Protein AF-0000000077596377 (afdb_homodimer)

Organism: Pleurotus ostreatus (NCBI:txid5322)

Solvent-accessible surface area (backbone atoms only — not comparable to full-atom values): 29694 Å² total; per-residue (Å²): 139,82,78,77,78,76,76,76,74,76,75,74,73,73,72,70,67,76,69,78,48,71,65,59,53,50,53,50,55,29,65,34,44,47,24,53,88,63,39,55,65,59,45,30,51,42,8,16,45,40,20,26,55,21,37,50,41,31,38,12,45,68,40,53,38,56,51,37,42,60,36,52,33,48,47,24,38,57,57,35,39,59,72,41,69,38,65,36,89,49,86,89,46,70,54,48,60,60,74,72,82,49,66,63,52,53,50,26,50,43,17,47,55,28,14,44,53,19,6,34,55,35,45,56,25,69,76,66,32,56,46,13,30,46,36,48,28,50,53,35,43,50,26,22,51,26,28,41,51,15,16,51,26,17,50,74,49,67,32,9,36,46,23,50,69,64,66,29,90,86,50,32,64,10,29,25,32,33,78,30,57,75,52,44,31,58,82,52,70,38,35,51,50,16,43,24,24,46,2,17,23,42,16,30,48,34,28,50,38,40,60,42,64,39,72,55,58,43,36,60,67,46,42,65,48,50,29,49,49,44,46,36,89,57,58,82,43,74,84,55,86,46,70,56,58,52,37,42,51,44,34,52,52,25,17,31,48,17,7,22,52,32,42,53,39,28,69,71,41,2,42,19,44,35,28,48,52,48,23,53,53,30,49,51,46,23,57,50,44,78,68,44,52,52,62,78,77,78,72,76,71,73,122,136,84,80,77,78,76,77,76,76,77,74,73,74,75,72,68,68,74,68,76,47,71,66,59,53,50,53,52,54,31,64,33,44,45,24,54,87,61,39,55,65,60,46,30,50,42,8,16,46,40,20,25,54,23,37,50,40,31,37,13,46,67,40,53,38,56,48,38,42,58,37,53,33,48,47,23,38,57,57,35,39,60,71,41,70,40,65,38,89,49,86,88,46,69,54,48,60,60,74,72,83,49,66,61,53,52,50,28,50,44,18,46,55,28,15,45,53,20,6,34,56,35,46,55,23,68,76,66,33,57,46,12,31,47,35,51,26,49,53,34,43,51,26,23,51,25,28,42,50,16,16,52,27,16,49,72,48,68,32,10,36,46,23,50,68,65,64,30,91,85,51,34,62,10,28,25,33,32,78,30,58,75,52,44,32,58,82,50,71,39,37,51,50,16,43,24,24,46,3,17,24,41,15,32,49,34,29,50,37,40,61,44,65,39,72,55,58,42,36,60,68,47,43,64,48,50,30,50,48,45,45,37,88,58,57,82,43,74,85,54,87,46,70,56,58,52,38,40,51,44,33,52,52,25,17,31,48,18,8,23,53,31,43,51,39,27,68,71,42,3,42,18,44,35,30,47,53,47,23,52,51,31,50,52,46,23,57,49,43,78,68,44,53,51,62,75,78,79,72,75,71,73,121

InterPro domains:
  IPR010699 Protein of unknown function DUF1275 [PF06912] (44-287)

pLDDT: mean 83.14, std 19.67, range [28.28, 98.94]

Radius of gyration: 30.61 Å; Cα contacts (8 Å, |Δi|>4): 1118; chains: 2; bounding box: 154×97×67 Å

Sequence (606 aa):
MSAQIEKVESADYDHSVATRTTSSSIWDHLNGEVDPAQSTGPLAAFCFMTGFIDCISFSAIFVWCGFQTGNFAQLALAIARLFEFTPSATPGAPSLRDASFHKADQQALTSLITFNLGAFIGRLGDKMGNQTRKWLVLGTFIQALFTMAAALASWKSGQGGVGILGLGPNGGIGGSIADDRGDPAWTNTLSFVAIGFMSASLGVQGIMGKRLNTQFTTTIVLTTVWVELMSDPRLFSLRRSVITRDHKLIAASSLFLGAFVSRAILFKLGAAGALGVGVGVRLLITAAWLFVPGKKAVKNEKSMSAQIEKVESADYDHSVATRTTSSSIWDHLNGEVDPAQSTGPLAAFCFMTGFIDCISFSAIFVWCGFQTGNFAQLALAIARLFEFTPSATPGAPSLRDASFHKADQQALTSLITFNLGAFIGRLGDKMGNQTRKWLVLGTFIQALFTMAAALASWKSGQGGVGILGLGPNGGIGGSIADDRGDPAWTNTLSFVAIGFMSASLGVQGIMGKRLNTQFTTTIVLTTVWVELMSDPRLFSLRRSVITRDHKLIAASSLFLGAFVSRAILFKLGAAGALGVGVGVRLLITAAWLFVPGKKAVKNEKS

Structure (mmCIF, N/CA/C/O backbone):
data_AF-0000000077596377-model_v1
#
loop_
_entity.id
_entity.type
_entity.pdbx_description
1 polymer 'DUF1275 domain protein'
#
loop_
_atom_site.group_PDB
_atom_site.id
_atom_site.type_symbol
_atom_site.label_atom_id
_atom_site.label_alt_id
_atom_site.label_comp_id
_atom_site.label_asym_id
_atom_site.label_entity_id
_atom_site.label_seq_id
_atom_site.pdbx_PDB_ins_code
_atom_site.Cartn_x
_atom_site.Cartn_y
_atom_site.Cartn_z
_atom_site.occupancy
_atom_site.B_iso_or_equiv
_atom_site.auth_seq_id
_atom_site.auth_comp_id
_atom_site.auth_asym_id
_atom_site.auth_atom_id
_atom_site.pdbx_PDB_model_num
ATOM 1 N N . MET A 1 1 ? -77.438 58.281 34.094 1 28.28 1 MET A N 1
ATOM 2 C CA . MET A 1 1 ? -76 58.062 34.156 1 28.28 1 MET A CA 1
ATOM 3 C C . MET A 1 1 ? -75.625 56.719 33.594 1 28.28 1 MET A C 1
ATOM 5 O O . MET A 1 1 ? -75.812 55.656 34.219 1 28.28 1 MET A O 1
ATOM 9 N N . SER A 1 2 ? -75.812 56.469 32.219 1 31.09 2 SER A N 1
ATOM 10 C CA . SER A 1 2 ? -75.625 55.375 31.281 1 31.09 2 SER A CA 1
ATOM 11 C C . SER A 1 2 ? -74.125 55 31.203 1 31.09 2 SER A C 1
ATOM 13 O O . SER A 1 2 ? -73.312 55.812 30.859 1 31.09 2 SER A O 1
ATOM 15 N N . ALA A 1 3 ? -73.625 54.125 32.125 1 34.19 3 ALA A N 1
ATOM 16 C CA . ALA A 1 3 ? -72.312 53.531 32.25 1 34.19 3 ALA A CA 1
ATOM 17 C C . ALA A 1 3 ? -71.875 52.906 30.906 1 34.19 3 ALA A C 1
ATOM 19 O O . ALA A 1 3 ? -72.562 52.031 30.391 1 34.19 3 ALA A O 1
ATOM 20 N N . GLN A 1 4 ? -71.438 53.719 29.953 1 30.61 4 GLN A N 1
ATOM 21 C CA . GLN A 1 4 ? -70.812 53.281 28.688 1 30.61 4 GLN A CA 1
ATOM 22 C C . GLN A 1 4 ? -69.75 52.219 28.922 1 30.61 4 GLN A C 1
ATOM 24 O O . GLN A 1 4 ? -68.75 52.469 29.641 1 30.61 4 GLN A O 1
ATOM 29 N N . ILE A 1 5 ? -70.062 50.938 28.984 1 35.62 5 ILE A N 1
ATOM 30 C CA . ILE A 1 5 ? -69.188 49.781 29.016 1 35.62 5 ILE A CA 1
ATOM 31 C C . ILE A 1 5 ? -68.188 49.875 27.859 1 35.62 5 ILE A C 1
ATOM 33 O O . ILE A 1 5 ? -68.562 49.875 26.688 1 35.62 5 ILE A O 1
ATOM 37 N N . GLU A 1 6 ? -67.125 50.719 27.984 1 34.41 6 GLU A N 1
ATOM 38 C CA . GLU A 1 6 ? -66 50.719 27.031 1 34.41 6 GLU A CA 1
ATOM 39 C C . GLU A 1 6 ? -65.562 49.312 26.703 1 34.41 6 GLU A C 1
ATOM 41 O O . GLU A 1 6 ? -65.25 48.531 27.609 1 34.41 6 GLU A O 1
ATOM 46 N N . LYS A 1 7 ? -66 48.719 25.562 1 36.41 7 LYS A N 1
ATOM 47 C CA . LYS A 1 7 ? -65.5 47.531 24.922 1 36.41 7 LYS A CA 1
ATOM 48 C C . LYS A 1 7 ? -63.938 47.531 24.859 1 36.41 7 LYS A C 1
ATOM 50 O O . LYS A 1 7 ? -63.375 48.406 24.219 1 36.41 7 LYS A O 1
ATOM 55 N N . VAL A 1 8 ? -63.25 47.094 25.891 1 35.47 8 VAL A N 1
ATOM 56 C CA . VAL A 1 8 ? -61.844 46.781 25.797 1 35.47 8 VAL A CA 1
ATOM 57 C C . VAL A 1 8 ? -61.594 45.875 24.578 1 35.47 8 VAL A C 1
ATOM 59 O O . VAL A 1 8 ? -62.188 44.781 24.484 1 35.47 8 VAL A O 1
ATOM 62 N N . GLU A 1 9 ? -61.406 46.375 23.344 1 34.78 9 GLU A N 1
ATOM 63 C CA . GLU A 1 9 ? -60.875 45.625 22.219 1 34.78 9 GLU A CA 1
ATOM 64 C C . GLU A 1 9 ? -59.719 44.719 22.641 1 34.78 9 GLU A C 1
ATOM 66 O O . GLU A 1 9 ? -58.75 45.188 23.234 1 34.78 9 GLU A O 1
ATOM 71 N N . SER A 1 10 ? -59.938 43.406 22.938 1 34.88 10 SER A N 1
ATOM 72 C CA . SER A 1 10 ? -58.938 42.375 23.078 1 34.88 10 SER A CA 1
ATOM 73 C C . SER A 1 10 ? -57.906 42.438 21.938 1 34.88 10 SER A C 1
ATOM 75 O O . SER A 1 10 ? -58.281 42.406 20.766 1 34.88 10 SER A O 1
ATOM 77 N N . ALA A 1 11 ? -56.875 43.281 22.031 1 34.56 11 ALA A N 1
ATOM 78 C CA . ALA A 1 11 ? -55.719 43.125 21.156 1 34.56 11 ALA A CA 1
ATOM 79 C C . ALA A 1 11 ? -55.406 41.656 20.922 1 34.56 11 ALA A C 1
ATOM 81 O O . ALA A 1 11 ? -55.188 40.906 21.891 1 34.56 11 ALA A O 1
ATOM 82 N N . ASP A 1 12 ? -56 41 19.953 1 35.62 12 ASP A N 1
ATOM 83 C CA . ASP A 1 12 ? -55.5 39.75 19.391 1 35.62 12 ASP A CA 1
ATOM 84 C C . ASP A 1 12 ? -54 39.75 19.281 1 35.62 12 ASP A C 1
ATOM 86 O O . ASP A 1 12 ? -53.406 40.562 18.578 1 35.62 12 ASP A O 1
ATOM 90 N N . TYR A 1 13 ? -53.25 39.594 20.406 1 34.94 13 TYR A N 1
ATOM 91 C CA . TYR A 1 13 ? -51.875 39.125 20.281 1 34.94 13 TYR A CA 1
ATOM 92 C C . TYR A 1 13 ? -51.75 38.094 19.172 1 34.94 13 TYR A C 1
ATOM 94 O O . TYR A 1 13 ? -52.344 37.031 19.234 1 34.94 13 TYR A O 1
ATOM 102 N N . ASP A 1 14 ? -51.75 38.562 17.953 1 35.69 14 ASP A N 1
ATOM 103 C CA . ASP A 1 14 ? -51.219 37.719 16.891 1 35.69 14 ASP A CA 1
ATOM 104 C C . ASP A 1 14 ? -49.969 36.938 17.359 1 35.69 14 ASP A C 1
ATOM 106 O O . ASP A 1 14 ? -48.938 37.562 17.656 1 35.69 14 ASP A O 1
ATOM 110 N N . HIS A 1 15 ? -50.094 36 18.25 1 37.69 15 HIS A N 1
ATOM 111 C CA . HIS A 1 15 ? -49.094 34.938 18.375 1 37.69 15 HIS A CA 1
ATOM 112 C C . HIS A 1 15 ? -48.594 34.5 17 1 37.69 15 HIS A C 1
ATOM 114 O O . HIS A 1 15 ? -49.125 33.594 16.391 1 37.69 15 HIS A O 1
ATOM 120 N N . SER A 1 16 ? -48.281 35.406 16.156 1 37.34 16 SER A N 1
ATOM 121 C CA . SER A 1 16 ? -47.406 34.844 15.133 1 37.34 16 SER A CA 1
ATOM 122 C C . SER A 1 16 ? -46.281 34.031 15.742 1 37.34 16 SER A C 1
ATOM 124 O O . SER A 1 16 ? -45.344 34.594 16.297 1 37.34 16 SER A O 1
ATOM 126 N N . VAL A 1 17 ? -46.625 32.969 16.484 1 38.97 17 VAL A N 1
ATOM 127 C CA . VAL A 1 17 ? -45.594 31.969 16.625 1 38.97 17 VAL A CA 1
ATOM 128 C C . VAL A 1 17 ? -44.719 31.906 15.367 1 38.97 17 VAL A C 1
ATOM 130 O O . VAL A 1 17 ? -45.219 31.594 14.281 1 38.97 17 VAL A O 1
ATOM 133 N N . ALA A 1 18 ? -43.812 32.688 15.188 1 38.94 18 ALA A N 1
ATOM 134 C CA . ALA A 1 18 ? -42.719 32.406 14.273 1 38.94 18 ALA A CA 1
ATOM 135 C C . ALA A 1 18 ? -42.469 30.891 14.195 1 38.94 18 ALA A C 1
ATOM 137 O O . ALA A 1 18 ? -42.031 30.281 15.18 1 38.94 18 ALA A O 1
ATOM 138 N N . THR A 1 19 ? -43.219 30.062 13.641 1 39.31 19 THR A N 1
ATOM 139 C CA . THR A 1 19 ? -42.844 28.75 13.148 1 39.31 19 THR A CA 1
ATOM 140 C C . THR A 1 19 ? -41.438 28.75 12.594 1 39.31 19 THR A C 1
ATOM 142 O O . THR A 1 19 ? -41.219 29.109 11.43 1 39.31 19 THR A O 1
ATOM 145 N N . ARG A 1 20 ? -40.469 29.344 13.148 1 44.62 20 ARG A N 1
ATOM 146 C CA . ARG A 1 20 ? -39.125 28.906 12.742 1 44.62 20 ARG A CA 1
ATOM 147 C C . ARG A 1 20 ? -39.156 27.438 12.305 1 44.62 20 ARG A C 1
ATOM 149 O O . ARG A 1 20 ? -39.375 26.547 13.125 1 44.62 20 ARG A O 1
ATOM 156 N N . THR A 1 21 ? -39.656 26.953 11.203 1 48.34 21 THR A N 1
ATOM 157 C CA . THR A 1 21 ? -40.062 25.734 10.508 1 48.34 21 THR A CA 1
ATOM 158 C C . THR A 1 21 ? -38.969 24.672 10.648 1 48.34 21 THR A C 1
ATOM 160 O O . THR A 1 21 ? -37.781 24.969 10.57 1 48.34 21 THR A O 1
ATOM 163 N N . THR A 1 22 ? -39.281 23.5 11.344 1 55.59 22 THR A N 1
ATOM 164 C CA . THR A 1 22 ? -38.562 22.25 11.523 1 55.59 22 THR A CA 1
ATOM 165 C C . THR A 1 22 ? -37.625 21.969 10.328 1 55.59 22 THR A C 1
ATOM 167 O O . THR A 1 22 ? -36.531 21.438 10.492 1 55.59 22 THR A O 1
ATOM 170 N N . SER A 1 23 ? -38.125 22.344 9.117 1 57.12 23 SER A N 1
ATOM 171 C CA . SER A 1 23 ? -37.312 22.094 7.93 1 57.12 23 SER A CA 1
ATOM 172 C C . SER A 1 23 ? -36.062 22.938 7.941 1 57.12 23 SER A C 1
ATOM 174 O O . SER A 1 23 ? -35 22.453 7.551 1 57.12 23 SER A O 1
ATOM 176 N N . SER A 1 24 ? -36.188 24.219 8.445 1 64.19 24 SER A N 1
ATOM 177 C CA . SER A 1 24 ? -35.031 25.109 8.484 1 64.19 24 SER A CA 1
ATOM 178 C C . SER A 1 24 ? -33.969 24.594 9.445 1 64.19 24 SER A C 1
ATOM 180 O O . SER A 1 24 ? -32.781 24.672 9.156 1 64.19 24 SER A O 1
ATOM 182 N N . SER A 1 25 ? -34.531 23.828 10.438 1 80.31 25 SER A N 1
ATOM 183 C CA . SER A 1 25 ? -33.625 23.359 11.477 1 80.31 25 SER A CA 1
ATOM 184 C C . SER A 1 25 ? -32.812 22.172 10.992 1 80.31 25 SER A C 1
ATOM 186 O O . SER A 1 25 ? -31.594 22.094 11.234 1 80.31 25 SER A O 1
ATOM 188 N N . ILE A 1 26 ? -33.5 21.391 10.062 1 84.38 26 ILE A N 1
ATOM 189 C CA . ILE A 1 26 ? -32.812 20.203 9.562 1 84.38 26 ILE A CA 1
ATOM 190 C C . ILE A 1 26 ? -31.75 20.625 8.547 1 84.38 26 ILE A C 1
ATOM 192 O O . ILE A 1 26 ? -30.641 20.094 8.539 1 84.38 26 ILE A O 1
ATOM 196 N N . TRP A 1 27 ? -32.125 21.594 7.703 1 87.69 27 TRP A N 1
ATOM 197 C CA . TRP A 1 27 ? -31.188 22.078 6.699 1 87.69 27 TRP A CA 1
ATOM 198 C C . TRP A 1 27 ? -29.984 22.766 7.355 1 87.69 27 TRP A C 1
ATOM 200 O O . TRP A 1 27 ? -28.844 22.609 6.91 1 87.69 27 TRP A O 1
ATOM 210 N N . ASP A 1 28 ? -30.25 23.484 8.43 1 89.06 28 ASP A N 1
ATOM 211 C CA . ASP A 1 28 ? -29.172 24.125 9.172 1 89.06 28 ASP A CA 1
ATOM 212 C C . ASP A 1 28 ? -28.266 23.078 9.836 1 89.06 28 ASP A C 1
ATOM 214 O O . ASP A 1 28 ? -27.047 23.25 9.875 1 89.06 28 ASP A O 1
ATOM 218 N N . HIS A 1 29 ? -28.938 22.078 10.297 1 90.44 29 HIS A N 1
ATOM 219 C CA . HIS A 1 29 ? -28.172 20.984 10.898 1 90.44 29 HIS A CA 1
ATOM 220 C C . HIS A 1 29 ? -27.297 20.297 9.859 1 90.44 29 HIS A C 1
ATOM 222 O O . HIS A 1 29 ? -26.109 20.062 10.109 1 90.44 29 HIS A O 1
ATOM 228 N N . LEU A 1 30 ? -27.766 20.094 8.688 1 92.44 30 LEU A N 1
ATOM 229 C CA . LEU A 1 30 ? -27.047 19.406 7.621 1 92.44 30 LEU A CA 1
ATOM 230 C C . LEU A 1 30 ? -25.938 20.281 7.055 1 92.44 30 LEU A C 1
ATOM 232 O O . LEU A 1 30 ? -24.891 19.781 6.633 1 92.44 30 LEU A O 1
ATOM 236 N N . ASN A 1 31 ? -26.141 21.5 7.098 1 92.94 31 ASN A N 1
ATOM 237 C CA . ASN A 1 31 ? -25.156 22.438 6.559 1 92.94 31 ASN A CA 1
ATOM 238 C C . ASN A 1 31 ? -24.062 22.734 7.578 1 92.94 31 ASN A C 1
ATOM 240 O O . ASN A 1 31 ? -23.031 23.328 7.234 1 92.94 31 ASN A O 1
ATOM 244 N N . GLY A 1 32 ? -24.328 22.312 8.805 1 92.75 32 GLY A N 1
ATOM 245 C CA . GLY A 1 32 ? -23.328 22.531 9.836 1 92.75 32 GLY A CA 1
ATOM 246 C C . GLY A 1 32 ? -22.125 21.625 9.695 1 92.75 32 GLY A C 1
ATOM 247 O O . GLY A 1 32 ? -22.234 20.5 9.203 1 92.75 32 GLY A O 1
ATOM 248 N N . GLU A 1 33 ? -20.922 22.078 10.141 1 94.56 33 GLU A N 1
ATOM 249 C CA . GLU A 1 33 ? -19.688 21.297 10.117 1 94.56 33 GLU A CA 1
ATOM 250 C C . GLU A 1 33 ? -19.578 20.406 11.352 1 94.56 33 GLU A C 1
ATOM 252 O O . GLU A 1 33 ? -19.984 20.797 12.445 1 94.56 33 GLU A O 1
ATOM 257 N N . VAL A 1 34 ? -19.078 19.297 11.133 1 95 34 VAL A N 1
ATOM 258 C CA . VAL A 1 34 ? -18.859 18.375 12.25 1 95 34 VAL A CA 1
ATOM 259 C C . VAL A 1 34 ? -17.531 18.703 12.93 1 95 34 VAL A C 1
ATOM 261 O O . VAL A 1 34 ? -16.656 19.359 12.344 1 95 34 VAL A O 1
ATOM 264 N N . ASP A 1 35 ? -17.391 18.297 14.195 1 93.5 35 ASP A N 1
ATOM 265 C CA . ASP A 1 35 ? -16.109 18.344 14.898 1 93.5 35 ASP A CA 1
ATOM 266 C C . ASP A 1 35 ? -15.234 17.141 14.523 1 93.5 35 ASP A C 1
ATOM 268 O O . ASP A 1 35 ? -15.547 16.016 14.891 1 93.5 35 ASP A O 1
ATOM 272 N N . PRO A 1 36 ? -14.195 17.344 13.844 1 90.75 36 PRO A N 1
ATOM 273 C CA . PRO A 1 36 ? -13.328 16.234 13.438 1 90.75 36 PRO A CA 1
ATOM 274 C C . PRO A 1 36 ? -12.859 15.391 14.625 1 90.75 36 PRO A C 1
ATOM 276 O O . PRO A 1 36 ? -12.703 14.172 14.5 1 90.75 36 PRO A O 1
ATOM 279 N N . ALA A 1 37 ? -12.703 16.016 15.75 1 87.94 37 ALA A N 1
ATOM 280 C CA . ALA A 1 37 ? -12.25 15.312 16.938 1 87.94 37 ALA A CA 1
ATOM 281 C C . ALA A 1 37 ? -13.305 14.32 17.422 1 87.94 37 ALA A C 1
ATOM 283 O O . ALA A 1 37 ? -12.984 13.336 18.094 1 87.94 37 ALA A O 1
ATOM 284 N N . GLN A 1 38 ? -14.547 14.578 17.047 1 91.44 38 GLN A N 1
ATOM 285 C CA . GLN A 1 38 ? -15.648 13.719 17.469 1 91.44 38 GLN A CA 1
ATOM 286 C C . GLN A 1 38 ? -16.062 12.766 16.359 1 91.44 38 GLN A C 1
ATOM 288 O O . GLN A 1 38 ? -17.125 12.148 16.422 1 91.44 38 GLN A O 1
ATOM 293 N N . SER A 1 39 ? -15.242 12.672 15.359 1 94.38 39 SER A N 1
ATOM 294 C CA . SER A 1 39 ? -15.602 11.859 14.203 1 94.38 39 SER A CA 1
ATOM 295 C C . SER A 1 39 ? -14.875 10.516 14.219 1 94.38 39 SER A C 1
ATOM 297 O O . SER A 1 39 ? -14.742 9.867 13.188 1 94.38 39 SER A O 1
ATOM 299 N N . THR A 1 40 ? -14.391 10.094 15.336 1 93.31 40 THR A N 1
ATOM 300 C CA . THR A 1 40 ? -13.609 8.875 15.469 1 93.31 40 THR A CA 1
ATOM 301 C C . THR A 1 40 ? -14.438 7.656 15.07 1 93.31 40 THR A C 1
ATOM 303 O O . THR A 1 40 ? -13.945 6.758 14.383 1 93.31 40 THR A O 1
ATOM 306 N N . GLY A 1 41 ? -15.688 7.574 15.5 1 95.12 41 GLY A N 1
ATOM 307 C CA . GLY A 1 41 ? -16.562 6.445 15.211 1 95.12 41 GLY A CA 1
ATOM 308 C C . GLY A 1 41 ? -16.719 6.176 13.734 1 95.12 41 GLY A C 1
ATOM 309 O O . GLY A 1 41 ? -16.312 5.121 13.242 1 95.12 41 GLY A O 1
ATOM 310 N N . PRO A 1 42 ? -17.234 7.199 13.039 1 96.81 42 PRO A N 1
ATOM 311 C CA . PRO A 1 42 ? -17.422 7.008 11.602 1 96.81 42 PRO A CA 1
ATOM 312 C C . PRO A 1 42 ? -16.109 6.746 10.867 1 96.81 42 PRO A C 1
ATOM 314 O O . PRO A 1 42 ? -16.078 5.984 9.898 1 96.81 42 PRO A O 1
ATOM 317 N N . LEU A 1 43 ? -15.055 7.332 11.312 1 96.06 43 LEU A N 1
ATOM 318 C CA . LEU A 1 43 ? -13.773 7.117 10.648 1 96.06 43 LEU A CA 1
ATOM 319 C C . LEU A 1 43 ? -13.25 5.711 10.914 1 96.06 43 LEU A C 1
ATOM 321 O O . LEU A 1 43 ? -12.672 5.078 10.023 1 96.06 43 LEU A O 1
ATOM 325 N N . ALA A 1 44 ? -13.445 5.23 12.141 1 96.5 44 ALA A N 1
ATOM 326 C CA . ALA A 1 44 ? -13.109 3.84 12.422 1 96.5 44 ALA A CA 1
ATOM 327 C C . ALA A 1 44 ? -13.93 2.889 11.562 1 96.5 44 ALA A C 1
ATOM 329 O O . ALA A 1 44 ? -13.422 1.881 11.07 1 96.5 44 ALA A O 1
ATOM 330 N N . ALA A 1 45 ? -15.156 3.223 11.375 1 98.25 45 ALA A N 1
ATOM 331 C CA . ALA A 1 45 ? -16.031 2.416 10.523 1 98.25 45 ALA A CA 1
ATOM 332 C C . ALA A 1 45 ? -15.57 2.455 9.07 1 98.25 45 ALA A C 1
ATOM 334 O O . ALA A 1 45 ? -15.703 1.465 8.344 1 98.25 45 ALA A O 1
ATOM 335 N N . PHE A 1 46 ? -15.023 3.623 8.633 1 98.19 46 PHE A N 1
ATOM 336 C CA . PHE A 1 46 ? -14.422 3.711 7.312 1 98.19 46 PHE A CA 1
ATOM 337 C C . PHE A 1 46 ? -13.242 2.754 7.191 1 98.19 46 PHE A C 1
ATOM 339 O O . PHE A 1 46 ? -13.109 2.049 6.188 1 98.19 46 PHE A O 1
ATOM 346 N N . CYS A 1 47 ? -12.422 2.701 8.172 1 97.06 47 CYS A N 1
ATOM 347 C CA . CYS A 1 47 ? -11.297 1.771 8.172 1 97.06 47 CYS A CA 1
ATOM 348 C C . CYS A 1 47 ? -11.781 0.328 8.125 1 97.06 47 CYS A C 1
ATOM 350 O O . CYS A 1 47 ? -11.219 -0.499 7.402 1 97.06 47 CYS A O 1
ATOM 352 N N . PHE A 1 48 ? -12.82 0.058 8.922 1 98.56 48 PHE A N 1
ATOM 353 C CA . PHE A 1 48 ? -13.461 -1.251 8.883 1 98.56 48 PHE A CA 1
ATOM 354 C C . PHE A 1 48 ? -13.906 -1.602 7.473 1 98.56 48 PHE A C 1
ATOM 356 O O . PHE A 1 48 ? -13.656 -2.709 6.992 1 98.56 48 PHE A O 1
ATOM 363 N N . MET A 1 49 ? -14.492 -0.682 6.754 1 98.75 49 MET A N 1
ATOM 364 C CA . MET A 1 49 ? -15.008 -0.918 5.41 1 98.75 49 MET A CA 1
ATOM 365 C C . MET A 1 49 ? -13.867 -1.112 4.414 1 98.75 49 MET A C 1
ATOM 367 O O . MET A 1 49 ? -14.008 -1.852 3.439 1 98.75 49 MET A O 1
ATOM 371 N N . THR A 1 50 ? -12.742 -0.423 4.656 1 98.19 50 THR A N 1
ATOM 372 C CA . THR A 1 50 ? -11.57 -0.647 3.814 1 98.19 50 THR A CA 1
ATOM 373 C C . THR A 1 50 ? -11.148 -2.113 3.855 1 98.19 50 THR A C 1
ATOM 375 O O . THR A 1 50 ? -10.992 -2.75 2.811 1 98.19 50 THR A O 1
ATOM 378 N N . GLY A 1 51 ? -10.992 -2.625 5.086 1 98.38 51 GLY A N 1
ATOM 379 C CA . GLY A 1 51 ? -10.68 -4.039 5.207 1 98.38 51 GLY A CA 1
ATOM 380 C C . GLY A 1 51 ? -11.758 -4.941 4.641 1 98.38 51 GLY A C 1
ATOM 381 O O . GLY A 1 51 ? -11.453 -5.934 3.971 1 98.38 51 GLY A O 1
ATOM 382 N N . PHE A 1 52 ? -13.023 -4.578 4.828 1 98.75 52 PHE A N 1
ATOM 383 C CA . PHE A 1 52 ? -14.188 -5.367 4.445 1 98.75 52 PHE A CA 1
ATOM 384 C C . PHE A 1 52 ? -14.258 -5.527 2.932 1 98.75 52 PHE A C 1
ATOM 386 O O . PHE A 1 52 ? -14.375 -6.648 2.426 1 98.75 52 PHE A O 1
ATOM 393 N N . ILE A 1 53 ? -14.102 -4.449 2.193 1 98.69 53 ILE A N 1
ATOM 394 C CA . ILE A 1 53 ? -14.227 -4.453 0.74 1 98.69 53 ILE A CA 1
ATOM 395 C C . ILE A 1 53 ? -13 -5.105 0.117 1 98.69 53 ILE A C 1
ATOM 397 O O . ILE A 1 53 ? -13.117 -5.906 -0.812 1 98.69 53 ILE A O 1
ATOM 401 N N . ASP A 1 54 ? -11.82 -4.797 0.609 1 98.25 54 ASP A N 1
ATOM 402 C CA . ASP A 1 54 ? -10.586 -5.316 0.038 1 98.25 54 ASP A CA 1
ATOM 403 C C . ASP A 1 54 ? -10.5 -6.832 0.2 1 98.25 54 ASP A C 1
ATOM 405 O O . ASP A 1 54 ? -9.984 -7.527 -0.676 1 98.25 54 ASP A O 1
ATOM 409 N N . CYS A 1 55 ? -10.992 -7.297 1.317 1 96.69 55 CYS A N 1
ATOM 410 C CA . CYS A 1 55 ? -10.992 -8.742 1.536 1 96.69 55 CYS A CA 1
ATOM 411 C C . CYS A 1 55 ? -11.766 -9.461 0.437 1 96.69 55 CYS A C 1
ATOM 413 O O . CYS A 1 55 ? -11.344 -10.516 -0.034 1 96.69 55 CYS A O 1
ATOM 415 N N . ILE A 1 56 ? -12.867 -8.93 0.013 1 97 56 ILE A N 1
ATOM 416 C CA . ILE A 1 56 ? -13.727 -9.555 -0.979 1 97 56 ILE A CA 1
ATOM 417 C C . ILE A 1 56 ? -12.992 -9.664 -2.314 1 97 56 ILE A C 1
ATOM 419 O O . ILE A 1 56 ? -12.922 -10.742 -2.908 1 97 56 ILE A O 1
ATOM 423 N N . SER A 1 57 ? -12.391 -8.57 -2.752 1 96.88 57 SER A N 1
ATOM 424 C CA . SER A 1 57 ? -11.703 -8.586 -4.039 1 96.88 57 SER A CA 1
ATOM 425 C C . SER A 1 57 ? -10.422 -9.406 -3.975 1 96.88 57 SER A C 1
ATOM 427 O O . SER A 1 57 ? -10.125 -10.164 -4.898 1 96.88 57 SER A O 1
ATOM 429 N N . PHE A 1 58 ? -9.734 -9.367 -2.875 1 95.94 58 PHE A N 1
ATOM 430 C CA . PHE A 1 58 ? -8.484 -10.102 -2.75 1 95.94 58 PHE A CA 1
ATOM 431 C C . PHE A 1 58 ? -8.742 -11.609 -2.734 1 95.94 58 PHE A C 1
ATOM 433 O O . PHE A 1 58 ? -7.977 -12.383 -3.314 1 95.94 58 PHE A O 1
ATOM 440 N N . SER A 1 59 ? -9.789 -12 -2.102 1 92.81 59 SER A N 1
ATOM 441 C CA . SER A 1 59 ? -10.109 -13.422 -2.023 1 92.81 59 SER A CA 1
ATOM 442 C C . SER A 1 59 ? -10.477 -13.984 -3.395 1 92.81 59 SER A C 1
ATOM 444 O O . SER A 1 59 ? -10.258 -15.164 -3.666 1 92.81 59 SER A O 1
ATOM 446 N N . ALA A 1 60 ? -10.984 -13.109 -4.262 1 93.31 60 ALA A N 1
ATOM 447 C CA . ALA A 1 60 ? -11.492 -13.578 -5.551 1 93.31 60 ALA A CA 1
ATOM 448 C C . ALA A 1 60 ? -10.414 -13.492 -6.625 1 93.31 60 ALA A C 1
ATOM 450 O O . ALA A 1 60 ? -10.367 -14.32 -7.539 1 93.31 60 ALA A O 1
ATOM 451 N N . ILE A 1 61 ? -9.562 -12.43 -6.48 1 93.25 61 ILE A N 1
ATOM 452 C CA . ILE A 1 61 ? -8.727 -12.188 -7.652 1 93.25 61 ILE A CA 1
ATOM 453 C C . ILE A 1 61 ? -7.34 -11.719 -7.207 1 93.25 61 ILE A C 1
ATOM 455 O O . ILE A 1 61 ? -6.496 -11.367 -8.039 1 93.25 61 ILE A O 1
ATOM 459 N N . PHE A 1 62 ? -7.082 -11.555 -5.898 1 92.75 62 PHE A N 1
ATOM 460 C CA . PHE A 1 62 ? -5.797 -11.188 -5.316 1 92.75 62 PHE A CA 1
ATOM 461 C C . PHE A 1 62 ? -5.395 -9.781 -5.742 1 92.75 62 PHE A C 1
ATOM 463 O O . PHE A 1 62 ? -4.223 -9.516 -6.004 1 92.75 62 PHE A O 1
ATOM 470 N N . VAL A 1 63 ? -6.34 -8.961 -5.98 1 94.31 63 VAL A N 1
ATOM 471 C CA . VAL A 1 63 ? -6.203 -7.527 -6.211 1 94.31 63 VAL A CA 1
ATOM 472 C C . VAL A 1 63 ? -6.898 -6.758 -5.09 1 94.31 63 VAL A C 1
ATOM 474 O O . VAL A 1 63 ? -8.008 -7.109 -4.684 1 94.31 63 VAL A O 1
ATOM 477 N N . TRP A 1 64 ? -6.207 -5.754 -4.598 1 96.12 64 TRP A N 1
ATOM 478 C CA . TRP A 1 64 ? -6.793 -4.91 -3.559 1 96.12 64 TRP A CA 1
ATOM 479 C C . TRP A 1 64 ? -7.496 -3.703 -4.164 1 96.12 64 TRP A C 1
ATOM 481 O O . TRP A 1 64 ? -6.863 -2.881 -4.836 1 96.12 64 TRP A O 1
ATOM 491 N N . CYS A 1 65 ? -8.711 -3.518 -3.871 1 97.38 65 CYS A N 1
ATOM 492 C CA . CYS A 1 65 ? -9.477 -2.443 -4.484 1 97.38 65 CYS A CA 1
ATOM 493 C C . CYS A 1 65 ? -9.164 -1.103 -3.83 1 97.38 65 CYS A C 1
ATOM 495 O O . CYS A 1 65 ? -9.398 -0.048 -4.422 1 97.38 65 CYS A O 1
ATOM 497 N N . GLY A 1 66 ? -8.672 -1.176 -2.646 1 96.12 66 GLY A N 1
ATOM 498 C CA . GLY A 1 66 ? -8.375 0.057 -1.935 1 96.12 66 GLY A CA 1
ATOM 499 C C . GLY A 1 66 ? -6.895 0.389 -1.904 1 96.12 66 GLY A C 1
ATOM 500 O O . GLY A 1 66 ? -6.516 1.536 -1.664 1 96.12 66 GLY A O 1
ATOM 501 N N . PHE A 1 67 ? -6.02 -0.52 -2.096 1 94.81 67 PHE A N 1
ATOM 502 C CA . PHE A 1 67 ? -4.574 -0.347 -1.996 1 94.81 67 PHE A CA 1
ATOM 503 C C . PHE A 1 67 ? -3.951 -0.19 -3.377 1 94.81 67 PHE A C 1
ATOM 505 O O . PHE A 1 67 ? -3.4 -1.146 -3.928 1 94.81 67 PHE A O 1
ATOM 512 N N . GLN A 1 68 ? -3.918 1.071 -3.838 1 95.12 68 GLN A N 1
ATOM 513 C CA . GLN A 1 68 ? -3.678 1.297 -5.262 1 95.12 68 GLN A CA 1
ATOM 514 C C . GLN A 1 68 ? -2.186 1.325 -5.57 1 95.12 68 GLN A C 1
ATOM 516 O O . GLN A 1 68 ? -1.783 1.201 -6.73 1 95.12 68 GLN A O 1
ATOM 521 N N . THR A 1 69 ? -1.33 1.487 -4.566 1 94.81 69 THR A N 1
ATOM 522 C CA . THR A 1 69 ? 0.104 1.521 -4.832 1 94.81 69 THR A CA 1
ATOM 523 C C . THR A 1 69 ? 0.571 0.204 -5.445 1 94.81 69 THR A C 1
ATOM 525 O O . THR A 1 69 ? 1.287 0.2 -6.449 1 94.81 69 THR A O 1
ATOM 528 N N . GLY A 1 70 ? 0.127 -0.851 -4.898 1 94.81 70 GLY A N 1
ATOM 529 C CA . GLY A 1 70 ? 0.474 -2.15 -5.453 1 94.81 70 GLY A CA 1
ATOM 530 C C . GLY A 1 70 ? -0.07 -2.365 -6.852 1 94.81 70 GLY A C 1
ATOM 531 O O . GLY A 1 70 ? 0.63 -2.889 -7.723 1 94.81 70 GLY A O 1
ATOM 532 N N . ASN A 1 71 ? -1.35 -1.96 -7.059 1 96.25 71 ASN A N 1
ATOM 533 C CA . ASN A 1 71 ? -1.938 -2.092 -8.383 1 96.25 71 ASN A CA 1
ATOM 534 C C . ASN A 1 71 ? -1.151 -1.304 -9.43 1 96.25 71 ASN A C 1
ATOM 536 O O . ASN A 1 71 ? -0.962 -1.77 -10.555 1 96.25 71 ASN A O 1
ATOM 540 N N . PHE A 1 72 ? -0.757 -0.144 -9.023 1 96.44 72 PHE A N 1
ATOM 541 C CA . PHE A 1 72 ? 0.006 0.731 -9.898 1 96.44 72 PHE A CA 1
ATOM 542 C C . PHE A 1 72 ? 1.356 0.113 -10.242 1 96.44 72 PHE A C 1
ATOM 544 O O . PHE A 1 72 ? 1.764 0.1 -11.406 1 96.44 72 PHE A O 1
ATOM 551 N N . ALA A 1 73 ? 2.078 -0.402 -9.258 1 96.62 73 ALA A N 1
ATOM 552 C CA . ALA A 1 73 ? 3.355 -1.08 -9.469 1 96.62 73 ALA A CA 1
ATOM 553 C C . ALA A 1 73 ? 3.182 -2.316 -10.344 1 96.62 73 ALA A C 1
ATOM 555 O O . ALA A 1 73 ? 4.039 -2.617 -11.18 1 96.62 73 ALA A O 1
ATOM 556 N N . GLN A 1 74 ? 2.102 -3.033 -10.117 1 95.75 74 GLN A N 1
ATOM 557 C CA . GLN A 1 74 ? 1.814 -4.219 -10.922 1 95.75 74 GLN A CA 1
ATOM 558 C C . GLN A 1 74 ? 1.688 -3.869 -12.398 1 95.75 74 GLN A C 1
ATOM 560 O O . GLN A 1 74 ? 2.08 -4.656 -13.266 1 95.75 74 GLN A O 1
ATOM 565 N N . LEU A 1 75 ? 1.123 -2.754 -12.703 1 97 75 LEU A N 1
ATOM 566 C CA . LEU A 1 75 ? 0.989 -2.332 -14.094 1 97 75 LEU A CA 1
ATOM 567 C C . LEU A 1 75 ? 2.355 -2.055 -14.711 1 97 75 LEU A C 1
ATOM 569 O O . LEU A 1 75 ? 2.559 -2.277 -15.906 1 97 75 LEU A O 1
ATOM 573 N N . ALA A 1 76 ? 3.311 -1.541 -13.922 1 97.56 76 ALA A N 1
ATOM 574 C CA . ALA A 1 76 ? 4.68 -1.382 -14.398 1 97.56 76 ALA A CA 1
ATOM 575 C C . ALA A 1 76 ? 5.293 -2.729 -14.766 1 97.56 76 ALA A C 1
ATOM 577 O O . ALA A 1 76 ? 5.977 -2.848 -15.789 1 97.56 76 ALA A O 1
ATOM 578 N N . LEU A 1 77 ? 5.02 -3.738 -13.977 1 95 77 LEU A N 1
ATOM 579 C CA . LEU A 1 77 ? 5.484 -5.094 -14.258 1 95 77 LEU A CA 1
ATOM 580 C C . LEU A 1 77 ? 4.875 -5.625 -15.547 1 95 77 LEU A C 1
ATOM 582 O O . LEU A 1 77 ? 5.555 -6.285 -16.328 1 95 77 LEU A O 1
ATOM 586 N N . ALA A 1 78 ? 3.58 -5.371 -15.711 1 94.62 78 ALA A N 1
ATOM 587 C CA . ALA A 1 78 ? 2.885 -5.82 -16.906 1 94.62 78 ALA A CA 1
ATOM 588 C C . ALA A 1 78 ? 3.533 -5.246 -18.172 1 94.62 78 ALA A C 1
ATOM 590 O O . ALA A 1 78 ? 3.705 -5.949 -19.172 1 94.62 78 ALA A O 1
ATOM 591 N N . ILE A 1 79 ? 3.939 -3.98 -18.109 1 96.19 79 ILE A N 1
ATOM 592 C CA . ILE A 1 79 ? 4.582 -3.332 -19.25 1 96.19 79 ILE A CA 1
ATOM 593 C C . ILE A 1 79 ? 5.977 -3.922 -19.469 1 96.19 79 ILE A C 1
ATOM 595 O O . ILE A 1 79 ? 6.379 -4.191 -20.594 1 96.19 79 ILE A O 1
ATOM 599 N N . ALA A 1 80 ? 6.734 -4.141 -18.422 1 94.88 80 ALA A N 1
ATOM 600 C CA . ALA A 1 80 ? 8.07 -4.723 -18.516 1 94.88 80 ALA A CA 1
ATOM 601 C C . ALA A 1 80 ? 8.023 -6.105 -19.156 1 94.88 80 ALA A C 1
ATOM 603 O O . ALA A 1 80 ? 8.914 -6.473 -19.922 1 94.88 80 ALA A O 1
ATOM 604 N N . ARG A 1 81 ? 7.008 -6.863 -18.859 1 90.69 81 ARG A N 1
ATOM 605 C CA . ARG A 1 81 ? 6.855 -8.219 -19.375 1 90.69 81 ARG A CA 1
ATOM 606 C C . ARG A 1 81 ? 6.754 -8.211 -20.891 1 90.69 81 ARG A C 1
ATOM 608 O O . ARG A 1 81 ? 7.145 -9.172 -21.562 1 90.69 81 ARG A O 1
ATOM 615 N N . LEU A 1 82 ? 6.246 -7.121 -21.438 1 90.5 82 LEU A N 1
ATOM 616 C CA . LEU A 1 82 ? 6.105 -7.008 -22.891 1 90.5 82 LEU A CA 1
ATOM 617 C C . LEU A 1 82 ? 7.473 -7.047 -23.578 1 90.5 82 LEU A C 1
ATOM 619 O O . LEU A 1 82 ? 7.562 -7.332 -24.766 1 90.5 82 LEU A O 1
ATOM 623 N N . PHE A 1 83 ? 8.492 -6.82 -22.781 1 88.75 83 PHE A N 1
ATOM 624 C CA . PHE A 1 83 ? 9.828 -6.742 -23.359 1 88.75 83 PHE A CA 1
ATOM 625 C C . PHE A 1 83 ? 10.672 -7.941 -22.938 1 88.75 83 PHE A C 1
ATOM 627 O O . PHE A 1 83 ? 11.891 -7.945 -23.125 1 88.75 83 PHE A O 1
ATOM 634 N N . GLU A 1 84 ? 10.047 -8.859 -22.344 1 84.94 84 GLU A N 1
ATOM 635 C CA . GLU A 1 84 ? 10.727 -10.086 -21.938 1 84.94 84 GLU A CA 1
ATOM 636 C C . GLU A 1 84 ? 10.695 -11.133 -23.047 1 84.94 84 GLU A C 1
ATOM 638 O O . GLU A 1 84 ? 9.617 -11.531 -23.5 1 84.94 84 GLU A O 1
ATOM 643 N N . PHE A 1 85 ? 11.875 -11.492 -23.5 1 81 85 PHE A N 1
ATOM 644 C CA . PHE A 1 85 ? 12.016 -12.516 -24.531 1 81 85 PHE A CA 1
ATOM 645 C C . PHE A 1 85 ? 12.672 -13.773 -23.953 1 81 85 PHE A C 1
ATOM 647 O O . PHE A 1 85 ? 13.828 -13.734 -23.531 1 81 85 PHE A O 1
ATOM 654 N N . THR A 1 86 ? 11.805 -14.781 -23.812 1 75.25 86 THR A N 1
ATOM 655 C CA . THR A 1 86 ? 12.328 -16.047 -23.297 1 75.25 86 THR A CA 1
ATOM 656 C C . THR A 1 86 ? 12.82 -16.922 -24.438 1 75.25 86 THR A C 1
ATOM 658 O O . THR A 1 86 ? 12.102 -17.156 -25.406 1 75.25 86 THR A O 1
ATOM 661 N N . PRO A 1 87 ? 14.078 -17.312 -24.25 1 70.06 87 PRO A N 1
ATOM 662 C CA . PRO A 1 87 ? 14.57 -18.203 -25.297 1 70.06 87 PRO A CA 1
ATOM 663 C C . PRO A 1 87 ? 13.766 -19.5 -25.406 1 70.06 87 PRO A C 1
ATOM 665 O O . PRO A 1 87 ? 13.32 -20.031 -24.391 1 70.06 87 PRO A O 1
ATOM 668 N N . SER A 1 88 ? 13.438 -19.812 -26.531 1 65.88 88 SER A N 1
ATOM 669 C CA . SER A 1 88 ? 12.68 -21.047 -26.766 1 65.88 88 SER A CA 1
ATOM 670 C C . SER A 1 88 ? 13.492 -22.281 -26.375 1 65.88 88 SER A C 1
ATOM 672 O O . SER A 1 88 ? 14.719 -22.281 -26.484 1 65.88 88 SER A O 1
ATOM 674 N N . ALA A 1 89 ? 12.773 -23.094 -25.641 1 64.75 89 ALA A N 1
ATOM 675 C CA . ALA A 1 89 ? 13.406 -24.359 -25.312 1 64.75 89 ALA A CA 1
ATOM 676 C C . ALA A 1 89 ? 13.875 -25.094 -26.562 1 64.75 89 ALA A C 1
ATOM 678 O O . ALA A 1 89 ? 14.789 -25.922 -26.5 1 64.75 89 ALA A O 1
ATOM 679 N N . THR A 1 90 ? 13.148 -24.828 -27.625 1 66.69 90 THR A N 1
ATOM 680 C CA . THR A 1 90 ? 13.492 -25.453 -28.891 1 66.69 90 THR A CA 1
ATOM 681 C C . THR A 1 90 ? 14.57 -24.641 -29.609 1 66.69 90 THR A C 1
ATOM 683 O O . THR A 1 90 ? 14.375 -23.453 -29.906 1 66.69 90 THR A O 1
ATOM 686 N N . PRO A 1 91 ? 15.758 -25.328 -29.703 1 68.94 91 PRO A N 1
ATOM 687 C CA . PRO A 1 91 ? 16.812 -24.625 -30.438 1 68.94 91 PRO A CA 1
ATOM 688 C C . PRO A 1 91 ? 16.344 -24.094 -31.781 1 68.94 91 PRO A C 1
ATOM 690 O O . PRO A 1 91 ? 15.656 -24.797 -32.531 1 68.94 91 PRO A O 1
ATOM 693 N N . GLY A 1 92 ? 16.578 -22.844 -32 1 68.81 92 GLY A N 1
ATOM 694 C CA . GLY A 1 92 ? 16.234 -22.25 -33.281 1 68.81 92 GLY A CA 1
ATOM 695 C C . GLY A 1 92 ? 14.875 -21.578 -33.281 1 68.81 92 GLY A C 1
ATOM 696 O O . GLY A 1 92 ? 14.539 -20.844 -34.219 1 68.81 92 GLY A O 1
ATOM 697 N N . ALA A 1 93 ? 14.078 -21.953 -32.312 1 67.12 93 ALA A N 1
ATOM 698 C CA . ALA A 1 93 ? 12.742 -21.359 -32.281 1 67.12 93 ALA A CA 1
ATOM 699 C C . ALA A 1 93 ? 12.797 -19.938 -31.734 1 67.12 93 ALA A C 1
ATOM 701 O O . ALA A 1 93 ? 13.695 -19.594 -30.969 1 67.12 93 ALA A O 1
ATOM 702 N N . PRO A 1 94 ? 11.984 -19.125 -32.375 1 71.81 94 PRO A N 1
ATOM 703 C CA . PRO A 1 94 ? 11.961 -17.734 -31.891 1 71.81 94 PRO A CA 1
ATOM 704 C C . PRO A 1 94 ? 11.656 -17.656 -30.391 1 71.81 94 PRO A C 1
ATOM 706 O O . PRO A 1 94 ? 11.055 -18.562 -29.828 1 71.81 94 PRO A O 1
ATOM 709 N N . SER A 1 95 ? 12.234 -16.703 -29.797 1 72.5 95 SER A N 1
ATOM 710 C CA . SER A 1 95 ? 11.961 -16.453 -28.391 1 72.5 95 SER A CA 1
ATOM 711 C C . SER A 1 95 ? 10.469 -16.25 -28.141 1 72.5 95 SER A C 1
ATOM 713 O O . SER A 1 95 ? 9.742 -15.836 -29.047 1 72.5 95 SER A O 1
ATOM 715 N N . LEU A 1 96 ? 10.047 -16.844 -27.125 1 76.5 96 LEU A N 1
A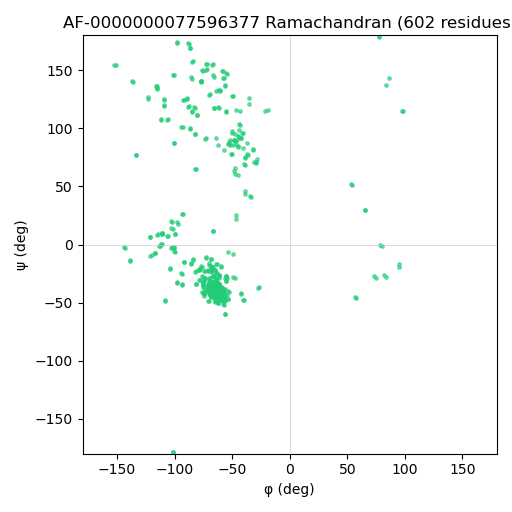TOM 716 C CA . LEU A 1 96 ? 8.656 -16.688 -26.719 1 76.5 96 LEU A CA 1
ATOM 717 C C . LEU A 1 96 ? 8.453 -15.414 -25.922 1 76.5 96 LEU A C 1
ATOM 719 O O . LEU A 1 96 ? 9.289 -15.07 -25.078 1 76.5 96 LEU A O 1
ATOM 723 N N . ARG A 1 97 ? 7.656 -14.594 -26.5 1 78.38 97 ARG A N 1
ATOM 724 C CA . ARG A 1 97 ? 7.266 -13.367 -25.812 1 78.38 97 ARG A CA 1
ATOM 725 C C . ARG A 1 97 ? 5.809 -13.422 -25.375 1 78.38 97 ARG A C 1
ATOM 727 O O . ARG A 1 97 ? 4.934 -13.789 -26.156 1 78.38 97 ARG A O 1
ATOM 734 N N . ASP A 1 98 ? 5.598 -13.203 -24.094 1 79.75 98 ASP A N 1
ATOM 735 C CA . ASP A 1 98 ? 4.223 -13.086 -23.609 1 79.75 98 ASP A CA 1
ATOM 736 C C . ASP A 1 98 ? 3.719 -11.648 -23.734 1 79.75 98 ASP A C 1
ATOM 738 O O . ASP A 1 98 ? 4 -10.805 -22.875 1 79.75 98 ASP A O 1
ATOM 742 N N . ALA A 1 99 ? 2.986 -11.359 -24.719 1 83.12 99 ALA A N 1
ATOM 743 C CA . ALA A 1 99 ? 2.477 -10.008 -24.953 1 83.12 99 ALA A CA 1
ATOM 744 C C . ALA A 1 99 ? 1.034 -9.875 -24.469 1 83.12 99 ALA A C 1
ATOM 746 O O . ALA A 1 99 ? 0.369 -8.875 -24.766 1 83.12 99 ALA A O 1
ATOM 747 N N . SER A 1 100 ? 0.613 -10.906 -23.781 1 86.06 100 SER A N 1
ATOM 748 C CA . SER A 1 100 ? -0.78 -10.891 -23.344 1 86.06 100 SER A CA 1
ATOM 749 C C . SER A 1 100 ? -0.976 -9.969 -22.141 1 86.06 100 SER A C 1
ATOM 751 O O . SER A 1 100 ? -0.056 -9.781 -21.344 1 86.06 100 SER A O 1
ATOM 753 N N . PHE A 1 101 ? -2.107 -9.25 -22.141 1 91.88 101 PHE A N 1
ATOM 754 C CA . PHE A 1 101 ? -2.553 -8.484 -20.984 1 91.88 101 PHE A CA 1
ATOM 755 C C . PHE A 1 101 ? -3.279 -9.391 -19.984 1 91.88 101 PHE A C 1
ATOM 757 O O . PHE A 1 101 ? -4.484 -9.617 -20.125 1 91.88 101 PHE A O 1
ATOM 764 N N . HIS A 1 102 ? -2.539 -9.891 -18.984 1 90.25 102 HIS A N 1
ATOM 765 C CA . HIS A 1 102 ? -3.061 -10.883 -18.047 1 90.25 102 HIS A CA 1
ATOM 766 C C . HIS A 1 102 ? -4.301 -10.359 -17.328 1 90.25 102 HIS A C 1
ATOM 768 O O . HIS A 1 102 ? -4.422 -9.156 -17.078 1 90.25 102 HIS A O 1
ATOM 774 N N . LYS A 1 103 ? -5.176 -11.211 -16.969 1 91.88 103 LYS A N 1
ATOM 775 C CA . LYS A 1 103 ? -6.438 -10.844 -16.328 1 91.88 103 LYS A CA 1
ATOM 776 C C . LYS A 1 103 ? -6.195 -10.07 -15.039 1 91.88 103 LYS A C 1
ATOM 778 O O . LYS A 1 103 ? -6.852 -9.062 -14.781 1 91.88 103 LYS A O 1
ATOM 783 N N . ALA A 1 104 ? -5.277 -10.539 -14.289 1 91.44 104 ALA A N 1
ATOM 784 C CA . ALA A 1 104 ? -4.969 -9.875 -13.023 1 91.44 104 ALA A CA 1
ATOM 785 C C . ALA A 1 104 ? -4.531 -8.43 -13.25 1 91.44 104 ALA A C 1
ATOM 787 O O . ALA A 1 104 ? -4.855 -7.547 -12.461 1 91.44 104 ALA A O 1
ATOM 788 N N . ASP A 1 105 ? -3.777 -8.164 -14.328 1 94.38 105 ASP A N 1
ATOM 789 C CA . ASP A 1 105 ? -3.324 -6.816 -14.656 1 94.38 105 ASP A CA 1
ATOM 790 C C . ASP A 1 105 ? -4.488 -5.941 -15.125 1 94.38 105 ASP A C 1
ATOM 792 O O . ASP A 1 105 ? -4.551 -4.754 -14.789 1 94.38 105 ASP A O 1
ATOM 796 N N . GLN A 1 106 ? -5.418 -6.523 -15.883 1 96.81 106 GLN A N 1
ATOM 797 C CA . GLN A 1 106 ? -6.621 -5.812 -16.297 1 96.81 106 GLN A CA 1
ATOM 798 C C . GLN A 1 106 ? -7.465 -5.398 -15.094 1 96.81 106 GLN A C 1
ATOM 800 O O . GLN A 1 106 ? -7.992 -4.285 -15.055 1 96.81 106 GLN A O 1
ATOM 805 N N . GLN A 1 107 ? -7.559 -6.312 -14.227 1 97.31 107 GLN A N 1
ATOM 806 C CA . GLN A 1 107 ? -8.344 -6.062 -13.016 1 97.31 107 GLN A CA 1
ATOM 807 C C . GLN A 1 107 ? -7.703 -4.969 -12.164 1 97.31 107 GLN A C 1
ATOM 809 O O . GLN A 1 107 ? -8.398 -4.098 -11.633 1 97.31 107 GLN A O 1
ATOM 814 N N . ALA A 1 108 ? -6.363 -4.984 -12.062 1 97.12 108 ALA A N 1
ATOM 815 C CA . ALA A 1 108 ? -5.641 -3.936 -11.352 1 97.12 108 ALA A CA 1
ATOM 816 C C . ALA A 1 108 ? -5.863 -2.574 -12.008 1 97.12 108 ALA A C 1
ATOM 818 O O . ALA A 1 108 ? -6.07 -1.572 -11.312 1 97.12 108 ALA A O 1
ATOM 819 N N . LEU A 1 109 ? -5.824 -2.564 -13.312 1 98.06 109 LEU A N 1
ATOM 820 C CA . LEU A 1 109 ? -6.047 -1.323 -14.047 1 98.06 109 LEU A CA 1
ATOM 821 C C . LEU A 1 109 ? -7.461 -0.802 -13.812 1 98.06 109 LEU A C 1
ATOM 823 O O . LEU A 1 109 ? -7.656 0.391 -13.57 1 98.06 109 LEU A O 1
ATOM 827 N N . THR A 1 110 ? -8.438 -1.706 -13.875 1 98.56 110 THR A N 1
ATOM 828 C CA . THR A 1 110 ? -9.828 -1.344 -13.633 1 98.56 110 THR A CA 1
ATOM 829 C C . THR A 1 110 ? -9.992 -0.736 -12.242 1 98.56 110 THR A C 1
ATOM 831 O O . THR A 1 110 ? -10.625 0.308 -12.078 1 98.56 110 THR A O 1
ATOM 834 N N . SER A 1 111 ? -9.391 -1.411 -11.297 1 98.5 111 SER A N 1
ATOM 835 C CA . SER A 1 111 ? -9.453 -0.942 -9.914 1 98.5 111 SER A CA 1
ATOM 836 C C . SER A 1 111 ? -8.852 0.452 -9.773 1 98.5 111 SER A C 1
ATOM 838 O O . SER A 1 111 ? -9.469 1.343 -9.188 1 98.5 111 SER A O 1
ATOM 840 N N . LEU A 1 112 ? -7.688 0.672 -10.352 1 97.5 112 LEU A N 1
ATOM 841 C CA . LEU A 1 112 ? -6.969 1.936 -10.234 1 97.5 112 LEU A CA 1
ATOM 842 C C . LEU A 1 112 ? -7.766 3.074 -10.859 1 97.5 112 LEU A C 1
ATOM 844 O O . LEU A 1 112 ? -7.93 4.133 -10.25 1 97.5 112 LEU A O 1
ATOM 848 N N . ILE A 1 113 ? -8.281 2.867 -12.07 1 97.81 113 ILE A N 1
ATOM 849 C CA . ILE A 1 113 ? -9.008 3.902 -12.797 1 97.81 113 ILE A CA 1
ATOM 850 C C . ILE A 1 113 ? -10.281 4.27 -12.039 1 97.81 113 ILE A C 1
ATOM 852 O O . ILE A 1 113 ? -10.562 5.449 -11.828 1 97.81 113 ILE A O 1
ATOM 856 N N . THR A 1 114 ? -11.016 3.318 -11.594 1 98.5 114 THR A N 1
ATOM 857 C CA . THR A 1 114 ? -12.312 3.574 -10.977 1 98.5 114 THR A CA 1
ATOM 858 C C . THR A 1 114 ? -12.133 4.125 -9.562 1 98.5 114 THR A C 1
ATOM 860 O O . THR A 1 114 ? -12.945 4.934 -9.102 1 98.5 114 THR A O 1
ATOM 863 N N . PHE A 1 115 ? -11.109 3.709 -8.883 1 98.12 115 PHE A N 1
ATOM 864 C CA . PHE A 1 115 ? -10.758 4.316 -7.605 1 98.12 115 PHE A CA 1
ATOM 865 C C . PHE A 1 115 ? -10.539 5.816 -7.758 1 98.12 115 PHE A C 1
ATOM 867 O O . PHE A 1 115 ? -11.07 6.609 -6.977 1 98.12 115 PHE A O 1
ATOM 874 N N . ASN A 1 116 ? -9.758 6.152 -8.758 1 95.94 116 ASN A N 1
ATOM 875 C CA . ASN A 1 116 ? -9.461 7.559 -9.008 1 95.94 116 ASN A CA 1
ATOM 876 C C . ASN A 1 116 ? -10.719 8.328 -9.414 1 95.94 116 ASN A C 1
ATOM 878 O O . ASN A 1 116 ? -10.883 9.492 -9.031 1 95.94 116 ASN A O 1
ATOM 882 N N . LEU A 1 117 ? -11.547 7.738 -10.164 1 96.75 117 LEU A N 1
ATOM 883 C CA . LEU A 1 117 ? -12.82 8.375 -10.5 1 96.75 117 LEU A CA 1
ATOM 884 C C . LEU A 1 117 ? -13.656 8.602 -9.25 1 96.75 117 LEU A C 1
ATOM 886 O O . LEU A 1 117 ? -14.32 9.633 -9.125 1 96.75 117 LEU A O 1
ATOM 890 N N . GLY A 1 118 ? -13.672 7.602 -8.328 1 97.25 118 GLY A N 1
ATOM 891 C CA . GLY A 1 118 ? -14.336 7.785 -7.051 1 97.25 118 GLY A CA 1
ATOM 892 C C . GLY A 1 118 ? -13.758 8.93 -6.238 1 97.25 118 GLY A C 1
ATOM 893 O O . GLY A 1 118 ? -14.5 9.758 -5.703 1 97.25 118 GLY A O 1
ATOM 894 N N . ALA A 1 119 ? -12.438 8.961 -6.227 1 95.25 119 ALA A N 1
ATOM 895 C CA . ALA A 1 119 ? -11.766 10.047 -5.512 1 95.25 119 ALA A CA 1
ATOM 896 C C . ALA A 1 119 ? -12.109 11.398 -6.133 1 95.25 119 ALA A C 1
ATOM 898 O O . ALA A 1 119 ? -12.219 12.406 -5.426 1 95.25 119 ALA A O 1
ATOM 899 N N . PHE A 1 120 ? -12.297 11.43 -7.41 1 94.06 120 PHE A N 1
ATOM 900 C CA . PHE A 1 120 ? -12.633 12.648 -8.141 1 94.06 120 PHE A CA 1
ATOM 901 C C . PHE A 1 120 ? -13.992 13.18 -7.707 1 94.06 120 PHE A C 1
ATOM 903 O O . PHE A 1 120 ? -14.219 14.391 -7.711 1 94.06 120 PHE A O 1
ATOM 910 N N . ILE A 1 121 ? -14.867 12.336 -7.301 1 94.19 121 ILE A N 1
ATOM 911 C CA . ILE A 1 121 ? -16.188 12.719 -6.828 1 94.19 121 ILE A CA 1
ATOM 912 C C . ILE A 1 121 ? -16.062 13.547 -5.547 1 94.19 121 ILE A C 1
ATOM 914 O O . ILE A 1 121 ? -16.953 14.328 -5.211 1 94.19 121 ILE A O 1
ATOM 918 N N . GLY A 1 122 ? -14.977 13.414 -4.871 1 87.38 122 GLY A N 1
ATOM 919 C CA . GLY A 1 122 ? -14.703 14.195 -3.674 1 87.38 122 GLY A CA 1
ATOM 920 C C . GLY A 1 122 ? -14.695 15.688 -3.928 1 87.38 122 GLY A C 1
ATOM 921 O O . GLY A 1 122 ? -14.828 16.484 -2.994 1 87.38 122 GLY A O 1
ATOM 922 N N . ARG A 1 123 ? -14.547 16.109 -5.133 1 88.31 123 ARG A N 1
ATOM 923 C CA . ARG A 1 123 ? -14.578 17.531 -5.492 1 88.31 123 ARG A CA 1
ATOM 924 C C . ARG A 1 123 ? -15.93 18.141 -5.152 1 88.31 123 ARG A C 1
ATOM 926 O O . ARG A 1 123 ? -16.031 19.359 -4.949 1 88.31 123 ARG A O 1
ATOM 933 N N . LEU A 1 124 ? -16.922 17.344 -5.125 1 91.19 124 LEU A N 1
ATOM 934 C CA . LEU A 1 124 ? -18.219 17.812 -4.66 1 91.19 124 LEU A CA 1
ATOM 935 C C . LEU A 1 124 ? -18.141 18.297 -3.219 1 91.19 124 LEU A C 1
ATOM 937 O O . LEU A 1 124 ? -18.797 19.266 -2.844 1 91.19 124 LEU A O 1
ATOM 941 N N . GLY A 1 125 ? -17.344 17.625 -2.445 1 91.19 125 GLY A N 1
ATOM 942 C CA . GLY A 1 125 ? -17.109 18.047 -1.072 1 91.19 125 GLY A CA 1
ATOM 943 C C . GLY A 1 125 ? -16.438 19.406 -0.971 1 91.19 125 GLY A C 1
ATOM 944 O O . GLY A 1 125 ? -16.734 20.188 -0.066 1 91.19 125 GLY A O 1
ATOM 945 N N . ASP A 1 126 ? -15.602 19.656 -1.901 1 87.62 126 ASP A N 1
ATOM 946 C CA . ASP A 1 126 ? -14.938 20.953 -1.926 1 87.62 126 ASP A CA 1
ATOM 947 C C . ASP A 1 126 ? -15.945 22.078 -2.15 1 87.62 126 ASP A C 1
ATOM 949 O O . ASP A 1 126 ? -15.789 23.188 -1.617 1 87.62 126 ASP A O 1
ATOM 953 N N . LYS A 1 127 ? -16.922 21.828 -2.875 1 90.81 127 LYS A N 1
ATOM 954 C CA . LYS A 1 127 ? -17.953 22.828 -3.168 1 90.81 127 LYS A CA 1
ATOM 955 C C . LYS A 1 127 ? -18.953 22.922 -2.023 1 90.81 127 LYS A C 1
ATOM 957 O O . LYS A 1 127 ? -19.406 24.031 -1.676 1 90.81 127 LYS A O 1
ATOM 962 N N . MET A 1 128 ? -19.25 21.812 -1.335 1 93.94 128 MET A N 1
ATOM 963 C CA . MET A 1 128 ? -20.281 21.75 -0.305 1 93.94 128 MET A CA 1
ATOM 964 C C . MET A 1 128 ? -19.688 22.047 1.072 1 93.94 128 MET A C 1
ATOM 966 O O . MET A 1 128 ? -20.422 22.359 2.01 1 93.94 128 MET A O 1
ATOM 970 N N . GLY A 1 129 ? -18.391 22 1.172 1 93.5 129 GLY A N 1
ATOM 971 C CA . GLY A 1 129 ? -17.734 21.984 2.463 1 93.5 129 GLY A CA 1
ATOM 972 C C . GLY A 1 129 ? -17.344 20.594 2.926 1 93.5 129 GLY A C 1
ATOM 973 O O . GLY A 1 129 ? -18.203 19.781 3.248 1 93.5 129 GLY A O 1
ATOM 974 N N . ASN A 1 130 ? -16.156 20.312 3.057 1 93.31 130 ASN A N 1
ATOM 975 C CA . ASN A 1 130 ? -15.625 18.984 3.275 1 93.31 130 ASN A CA 1
ATOM 976 C C . ASN A 1 130 ? -16 18.438 4.656 1 93.31 130 ASN A C 1
ATOM 978 O O . ASN A 1 130 ? -15.984 17.234 4.883 1 93.31 130 ASN A O 1
ATOM 982 N N . GLN A 1 131 ? -16.391 19.359 5.566 1 95.75 131 GLN A N 1
ATOM 983 C CA . GLN A 1 131 ? -16.672 18.906 6.926 1 95.75 131 GLN A CA 1
ATOM 984 C C . GLN A 1 131 ? -18.141 19.094 7.273 1 95.75 131 GLN A C 1
ATOM 986 O O . GLN A 1 131 ? -18.531 18.969 8.438 1 95.75 131 GLN A O 1
ATOM 991 N N . THR A 1 132 ? -18.906 19.453 6.297 1 96.56 132 THR A N 1
ATOM 992 C CA . THR A 1 132 ? -20.344 19.609 6.547 1 96.56 132 THR A CA 1
ATOM 993 C C . THR A 1 132 ? -21.031 18.25 6.652 1 96.56 132 THR A C 1
ATOM 995 O O . THR A 1 132 ? -20.641 17.297 5.977 1 96.56 132 THR A O 1
ATOM 998 N N . ARG A 1 133 ? -22.047 18.203 7.422 1 96.62 133 ARG A N 1
ATOM 999 C CA . ARG A 1 133 ? -22.828 16.969 7.559 1 96.62 133 ARG A CA 1
ATOM 1000 C C . ARG A 1 133 ? -23.469 16.578 6.23 1 96.62 133 ARG A C 1
ATOM 1002 O O . ARG A 1 133 ? -23.547 15.391 5.91 1 96.62 133 ARG A O 1
ATOM 1009 N N . LYS A 1 134 ? -23.875 17.547 5.504 1 97 134 LYS A N 1
ATOM 1010 C CA . LYS A 1 134 ? -24.531 17.266 4.227 1 97 134 LYS A CA 1
ATOM 1011 C C . LYS A 1 134 ? -23.594 16.516 3.287 1 97 134 LYS A C 1
ATOM 1013 O O . LYS A 1 134 ? -24 15.531 2.66 1 97 134 LYS A O 1
ATOM 1018 N N . TRP A 1 135 ? -22.359 16.922 3.195 1 97.25 135 TRP A N 1
ATOM 1019 C CA . TRP A 1 135 ? -21.406 16.234 2.332 1 97.25 135 TRP A CA 1
ATOM 1020 C C . TRP A 1 135 ? -21.062 14.852 2.885 1 97.25 135 TRP A C 1
ATOM 1022 O O . TRP A 1 135 ? -21 13.875 2.135 1 97.25 135 TRP A O 1
ATOM 1032 N N . LEU A 1 136 ? -20.875 14.82 4.164 1 97.94 136 LEU A N 1
ATOM 1033 C CA . LEU A 1 136 ? -20.484 13.555 4.773 1 97.94 136 LEU A CA 1
ATOM 1034 C C . LEU A 1 136 ? -21.594 12.508 4.602 1 97.94 136 LEU A C 1
ATOM 1036 O O . LEU A 1 136 ? -21.312 11.344 4.309 1 97.94 136 LEU A O 1
ATOM 1040 N N . VAL A 1 137 ? -22.781 12.953 4.711 1 98.19 137 VAL A N 1
ATOM 1041 C CA . VAL A 1 137 ? -23.922 12.07 4.512 1 98.19 137 VAL A CA 1
ATOM 1042 C C . VAL A 1 137 ? -24.031 11.688 3.035 1 98.19 137 VAL A C 1
ATOM 1044 O O . VAL A 1 137 ? -24.125 10.5 2.699 1 98.19 137 VAL A O 1
ATOM 1047 N N . LEU A 1 138 ? -23.969 12.641 2.174 1 98.25 138 LEU A N 1
ATOM 1048 C CA . LEU A 1 138 ? -24.109 12.383 0.743 1 98.25 138 LEU A CA 1
ATOM 1049 C C . LEU A 1 138 ? -22.984 11.5 0.237 1 98.25 138 LEU A C 1
ATOM 1051 O O . LEU A 1 138 ? -23.219 10.523 -0.481 1 98.25 138 LEU A O 1
ATOM 1055 N N . GLY A 1 139 ? -21.75 11.891 0.614 1 98.38 139 GLY A N 1
ATOM 1056 C CA . GLY A 1 139 ? -20.594 11.125 0.181 1 98.38 139 GLY A CA 1
ATOM 1057 C C . GLY A 1 139 ? -20.641 9.672 0.624 1 98.38 139 GLY A C 1
ATOM 1058 O O . GLY A 1 139 ? -20.344 8.773 -0.158 1 98.38 139 GLY A O 1
ATOM 1059 N N . THR A 1 140 ? -21.016 9.445 1.856 1 98.69 140 THR A N 1
ATOM 1060 C CA . THR A 1 140 ? -21.109 8.086 2.369 1 98.69 140 THR A CA 1
ATOM 1061 C C . THR A 1 140 ? -22.281 7.34 1.716 1 98.69 140 THR A C 1
ATOM 1063 O O . THR A 1 140 ? -22.188 6.133 1.469 1 98.69 140 THR A O 1
ATOM 1066 N N . PHE A 1 141 ? -23.328 8.047 1.43 1 98.75 141 PHE A N 1
ATOM 1067 C CA . PHE A 1 141 ? -24.453 7.434 0.73 1 98.75 141 PHE A CA 1
ATOM 1068 C C . PHE A 1 141 ? -24.047 7.012 -0.677 1 98.75 141 PHE A C 1
ATOM 1070 O O . PHE A 1 141 ? -24.453 5.949 -1.153 1 98.75 141 PHE A O 1
ATOM 1077 N N . ILE A 1 142 ? -23.266 7.824 -1.349 1 98.81 142 ILE A N 1
ATOM 1078 C CA . ILE A 1 142 ? -22.734 7.48 -2.666 1 98.81 142 ILE A CA 1
ATOM 1079 C C . ILE A 1 142 ? -21.906 6.207 -2.572 1 98.81 142 ILE A C 1
ATOM 1081 O O . ILE A 1 142 ? -22 5.324 -3.428 1 98.81 142 ILE A O 1
ATOM 1085 N N . GLN A 1 143 ? -21.109 6.082 -1.527 1 98.81 143 GLN A N 1
ATOM 1086 C CA . GLN A 1 143 ? -20.359 4.852 -1.29 1 98.81 143 GLN A CA 1
ATOM 1087 C C . GLN A 1 143 ? -21.297 3.654 -1.172 1 98.81 143 GLN A C 1
ATOM 1089 O O . GLN A 1 143 ? -21.016 2.58 -1.708 1 98.81 143 GLN A O 1
ATOM 1094 N N . ALA A 1 144 ? -22.422 3.852 -0.459 1 98.88 144 ALA A N 1
ATOM 1095 C CA . ALA A 1 144 ? -23.406 2.781 -0.292 1 98.88 144 ALA A CA 1
ATOM 1096 C C . ALA A 1 144 ? -24 2.369 -1.636 1 98.88 144 ALA A C 1
ATOM 1098 O O . ALA A 1 144 ? -24.156 1.177 -1.913 1 98.88 144 ALA A O 1
ATOM 1099 N N . LEU A 1 145 ? -24.25 3.342 -2.469 1 98.88 145 LEU A N 1
ATOM 1100 C CA . LEU A 1 145 ? -24.812 3.062 -3.789 1 98.88 145 LEU A CA 1
ATOM 1101 C C . LEU A 1 145 ? -23.797 2.312 -4.656 1 98.88 145 LEU A C 1
ATOM 1103 O O . LEU A 1 145 ? -24.172 1.381 -5.375 1 98.88 145 LEU A O 1
ATOM 1107 N N . PHE A 1 146 ? -22.562 2.754 -4.605 1 98.94 146 PHE A N 1
ATOM 1108 C CA . PHE A 1 146 ? -21.531 2.051 -5.344 1 98.94 146 PHE A CA 1
ATOM 1109 C C . PHE A 1 146 ? -21.375 0.62 -4.844 1 98.94 146 PHE A C 1
ATOM 1111 O O . PHE A 1 146 ? -21.234 -0.31 -5.641 1 98.94 146 PHE A O 1
ATOM 1118 N N . THR A 1 147 ? -21.438 0.442 -3.506 1 98.88 147 THR A N 1
ATOM 1119 C CA . THR A 1 147 ? -21.328 -0.895 -2.928 1 98.88 147 THR A CA 1
ATOM 1120 C C . THR A 1 147 ? -22.531 -1.752 -3.352 1 98.88 147 THR A C 1
ATOM 1122 O O . THR A 1 147 ? -22.375 -2.941 -3.635 1 98.88 147 THR A O 1
ATOM 1125 N N . MET A 1 148 ? -23.703 -1.138 -3.414 1 98.88 148 MET A N 1
ATOM 1126 C CA . MET A 1 148 ? -24.891 -1.842 -3.873 1 98.88 148 MET A CA 1
ATOM 1127 C C . MET A 1 148 ? -24.75 -2.254 -5.336 1 98.88 148 MET A C 1
ATOM 1129 O O . MET A 1 148 ? -25.094 -3.379 -5.703 1 98.88 148 MET A O 1
ATOM 1133 N N . ALA A 1 149 ? -24.266 -1.345 -6.176 1 98.88 149 ALA A N 1
ATOM 1134 C CA . ALA A 1 149 ? -24.047 -1.659 -7.582 1 98.88 149 ALA A CA 1
ATOM 1135 C C . ALA A 1 149 ? -23.062 -2.812 -7.734 1 98.88 149 ALA A C 1
ATOM 1137 O O . ALA A 1 149 ? -23.234 -3.682 -8.594 1 98.88 149 ALA A O 1
ATOM 1138 N N . ALA A 1 150 ? -22.031 -2.807 -6.914 1 98.81 150 ALA A N 1
ATOM 1139 C CA . ALA A 1 150 ? -21.078 -3.906 -6.922 1 98.81 150 ALA A CA 1
ATOM 1140 C C . ALA A 1 150 ? -21.734 -5.223 -6.535 1 98.81 150 ALA A C 1
ATOM 1142 O O . ALA A 1 150 ? -21.469 -6.262 -7.145 1 98.81 150 ALA A O 1
ATOM 1143 N N . ALA A 1 151 ? -22.609 -5.16 -5.523 1 98.31 151 ALA A N 1
ATOM 1144 C CA . ALA A 1 151 ? -23.328 -6.355 -5.086 1 98.31 151 ALA A CA 1
ATOM 1145 C C . ALA A 1 151 ? -24.203 -6.914 -6.207 1 98.31 151 ALA A C 1
ATOM 1147 O O . ALA A 1 151 ? -24.188 -8.117 -6.465 1 98.31 151 ALA A O 1
ATOM 1148 N N . LEU A 1 152 ? -24.891 -6.051 -6.855 1 98.25 152 LEU A N 1
ATOM 1149 C CA . LEU A 1 152 ? -25.766 -6.465 -7.934 1 98.25 152 LEU A CA 1
ATOM 1150 C C . LEU A 1 152 ? -24.969 -7.016 -9.117 1 98.25 152 LEU A C 1
ATOM 1152 O O . LEU A 1 152 ? -25.344 -8.031 -9.695 1 98.25 152 LEU A O 1
ATOM 1156 N N . ALA A 1 153 ? -23.906 -6.344 -9.445 1 98.06 153 ALA A N 1
ATOM 1157 C CA . ALA A 1 153 ? -23.047 -6.816 -10.539 1 98.06 153 ALA A CA 1
ATOM 1158 C C . ALA A 1 153 ? -22.453 -8.18 -10.203 1 98.06 153 ALA A C 1
ATOM 1160 O O . ALA A 1 153 ? -22.359 -9.055 -11.07 1 98.06 153 ALA A O 1
ATOM 1161 N N . SER A 1 154 ? -22.047 -8.312 -9.008 1 96.12 154 SER A N 1
ATOM 1162 C CA . SER A 1 154 ? -21.484 -9.586 -8.555 1 96.12 154 SER A CA 1
ATOM 1163 C C . SER A 1 154 ? -22.531 -10.695 -8.633 1 96.12 154 SER A C 1
ATOM 1165 O O . SER A 1 154 ? -22.234 -11.797 -9.109 1 96.12 154 SER A O 1
ATOM 1167 N N . TRP A 1 155 ? -23.703 -10.438 -8.211 1 94.5 155 TRP A N 1
ATOM 1168 C CA . TRP A 1 155 ? -24.797 -11.414 -8.258 1 94.5 155 TRP A CA 1
ATOM 1169 C C . TRP A 1 155 ? -25.125 -11.805 -9.695 1 94.5 155 TRP A C 1
ATOM 1171 O O . TRP A 1 155 ? -25.203 -12.992 -10.016 1 94.5 155 TRP A O 1
ATOM 1181 N N . LYS A 1 156 ? -25.203 -10.852 -10.547 1 95.19 156 LYS A N 1
ATOM 1182 C CA . LYS A 1 156 ? -25.594 -11.086 -11.93 1 95.19 156 LYS A CA 1
ATOM 1183 C C . LYS A 1 156 ? -24.453 -11.75 -12.719 1 95.19 156 LYS A C 1
ATOM 1185 O O . LYS A 1 156 ? -24.703 -12.398 -13.734 1 95.19 156 LYS A O 1
ATOM 1190 N N . SER A 1 157 ? -23.25 -11.578 -12.234 1 93 157 SER A N 1
ATOM 1191 C CA . SER A 1 157 ? -22.109 -12.156 -12.922 1 93 157 SER A CA 1
ATOM 1192 C C . SER A 1 157 ? -22.109 -13.68 -12.828 1 93 157 SER A C 1
ATOM 1194 O O . SER A 1 157 ? -21.453 -14.359 -13.617 1 93 157 SER A O 1
ATOM 1196 N N . GLY A 1 158 ? -22.812 -14.203 -11.805 1 89.69 158 GLY A N 1
ATOM 1197 C CA . GLY A 1 158 ? -22.781 -15.641 -11.562 1 89.69 158 GLY A CA 1
ATOM 1198 C C . GLY A 1 158 ? -21.516 -16.109 -10.867 1 89.69 158 GLY A C 1
ATOM 1199 O O . GLY A 1 158 ? -21.375 -17.281 -10.562 1 89.69 158 GLY A O 1
ATOM 1200 N N . GLN A 1 159 ? -20.641 -15.141 -10.594 1 86.5 159 GLN A N 1
ATOM 1201 C CA . GLN A 1 159 ? -19.359 -15.477 -9.992 1 86.5 159 GLN A CA 1
ATOM 1202 C C . GLN A 1 159 ? -19.281 -14.961 -8.555 1 86.5 159 GLN A C 1
ATOM 1204 O O . GLN A 1 159 ? -18.188 -14.914 -7.969 1 86.5 159 GLN A O 1
ATOM 1209 N N . GLY A 1 160 ? -20.406 -14.484 -7.992 1 83.88 160 GLY A N 1
ATOM 1210 C CA . GLY A 1 160 ? -20.422 -13.891 -6.668 1 83.88 160 GLY A CA 1
ATOM 1211 C C . GLY A 1 160 ? -21.062 -14.781 -5.617 1 83.88 160 GLY A C 1
ATOM 1212 O O . GLY A 1 160 ? -21.344 -14.336 -4.504 1 83.88 160 GLY A O 1
ATOM 1213 N N . GLY A 1 161 ? -21.375 -16.016 -5.992 1 78.38 161 GLY A N 1
ATOM 1214 C CA . GLY A 1 161 ? -22.078 -16.922 -5.094 1 78.38 161 GLY A CA 1
ATOM 1215 C C . GLY A 1 161 ? -21.172 -17.719 -4.191 1 78.38 161 GLY A C 1
ATOM 1216 O O . GLY A 1 161 ? -19.969 -17.453 -4.129 1 78.38 161 GLY A O 1
ATOM 1217 N N . VAL A 1 162 ? -21.859 -18.391 -3.314 1 72.06 162 VAL A N 1
ATOM 1218 C CA . VAL A 1 162 ? -21.156 -19.25 -2.373 1 72.06 162 VAL A CA 1
ATOM 1219 C C . VAL A 1 162 ? -20.641 -20.5 -3.096 1 72.06 162 VAL A C 1
ATOM 1221 O O . VAL A 1 162 ? -21.297 -21 -4.016 1 72.06 162 VAL A O 1
ATOM 1224 N N . GLY A 1 163 ? -19.375 -20.438 -3.611 1 54.62 163 GLY A N 1
ATOM 1225 C CA . GLY A 1 163 ? -18.953 -21.688 -4.227 1 54.62 163 GLY A CA 1
ATOM 1226 C C . GLY A 1 163 ? -19.328 -22.906 -3.424 1 54.62 163 GLY A C 1
ATOM 1227 O O . GLY A 1 163 ? -19.297 -22.891 -2.191 1 54.62 163 GLY A O 1
ATOM 1228 N N . ILE A 1 164 ? -20.469 -23.391 -3.771 1 43.81 164 ILE A N 1
ATOM 1229 C CA . ILE A 1 164 ? -20.688 -24.703 -3.18 1 43.81 164 ILE A CA 1
ATOM 1230 C C . ILE A 1 164 ? -19.359 -25.453 -3.123 1 43.81 164 ILE A C 1
ATOM 1232 O O . ILE A 1 164 ? -18.469 -25.219 -3.945 1 43.81 164 ILE A O 1
ATOM 1236 N N . LEU A 1 165 ? -18.953 -25.953 -1.962 1 40.88 165 LEU A N 1
ATOM 1237 C CA . LEU A 1 165 ? -17.906 -26.953 -1.806 1 40.88 165 LEU A CA 1
ATOM 1238 C C . LEU A 1 165 ? -17.703 -27.719 -3.107 1 40.88 165 LEU A C 1
ATOM 1240 O O . LEU A 1 165 ? -18.562 -28.516 -3.518 1 40.88 165 LEU A O 1
ATOM 1244 N N . GLY A 1 166 ? -16.656 -27.75 -3.893 1 41.31 166 GLY A N 1
ATOM 1245 C CA . GLY A 1 166 ? -16.203 -28.688 -4.918 1 41.31 166 GLY A CA 1
ATOM 1246 C C . GLY A 1 166 ? -16.891 -28.469 -6.254 1 41.31 166 GLY A C 1
ATOM 1247 O O . GLY A 1 166 ? -16.531 -29.094 -7.254 1 41.31 166 GLY A O 1
ATOM 1248 N N . LEU A 1 167 ? -18.094 -27.922 -6.301 1 41.38 167 LEU A N 1
ATOM 1249 C CA . LEU A 1 167 ? -18.844 -28.109 -7.539 1 41.38 167 LEU A CA 1
ATOM 1250 C C . LEU A 1 167 ? -18.75 -26.875 -8.422 1 41.38 167 LEU A C 1
ATOM 1252 O O . LEU A 1 167 ? -19.469 -26.781 -9.422 1 41.38 167 LEU A O 1
ATOM 1256 N N . GLY A 1 168 ? -18.156 -25.766 -7.992 1 42.06 168 GLY A N 1
ATOM 1257 C CA . GLY A 1 168 ? -18.203 -24.734 -9.016 1 42.06 168 GLY A CA 1
ATOM 1258 C C . GLY A 1 168 ? -17.375 -25.078 -10.242 1 42.06 168 GLY A C 1
ATOM 1259 O O . GLY A 1 168 ? -16.547 -25.984 -10.195 1 42.06 168 GLY A O 1
ATOM 1260 N N . PRO A 1 169 ? -17.859 -24.656 -11.352 1 39.69 169 PRO A N 1
ATOM 1261 C CA . PRO A 1 169 ? -17.219 -25.141 -12.578 1 39.69 169 PRO A CA 1
ATOM 1262 C C . PRO A 1 169 ? -15.688 -25.203 -12.469 1 39.69 169 PRO A C 1
ATOM 1264 O O . PRO A 1 169 ? -15.055 -26.078 -13.055 1 39.69 169 PRO A O 1
ATOM 1267 N N . ASN A 1 170 ? -15.078 -24.094 -11.953 1 41.22 170 ASN A N 1
ATOM 1268 C CA . ASN A 1 170 ? -13.625 -24.156 -12.047 1 41.22 170 ASN A CA 1
ATOM 1269 C C . ASN A 1 170 ? -13 -24.734 -10.781 1 41.22 170 ASN A C 1
ATOM 1271 O O . ASN A 1 170 ? -11.789 -24.609 -10.57 1 41.22 170 ASN A O 1
ATOM 1275 N N . GLY A 1 171 ? -13.742 -25.578 -10.016 1 41.91 171 GLY A N 1
ATOM 1276 C CA . GLY A 1 171 ? -13.227 -26.359 -8.906 1 41.91 171 GLY A CA 1
ATOM 1277 C C . GLY A 1 171 ? -12.922 -25.531 -7.676 1 41.91 171 GLY A C 1
ATOM 1278 O O . GLY A 1 171 ? -12.422 -26.062 -6.676 1 41.91 171 GLY A O 1
ATOM 1279 N N . GLY A 1 172 ? -12.609 -24.234 -7.773 1 44.81 172 GLY A N 1
ATOM 1280 C CA . GLY A 1 172 ? -12.297 -23.516 -6.555 1 44.81 172 GLY A CA 1
ATOM 1281 C C . GLY A 1 172 ? -13.414 -23.547 -5.535 1 44.81 172 GLY A C 1
ATOM 1282 O O . GLY A 1 172 ? -14.531 -23.984 -5.84 1 44.81 172 GLY A O 1
ATOM 1283 N N . ILE A 1 173 ? -12.953 -23.641 -4.238 1 46.84 173 ILE A N 1
ATOM 1284 C CA . ILE A 1 173 ? -13.938 -23.562 -3.164 1 46.84 173 ILE A CA 1
ATOM 1285 C C . ILE A 1 173 ? -14.797 -22.312 -3.35 1 46.84 173 ILE A C 1
ATOM 1287 O O . ILE A 1 173 ? -14.336 -21.188 -3.127 1 46.84 173 ILE A O 1
ATOM 1291 N N . GLY A 1 174 ? -15.859 -22.406 -4.047 1 54.62 174 GLY A N 1
ATOM 1292 C CA . GLY A 1 174 ? -16.953 -21.453 -4.148 1 54.62 174 GLY A CA 1
ATOM 1293 C C . GLY A 1 174 ? -16.688 -20.344 -5.148 1 54.62 174 GLY A C 1
ATOM 1294 O O . GLY A 1 174 ? -15.547 -20.125 -5.551 1 54.62 174 GLY A O 1
ATOM 1295 N N . GLY A 1 175 ? -17.531 -19.859 -6.02 1 64.19 175 GLY A N 1
ATOM 1296 C CA . GLY A 1 175 ? -17.562 -18.906 -7.109 1 64.19 175 GLY A CA 1
ATOM 1297 C C . GLY A 1 175 ? -16.953 -17.562 -6.738 1 64.19 175 GLY A C 1
ATOM 1298 O O . GLY A 1 175 ? -16.641 -16.75 -7.613 1 64.19 175 GLY A O 1
ATOM 1299 N N . SER A 1 176 ? -16.656 -17.453 -5.355 1 75.25 176 SER A N 1
ATOM 1300 C CA . SER A 1 176 ? -16.25 -16.109 -4.969 1 75.25 176 SER A CA 1
ATOM 1301 C C . SER A 1 176 ? -14.836 -16.094 -4.395 1 75.25 176 SER A C 1
ATOM 1303 O O . SER A 1 176 ? -14.266 -15.031 -4.148 1 75.25 176 SER A O 1
ATOM 1305 N N . ILE A 1 177 ? -14.227 -17.25 -4.141 1 76.19 177 ILE A N 1
ATOM 1306 C CA . ILE A 1 177 ? -12.906 -17.344 -3.529 1 76.19 177 ILE A CA 1
ATOM 1307 C C . ILE A 1 177 ? -11.977 -18.141 -4.438 1 76.19 177 ILE A C 1
ATOM 1309 O O . ILE A 1 177 ? -12.32 -19.25 -4.883 1 76.19 177 ILE A O 1
ATOM 1313 N N . ALA A 1 178 ? -10.836 -17.531 -4.742 1 79.75 178 ALA A N 1
ATOM 1314 C CA . ALA A 1 178 ? -9.852 -18.188 -5.59 1 79.75 178 ALA A CA 1
ATOM 1315 C C . ALA A 1 178 ? -8.711 -18.766 -4.75 1 79.75 178 ALA A C 1
ATOM 1317 O O . ALA A 1 178 ? -8.266 -18.156 -3.781 1 79.75 178 ALA A O 1
ATOM 1318 N N . ASP A 1 179 ? -8.188 -19.875 -5.199 1 73.12 179 ASP A N 1
ATOM 1319 C CA . ASP A 1 179 ? -7.059 -20.516 -4.523 1 73.12 179 ASP A CA 1
ATOM 1320 C C . ASP A 1 179 ? -5.734 -20.062 -5.137 1 73.12 179 ASP A C 1
ATOM 1322 O O . ASP A 1 179 ? -4.684 -20.188 -4.504 1 73.12 179 ASP A O 1
ATOM 1326 N N . ASP A 1 180 ? -5.871 -19.672 -6.379 1 76.44 180 ASP A N 1
ATOM 1327 C CA . ASP A 1 180 ? -4.656 -19.359 -7.125 1 76.44 180 ASP A CA 1
ATOM 1328 C C . ASP A 1 180 ? -4.832 -18.094 -7.949 1 76.44 180 ASP A C 1
ATOM 1330 O O . ASP A 1 180 ? -5.879 -17.891 -8.57 1 76.44 180 ASP A O 1
ATOM 1334 N N . ARG A 1 181 ? -3.771 -17.328 -7.961 1 75.62 181 ARG A N 1
ATOM 1335 C CA . ARG A 1 181 ? -3.814 -16.062 -8.68 1 75.62 181 ARG A CA 1
ATOM 1336 C C . ARG A 1 181 ? -3.951 -16.281 -10.18 1 75.62 181 ARG A C 1
ATOM 1338 O O . ARG A 1 181 ? -4.555 -15.477 -10.891 1 75.62 181 ARG A O 1
ATOM 1345 N N . GLY A 1 182 ? -3.389 -17.391 -10.695 1 76.38 182 GLY A N 1
ATOM 1346 C CA . GLY A 1 182 ? -3.461 -17.719 -12.109 1 76.38 182 GLY A CA 1
ATOM 1347 C C . GLY A 1 182 ? -4.84 -18.188 -12.539 1 76.38 182 GLY A C 1
ATOM 1348 O O . GLY A 1 182 ? -5.129 -18.25 -13.734 1 76.38 182 GLY A O 1
ATOM 1349 N N . ASP A 1 183 ? -5.703 -18.453 -11.547 1 79.62 183 ASP A N 1
ATOM 1350 C CA . ASP A 1 183 ? -7.074 -18.891 -11.789 1 79.62 183 ASP A CA 1
ATOM 1351 C C . ASP A 1 183 ? -8.062 -18.125 -10.922 1 79.62 183 ASP A C 1
ATOM 1353 O O . ASP A 1 183 ? -8.648 -18.672 -9.992 1 79.62 183 ASP A O 1
ATOM 1357 N N . PRO A 1 184 ? -8.32 -16.891 -11.352 1 83.81 184 PRO A N 1
ATOM 1358 C CA . PRO A 1 184 ? -9.172 -16.047 -10.523 1 83.81 184 PRO A CA 1
ATOM 1359 C C . PRO A 1 184 ? -10.641 -16.469 -10.555 1 83.81 184 PRO A C 1
ATOM 1361 O O . PRO A 1 184 ? -11.086 -17.078 -11.539 1 83.81 184 PRO A O 1
ATOM 1364 N N . ALA A 1 185 ? -11.367 -16.141 -9.523 1 85.44 185 ALA A N 1
ATOM 1365 C CA . ALA A 1 185 ? -12.789 -16.453 -9.414 1 85.44 185 ALA A CA 1
ATOM 1366 C C . ALA A 1 185 ? -13.633 -15.539 -10.297 1 85.44 185 ALA A C 1
ATOM 1368 O O . ALA A 1 185 ? -14.719 -15.922 -10.734 1 85.44 185 ALA A O 1
ATOM 1369 N N . TRP A 1 186 ? -13.164 -14.367 -10.547 1 91.38 186 TRP A N 1
ATOM 1370 C CA . TRP A 1 186 ? -13.859 -13.344 -11.328 1 91.38 186 TRP A CA 1
ATOM 1371 C C . TRP A 1 186 ? -13.188 -13.133 -12.68 1 91.38 186 TRP A C 1
ATOM 1373 O O . TRP A 1 186 ? -12.016 -12.734 -12.734 1 91.38 186 TRP A O 1
ATOM 1383 N N . THR A 1 187 ? -13.945 -13.375 -13.797 1 89.94 187 THR A N 1
ATOM 1384 C CA . THR A 1 187 ? -13.273 -13.305 -15.094 1 89.94 187 THR A CA 1
ATOM 1385 C C . THR A 1 187 ? -14.156 -12.609 -16.125 1 89.94 187 THR A C 1
ATOM 1387 O O . THR A 1 187 ? -13.68 -12.203 -17.188 1 89.94 187 THR A O 1
ATOM 1390 N N . ASN A 1 188 ? -15.383 -12.445 -15.82 1 92 188 ASN A N 1
ATOM 1391 C CA . ASN A 1 188 ? -16.281 -11.914 -16.844 1 92 188 ASN A CA 1
ATOM 1392 C C . ASN A 1 188 ? -16.5 -10.414 -16.672 1 92 188 ASN A C 1
ATOM 1394 O O . ASN A 1 188 ? -16.016 -9.812 -15.719 1 92 188 ASN A O 1
ATOM 1398 N N . THR A 1 189 ? -17.188 -9.766 -17.578 1 95.44 189 THR A N 1
ATOM 1399 C CA . THR A 1 189 ? -17.375 -8.32 -17.656 1 95.44 189 THR A CA 1
ATOM 1400 C C . THR A 1 189 ? -18.094 -7.797 -16.422 1 95.44 189 THR A C 1
ATOM 1402 O O . THR A 1 189 ? -17.703 -6.77 -15.859 1 95.44 189 THR A O 1
ATOM 1405 N N . LEU A 1 190 ? -19.078 -8.484 -15.984 1 95.94 190 LEU A N 1
ATOM 1406 C CA . LEU A 1 190 ? -19.859 -8.031 -14.844 1 95.94 190 LEU A CA 1
ATOM 1407 C C . LEU A 1 190 ? -19.031 -8.047 -13.562 1 95.94 190 LEU A C 1
ATOM 1409 O O . LEU A 1 190 ? -19.219 -7.207 -12.688 1 95.94 190 LEU A O 1
ATOM 1413 N N . SER A 1 191 ? -18.141 -9.016 -13.469 1 95.38 191 SER A N 1
ATOM 1414 C CA . SER A 1 191 ? -17.25 -9.016 -12.312 1 95.38 191 SER A CA 1
ATOM 1415 C C . SER A 1 191 ? -16.297 -7.82 -12.344 1 95.38 191 SER A C 1
ATOM 1417 O O . SER A 1 191 ? -15.945 -7.277 -11.297 1 95.38 191 SER A O 1
ATOM 1419 N N . PHE A 1 192 ? -15.898 -7.359 -13.531 1 97.62 192 PHE A N 1
ATOM 1420 C CA . PHE A 1 192 ? -15.102 -6.145 -13.656 1 97.62 192 PHE A CA 1
ATOM 1421 C C . PHE A 1 192 ? -15.906 -4.926 -13.211 1 97.62 192 PHE A C 1
ATOM 1423 O O . PHE A 1 192 ? -15.359 -4.012 -12.586 1 97.62 192 PHE A O 1
ATOM 1430 N N . VAL A 1 193 ? -17.156 -4.961 -13.562 1 98.5 193 VAL A N 1
ATOM 1431 C CA . VAL A 1 193 ? -18.047 -3.889 -13.117 1 98.5 193 VAL A CA 1
ATOM 1432 C C . VAL A 1 193 ? -18.094 -3.855 -11.594 1 98.5 193 VAL A C 1
ATOM 1434 O O . VAL A 1 193 ? -18.031 -2.783 -10.984 1 98.5 193 VAL A O 1
ATOM 1437 N N . ALA A 1 194 ? -18.172 -5 -10.961 1 98.25 194 ALA A N 1
ATOM 1438 C CA . ALA A 1 194 ? -18.156 -5.094 -9.5 1 98.25 194 ALA A CA 1
ATOM 1439 C C . ALA A 1 194 ? -16.859 -4.535 -8.922 1 98.25 194 ALA A C 1
ATOM 1441 O O . ALA A 1 194 ? -16.891 -3.762 -7.961 1 98.25 194 ALA A O 1
ATOM 1442 N N . ILE A 1 195 ? -15.734 -4.887 -9.57 1 98.56 195 ILE A N 1
ATOM 1443 C CA . ILE A 1 195 ? -14.43 -4.371 -9.148 1 98.56 195 ILE A CA 1
ATOM 1444 C C . ILE A 1 195 ? -14.43 -2.846 -9.227 1 98.56 195 ILE A C 1
ATOM 1446 O O . ILE A 1 195 ? -13.984 -2.17 -8.297 1 98.56 195 ILE A O 1
ATOM 1450 N N . GLY A 1 196 ? -14.992 -2.377 -10.32 1 98.81 196 GLY A N 1
ATOM 1451 C CA . GLY A 1 196 ? -15.023 -0.938 -10.531 1 98.81 196 GLY A CA 1
ATOM 1452 C C . GLY A 1 196 ? -15.789 -0.196 -9.453 1 98.81 196 GLY A C 1
ATOM 1453 O O . GLY A 1 196 ? -15.289 0.782 -8.891 1 98.81 196 GLY A O 1
ATOM 1454 N N . PHE A 1 197 ? -16.922 -0.7 -9.117 1 98.88 197 PHE A N 1
ATOM 1455 C CA . PHE A 1 197 ? -17.766 -0.006 -8.148 1 98.88 197 PHE A CA 1
ATOM 1456 C C . PHE A 1 197 ? -17.219 -0.169 -6.734 1 98.88 197 PHE A C 1
ATOM 1458 O O . PHE A 1 197 ? -17.328 0.737 -5.91 1 98.88 197 PHE A O 1
ATOM 1465 N N . MET A 1 198 ? -16.641 -1.312 -6.418 1 98.81 198 MET A N 1
ATOM 1466 C CA . MET A 1 198 ? -15.953 -1.476 -5.137 1 98.81 198 MET A CA 1
ATOM 1467 C C . MET A 1 198 ? -14.836 -0.451 -4.977 1 98.81 198 MET A C 1
ATOM 1469 O O . MET A 1 198 ? -14.758 0.237 -3.959 1 98.81 198 MET A O 1
ATOM 1473 N N . SER A 1 199 ? -14.008 -0.347 -6.023 1 98.81 199 SER A N 1
ATOM 1474 C CA . SER A 1 199 ? -12.867 0.564 -5.992 1 98.81 199 SER A CA 1
ATOM 1475 C C . SER A 1 199 ? -13.328 2.018 -5.93 1 98.81 199 SER A C 1
ATOM 1477 O O . SER A 1 199 ? -12.758 2.822 -5.191 1 98.81 199 SER A O 1
ATOM 1479 N N . ALA A 1 200 ? -14.336 2.359 -6.691 1 98.62 200 ALA A N 1
ATOM 1480 C CA . ALA A 1 200 ? -14.867 3.721 -6.676 1 98.62 200 ALA A CA 1
ATOM 1481 C C . ALA A 1 200 ? -15.383 4.094 -5.293 1 98.62 200 ALA A C 1
ATOM 1483 O O . ALA A 1 200 ? -15.195 5.223 -4.836 1 98.62 200 ALA A O 1
ATOM 1484 N N . SER A 1 201 ? -16.094 3.148 -4.641 1 98.75 201 SER A N 1
ATOM 1485 C CA . SER A 1 201 ? -16.609 3.408 -3.301 1 98.75 201 SER A CA 1
ATOM 1486 C C . SER A 1 201 ? -15.484 3.758 -2.334 1 98.75 201 SER A C 1
ATOM 1488 O O . SER A 1 201 ? -15.617 4.684 -1.528 1 98.75 201 SER A O 1
ATOM 1490 N N . LEU A 1 202 ? -14.383 3.07 -2.465 1 98.25 202 LEU A N 1
ATOM 1491 C CA . LEU A 1 202 ? -13.242 3.316 -1.589 1 98.25 202 LEU A CA 1
ATOM 1492 C C . LEU A 1 202 ? -12.531 4.605 -1.979 1 98.25 202 LEU A C 1
ATOM 1494 O O . LEU A 1 202 ? -11.984 5.301 -1.12 1 98.25 202 LEU A O 1
ATOM 1498 N N . GLY A 1 203 ? -12.547 4.938 -3.281 1 97.38 203 GLY A N 1
ATOM 1499 C CA . GLY A 1 203 ? -12.008 6.227 -3.701 1 97.38 203 GLY A CA 1
ATOM 1500 C C . GLY A 1 203 ? -12.711 7.402 -3.055 1 97.38 203 GLY A C 1
ATOM 1501 O O . GLY A 1 203 ? -12.062 8.312 -2.531 1 97.38 203 GLY A O 1
ATOM 1502 N N . VAL A 1 204 ? -14.055 7.348 -3.053 1 97.56 204 VAL A N 1
ATOM 1503 C CA . VAL A 1 204 ? -14.844 8.391 -2.398 1 97.56 204 VAL A CA 1
ATOM 1504 C C . VAL A 1 204 ? -14.508 8.43 -0.911 1 97.56 204 VAL A C 1
ATOM 1506 O O . VAL A 1 204 ? -14.289 9.508 -0.349 1 97.56 204 VAL A O 1
ATOM 1509 N N . GLN A 1 205 ? -14.438 7.293 -0.322 1 97.38 205 GLN A N 1
ATOM 1510 C CA . GLN A 1 205 ? -14.109 7.191 1.096 1 97.38 205 GLN A CA 1
ATOM 1511 C C . GLN A 1 205 ? -12.742 7.801 1.39 1 97.38 205 GLN A C 1
ATOM 1513 O O . GLN A 1 205 ? -12.562 8.492 2.395 1 97.38 205 GLN A O 1
ATOM 1518 N N . GLY A 1 206 ? -11.828 7.48 0.488 1 95.25 206 GLY A N 1
ATOM 1519 C CA . GLY A 1 206 ? -10.477 7.969 0.675 1 95.25 206 GLY A CA 1
ATOM 1520 C C . GLY A 1 206 ? -10.391 9.484 0.746 1 95.25 206 GLY A C 1
ATOM 1521 O O . GLY A 1 206 ? -9.734 10.031 1.635 1 95.25 206 GLY A O 1
ATOM 1522 N N . ILE A 1 207 ? -11.016 10.141 -0.149 1 93.81 207 ILE A N 1
ATOM 1523 C CA . ILE A 1 207 ? -10.93 11.594 -0.185 1 93.81 207 ILE A CA 1
ATOM 1524 C C . ILE A 1 207 ? -11.695 12.188 0.996 1 93.81 207 ILE A C 1
ATOM 1526 O O . ILE A 1 207 ? -11.297 13.211 1.551 1 93.81 207 ILE A O 1
ATOM 1530 N N . MET A 1 208 ? -12.82 11.562 1.411 1 95.38 208 MET A N 1
ATOM 1531 C CA . MET A 1 208 ? -13.562 12.031 2.572 1 95.38 208 MET A CA 1
ATOM 1532 C C . MET A 1 208 ? -12.727 11.93 3.842 1 95.38 208 MET A C 1
ATOM 1534 O O . MET A 1 208 ? -12.664 12.875 4.629 1 95.38 208 MET A O 1
ATOM 1538 N N . GLY A 1 209 ? -12.07 10.812 3.982 1 93 209 GLY A N 1
ATOM 1539 C CA . GLY A 1 209 ? -11.211 10.633 5.141 1 93 209 GLY A CA 1
ATOM 1540 C C . GLY A 1 209 ? -10.062 11.617 5.184 1 93 209 GLY A C 1
ATOM 1541 O O . GLY A 1 209 ? -9.75 12.172 6.242 1 93 209 GLY A O 1
ATOM 1542 N N . LYS A 1 210 ? -9.5 11.867 4.074 1 88.44 210 LYS A N 1
ATOM 1543 C CA . LYS A 1 210 ? -8.352 12.766 3.984 1 88.44 210 LYS A CA 1
ATOM 1544 C C . LYS A 1 210 ? -8.766 14.211 4.285 1 88.44 210 LYS A C 1
ATOM 1546 O O . LYS A 1 210 ? -8.07 14.914 5.016 1 88.44 210 LYS A O 1
ATOM 1551 N N . ARG A 1 211 ? -9.875 14.664 3.879 1 90.25 211 ARG A N 1
ATOM 1552 C CA . ARG A 1 211 ? -10.305 16.062 3.965 1 90.25 211 ARG A CA 1
ATOM 1553 C C . ARG A 1 211 ? -10.852 16.375 5.352 1 90.25 211 ARG A C 1
ATOM 1555 O O . ARG A 1 211 ? -10.953 17.547 5.73 1 90.25 211 ARG A O 1
ATOM 1562 N N . LEU A 1 212 ? -11.258 15.367 6.008 1 90.81 212 LEU A N 1
ATOM 1563 C CA . LEU A 1 212 ? -11.703 15.609 7.375 1 90.81 212 LEU A CA 1
ATOM 1564 C C . LEU A 1 212 ? -10.523 16.016 8.266 1 90.81 212 LEU A C 1
ATOM 1566 O O . LEU A 1 212 ? -10.719 16.609 9.328 1 90.81 212 LEU A O 1
ATOM 1570 N N . ASN A 1 213 ? -9.297 15.703 7.793 1 81.75 213 ASN A N 1
ATOM 1571 C CA . ASN A 1 213 ? -8.07 16.172 8.414 1 81.75 213 ASN A CA 1
ATOM 1572 C C . ASN A 1 213 ? -8.031 15.852 9.906 1 81.75 213 ASN A C 1
ATOM 1574 O O . ASN A 1 213 ? -7.836 16.734 10.734 1 81.75 213 ASN A O 1
ATOM 1578 N N . THR A 1 214 ? -8.273 14.594 10.203 1 83.25 214 THR A N 1
ATOM 1579 C CA . THR A 1 214 ? -8.234 14.109 11.578 1 83.25 214 THR A CA 1
ATOM 1580 C C . THR A 1 214 ? -6.926 13.383 11.859 1 83.25 214 THR A C 1
ATOM 1582 O O . THR A 1 214 ? -6.047 13.312 10.992 1 83.25 214 THR A O 1
ATOM 1585 N N . GLN A 1 215 ? -6.789 12.898 13.016 1 77.62 215 GLN A N 1
ATOM 1586 C CA . GLN A 1 215 ? -5.617 12.141 13.445 1 77.62 215 GLN A CA 1
ATOM 1587 C C . GLN A 1 215 ? -5.539 10.797 12.727 1 77.62 215 GLN A C 1
ATOM 1589 O O . GLN A 1 215 ? -4.504 10.133 12.758 1 77.62 215 GLN A O 1
ATOM 1594 N N . PHE A 1 216 ? -6.594 10.391 12.055 1 77 216 PHE A N 1
ATOM 1595 C CA . PHE A 1 216 ? -6.562 9.172 11.258 1 77 216 PHE A CA 1
ATOM 1596 C C . PHE A 1 216 ? -5.695 9.359 10.023 1 77 216 PHE A C 1
ATOM 1598 O O . PHE A 1 216 ? -5.148 8.391 9.492 1 77 216 PHE A O 1
ATOM 1605 N N . THR A 1 217 ? -5.492 10.578 9.602 1 73.25 217 THR A N 1
ATOM 1606 C CA . THR A 1 217 ? -4.754 10.961 8.406 1 73.25 217 THR A CA 1
ATOM 1607 C C . THR A 1 217 ? -5.355 10.305 7.164 1 73.25 217 THR A C 1
ATOM 1609 O O . THR A 1 217 ? -5.496 10.945 6.121 1 73.25 217 THR A O 1
ATOM 1612 N N . THR A 1 218 ? -5.668 9.008 7.188 1 84.88 218 THR A N 1
ATOM 1613 C CA . THR A 1 218 ? -6.297 8.273 6.102 1 84.88 218 THR A CA 1
ATOM 1614 C C . THR A 1 218 ? -7.125 7.109 6.645 1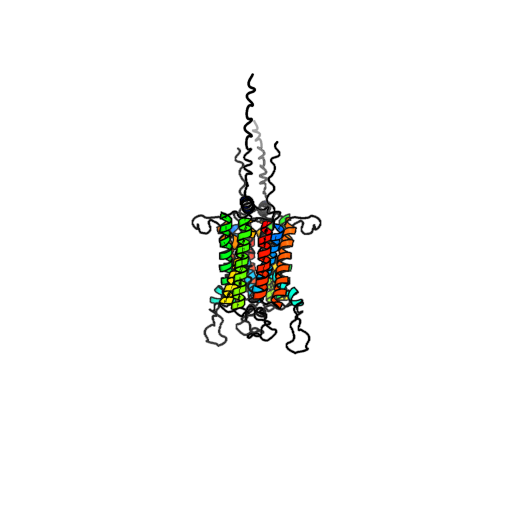 84.88 218 THR A C 1
ATOM 1616 O O . THR A 1 218 ? -6.938 6.691 7.789 1 84.88 218 THR A O 1
ATOM 1619 N N . THR A 1 219 ? -8.109 6.738 5.855 1 92.25 219 THR A N 1
ATOM 1620 C CA . THR A 1 219 ? -8.906 5.59 6.254 1 92.25 219 THR A CA 1
ATOM 1621 C C . THR A 1 219 ? -8.656 4.406 5.32 1 92.25 219 THR A C 1
ATOM 1623 O O . THR A 1 219 ? -9.25 3.338 5.492 1 92.25 219 THR A O 1
ATOM 1626 N N . ILE A 1 220 ? -7.762 4.539 4.285 1 92.06 220 ILE A N 1
ATOM 1627 C CA . ILE A 1 220 ? -7.574 3.506 3.273 1 92.06 220 ILE A CA 1
ATOM 1628 C C . ILE A 1 220 ? -6.23 2.816 3.48 1 92.06 220 ILE A C 1
ATOM 1630 O O . ILE A 1 220 ? -6.133 1.589 3.402 1 92.06 220 ILE A O 1
ATOM 1634 N N . VAL A 1 221 ? -5.184 3.549 3.66 1 81.44 221 VAL A N 1
ATOM 1635 C CA . VAL A 1 221 ? -3.85 2.963 3.725 1 81.44 221 VAL A CA 1
ATOM 1636 C C . VAL A 1 221 ? -3.252 3.189 5.109 1 81.44 221 VAL A C 1
ATOM 1638 O O . VAL A 1 221 ? -3.275 4.309 5.629 1 81.44 221 VAL A O 1
ATOM 1641 N N . LEU A 1 222 ? -2.596 2.039 5.625 1 81.88 222 LEU A N 1
ATOM 1642 C CA . LEU A 1 222 ? -2.131 2.111 7.008 1 81.88 222 LEU A CA 1
ATOM 1643 C C . LEU A 1 222 ? -0.625 1.886 7.086 1 81.88 222 LEU A C 1
ATOM 1645 O O . LEU A 1 222 ? -0.067 1.772 8.18 1 81.88 222 LEU A O 1
ATOM 1649 N N . THR A 1 223 ? 0.044 1.799 5.902 1 87 223 THR A N 1
ATOM 1650 C CA . THR A 1 223 ? 1.483 1.566 5.922 1 87 223 THR A CA 1
ATOM 1651 C C . THR A 1 223 ? 2.205 2.705 6.641 1 87 223 THR A C 1
ATOM 1653 O O . THR A 1 223 ? 3.08 2.465 7.473 1 87 223 THR A O 1
ATOM 1656 N N . THR A 1 224 ? 1.807 3.865 6.406 1 81.62 224 THR A N 1
ATOM 1657 C CA . THR A 1 224 ? 2.422 5.02 7.055 1 81.62 224 THR A CA 1
ATOM 1658 C C . THR A 1 224 ? 2.094 5.039 8.547 1 81.62 224 THR A C 1
ATOM 1660 O O . THR A 1 224 ? 2.889 5.523 9.352 1 81.62 224 THR A O 1
ATOM 1663 N N . VAL A 1 225 ? 0.954 4.484 8.875 1 78.38 225 VAL A N 1
ATOM 1664 C CA . VAL A 1 225 ? 0.569 4.383 10.281 1 78.38 225 VAL A CA 1
ATOM 1665 C C . VAL A 1 225 ? 1.577 3.514 11.031 1 78.38 225 VAL A C 1
ATOM 1667 O O . VAL A 1 225 ? 1.986 3.85 12.141 1 78.38 225 VAL A O 1
ATOM 1670 N N . TRP A 1 226 ? 2.027 2.463 10.359 1 83.69 226 TRP A N 1
ATOM 1671 C CA . TRP A 1 226 ? 3.027 1.591 10.969 1 83.69 226 TRP A CA 1
ATOM 1672 C C . TRP A 1 226 ? 4.34 2.336 11.188 1 83.69 226 TRP A C 1
ATOM 1674 O O . TRP A 1 226 ? 4.93 2.266 12.266 1 83.69 226 TRP A O 1
ATOM 1684 N N . VAL A 1 227 ? 4.715 3.023 10.203 1 84.75 227 VAL A N 1
ATOM 1685 C CA . VAL A 1 227 ? 5.973 3.764 10.242 1 84.75 227 VAL A CA 1
ATOM 1686 C C . VAL A 1 227 ? 5.934 4.793 11.367 1 84.75 227 VAL A C 1
ATOM 1688 O O . VAL A 1 227 ? 6.879 4.898 12.156 1 84.75 227 VAL A O 1
ATOM 1691 N N . GLU A 1 228 ? 4.832 5.41 11.5 1 80 228 GLU A N 1
ATOM 1692 C CA . GLU A 1 228 ? 4.695 6.441 12.523 1 80 228 GLU A CA 1
ATOM 1693 C C . GLU A 1 228 ? 4.574 5.824 13.914 1 80 228 GLU A C 1
ATOM 1695 O O . GLU A 1 228 ? 5.098 6.375 14.891 1 80 228 GLU A O 1
ATOM 1700 N N . LEU A 1 229 ? 3.91 4.746 13.992 1 80.25 229 LEU A N 1
ATOM 1701 C CA . LEU A 1 229 ? 3.74 4.078 15.273 1 80.25 229 LEU A CA 1
ATOM 1702 C C . LEU A 1 229 ? 5.078 3.582 15.812 1 80.25 229 LEU A C 1
ATOM 1704 O O . LEU A 1 229 ? 5.355 3.709 17 1 80.25 229 LEU A O 1
ATOM 1708 N N . MET A 1 230 ? 5.906 3.119 14.938 1 81.12 230 MET A N 1
ATOM 1709 C CA . MET A 1 230 ? 7.168 2.521 15.359 1 81.12 230 MET A CA 1
ATOM 1710 C C . MET A 1 230 ? 8.18 3.6 15.734 1 81.12 230 MET A C 1
ATOM 1712 O O . MET A 1 230 ? 9.141 3.33 16.453 1 81.12 230 MET A O 1
ATOM 1716 N N . SER A 1 231 ? 7.875 4.785 15.258 1 75.81 231 SER A N 1
ATOM 1717 C CA . SER A 1 231 ? 8.82 5.859 15.547 1 75.81 231 SER A CA 1
ATOM 1718 C C . SER A 1 231 ? 8.305 6.766 16.656 1 75.81 231 SER A C 1
ATOM 1720 O O . SER A 1 231 ? 8.961 7.746 17.016 1 75.81 231 SER A O 1
ATOM 1722 N N . ASP A 1 232 ? 7.125 6.453 17.078 1 73.75 232 ASP A N 1
ATOM 1723 C CA . ASP A 1 232 ? 6.582 7.242 18.172 1 73.75 232 ASP A CA 1
ATOM 1724 C C . ASP A 1 232 ? 7.391 7.039 19.453 1 73.75 232 ASP A C 1
ATOM 1726 O O . ASP A 1 232 ? 7.559 5.906 19.922 1 73.75 232 ASP A O 1
ATOM 1730 N N . PRO A 1 233 ? 8 8.117 19.938 1 69.69 233 PRO A N 1
ATOM 1731 C CA . PRO A 1 233 ? 8.805 7.996 21.156 1 69.69 233 PRO A CA 1
ATOM 1732 C C . PRO A 1 233 ? 8.023 7.406 22.328 1 69.69 233 PRO A C 1
ATOM 1734 O O . PRO A 1 233 ? 8.625 6.852 23.25 1 69.69 233 PRO A O 1
ATOM 1737 N N . ARG A 1 234 ? 6.754 7.617 22.281 1 67 234 ARG A N 1
ATOM 1738 C CA . ARG A 1 234 ? 5.945 7.133 23.406 1 67 234 ARG A CA 1
ATOM 1739 C C . ARG A 1 234 ? 5.305 5.789 23.062 1 67 234 ARG A C 1
ATOM 1741 O O . ARG A 1 234 ? 4.27 5.434 23.641 1 67 234 ARG A O 1
ATOM 1748 N N . LEU A 1 235 ? 5.832 5.18 22.125 1 65 235 LEU A N 1
ATOM 1749 C CA . LEU A 1 235 ? 5.266 3.922 21.656 1 65 235 LEU A CA 1
ATOM 1750 C C . LEU A 1 235 ? 5.094 2.936 22.812 1 65 235 LEU A C 1
ATOM 1752 O O . LEU A 1 235 ? 4.07 2.26 22.906 1 65 235 LEU A O 1
ATOM 1756 N N . PHE A 1 236 ? 6.02 2.879 23.672 1 60.78 236 PHE A N 1
ATOM 1757 C CA . PHE A 1 236 ? 5.965 1.866 24.719 1 60.78 236 PHE A CA 1
ATOM 1758 C C . PHE A 1 236 ? 5.453 2.467 26.031 1 60.78 236 PHE A C 1
ATOM 1760 O O . PHE A 1 236 ? 5.457 1.801 27.062 1 60.78 236 PHE A O 1
ATOM 1767 N N . SER A 1 237 ? 5.23 3.76 25.953 1 58.31 237 SER A N 1
ATOM 1768 C CA . SER A 1 237 ? 4.617 4.348 27.141 1 58.31 237 SER A CA 1
ATOM 1769 C C . SER A 1 237 ? 3.107 4.141 27.156 1 58.31 237 SER A C 1
ATOM 1771 O O . SER A 1 237 ? 2.359 4.984 26.656 1 58.31 237 SER A O 1
ATOM 1773 N N . LEU A 1 238 ? 2.637 2.982 27.25 1 54.56 238 LEU A N 1
ATOM 1774 C CA . LEU A 1 238 ? 1.24 2.562 27.219 1 54.56 238 LEU A CA 1
ATOM 1775 C C . LEU A 1 238 ? 0.397 3.428 28.156 1 54.56 238 LEU A C 1
ATOM 1777 O O . LEU A 1 238 ? -0.801 3.609 27.922 1 54.56 238 LEU A O 1
ATOM 1781 N N . ARG A 1 239 ? 0.933 3.928 29.156 1 51.53 239 ARG A N 1
ATOM 1782 C CA . ARG A 1 239 ? 0.167 4.602 30.203 1 51.53 239 ARG A CA 1
ATOM 1783 C C . ARG A 1 239 ? -0.233 6.008 29.766 1 51.53 239 ARG A C 1
ATOM 1785 O O . ARG A 1 239 ? -1.156 6.598 30.328 1 51.53 239 ARG A O 1
ATOM 1792 N N . ARG A 1 240 ? 0.455 6.512 28.844 1 52.41 240 ARG A N 1
ATOM 1793 C CA . ARG A 1 240 ? 0.078 7.875 28.484 1 52.41 240 ARG A CA 1
ATOM 1794 C C . ARG A 1 240 ? -0.66 7.902 27.141 1 52.41 240 ARG A C 1
ATOM 1796 O O . ARG A 1 240 ? -0.185 7.34 26.156 1 52.41 240 ARG A O 1
ATOM 1803 N N . SER A 1 241 ? -1.964 8.141 27.25 1 55 241 SER A N 1
ATOM 1804 C CA . SER A 1 241 ? -2.812 8.297 26.078 1 55 241 SER A CA 1
ATOM 1805 C C . SER A 1 241 ? -2.213 9.289 25.094 1 55 241 SER A C 1
ATOM 1807 O O . SER A 1 241 ? -1.94 10.438 25.453 1 55 241 SER A O 1
ATOM 1809 N N . VAL A 1 242 ? -1.535 8.828 24.141 1 61.28 242 VAL A N 1
ATOM 1810 C CA . VAL A 1 242 ? -1.103 9.688 23.031 1 61.28 242 VAL A CA 1
ATOM 1811 C C . VAL A 1 242 ? -2.123 9.633 21.906 1 61.28 242 VAL A C 1
ATOM 1813 O O . VAL A 1 242 ? -2.314 8.578 21.281 1 61.28 242 VAL A O 1
ATOM 1816 N N . ILE A 1 243 ? -2.977 10.656 21.797 1 65.12 243 ILE A N 1
ATOM 1817 C CA . ILE A 1 243 ? -4.145 10.766 20.922 1 65.12 243 ILE A CA 1
ATOM 1818 C C . ILE A 1 243 ? -3.807 10.234 19.531 1 65.12 243 ILE A C 1
ATOM 1820 O O . ILE A 1 243 ? -4.551 9.43 18.969 1 65.12 243 ILE A O 1
ATOM 1824 N N . THR A 1 244 ? -2.648 10.57 19.062 1 66.25 244 THR A N 1
ATOM 1825 C CA . THR A 1 244 ? -2.283 10.18 17.703 1 66.25 244 THR A CA 1
ATOM 1826 C C . THR A 1 244 ? -2.045 8.68 17.609 1 66.25 244 THR A C 1
ATOM 1828 O O . THR A 1 244 ? -2.514 8.023 16.688 1 66.25 244 THR A O 1
ATOM 1831 N N . ARG A 1 245 ? -1.46 8.125 18.594 1 74.25 245 ARG A N 1
ATOM 1832 C CA . ARG A 1 245 ? -1.172 6.695 18.625 1 74.25 245 ARG A CA 1
ATOM 1833 C C . ARG A 1 245 ? -2.455 5.883 18.75 1 74.25 245 ARG A C 1
ATOM 1835 O O . ARG A 1 245 ? -2.617 4.863 18.078 1 74.25 245 ARG A O 1
ATOM 1842 N N . ASP A 1 246 ? -3.328 6.367 19.484 1 80.81 246 ASP A N 1
ATOM 1843 C CA . ASP A 1 246 ? -4.57 5.641 19.719 1 80.81 246 ASP A CA 1
ATOM 1844 C C . ASP A 1 246 ? -5.422 5.578 18.453 1 80.81 246 ASP A C 1
ATOM 1846 O O . ASP A 1 246 ? -5.988 4.527 18.141 1 80.81 246 ASP A O 1
ATOM 1850 N N . HIS A 1 247 ? -5.43 6.672 17.703 1 84.31 247 HIS A N 1
ATOM 1851 C CA . HIS A 1 247 ? -6.227 6.691 16.484 1 84.31 247 HIS A CA 1
ATOM 1852 C C . HIS A 1 247 ? -5.629 5.781 15.414 1 84.31 247 HIS A C 1
ATOM 1854 O O . HIS A 1 247 ? -6.359 5.148 14.656 1 84.31 247 HIS A O 1
ATOM 1860 N N . LYS A 1 248 ? -4.34 5.695 15.477 1 84.94 248 LYS A N 1
ATOM 1861 C CA . LYS A 1 248 ? -3.676 4.816 14.523 1 84.94 248 LYS A CA 1
ATOM 1862 C C . LYS A 1 248 ? -3.967 3.35 14.836 1 84.94 248 LYS A C 1
ATOM 1864 O O . LYS A 1 248 ? -4.207 2.553 13.93 1 84.94 248 LYS A O 1
ATOM 1869 N N . LEU A 1 249 ? -3.965 3.035 16.109 1 88.25 249 LEU A N 1
ATOM 1870 C CA . LEU A 1 249 ? -4.281 1.673 16.516 1 88.25 249 LEU A CA 1
ATOM 1871 C C . LEU A 1 249 ? -5.746 1.348 16.25 1 88.25 249 LEU A C 1
ATOM 1873 O O . LEU A 1 249 ? -6.074 0.223 15.859 1 88.25 249 LEU A O 1
ATOM 1877 N N . ILE A 1 250 ? -6.586 2.334 16.422 1 92.12 250 ILE A N 1
ATOM 1878 C CA . ILE A 1 250 ? -8 2.143 16.125 1 92.12 250 ILE A CA 1
ATOM 1879 C C . ILE A 1 250 ? -8.195 1.896 14.641 1 92.12 250 ILE A C 1
ATOM 1881 O O . ILE A 1 250 ? -8.938 0.998 14.242 1 92.12 250 ILE A O 1
ATOM 1885 N N . ALA A 1 251 ? -7.484 2.67 13.844 1 93.38 251 ALA A N 1
ATOM 1886 C CA . ALA A 1 251 ? -7.574 2.518 12.398 1 93.38 251 ALA A CA 1
ATOM 1887 C C . ALA A 1 251 ? -7.109 1.13 11.961 1 93.38 251 ALA A C 1
ATOM 1889 O O . ALA A 1 251 ? -7.812 0.433 11.227 1 93.38 251 ALA A O 1
ATOM 1890 N N . ALA A 1 252 ? -5.965 0.695 12.477 1 93.19 252 ALA A N 1
ATOM 1891 C CA . ALA A 1 252 ? -5.383 -0.594 12.109 1 93.19 252 ALA A CA 1
ATOM 1892 C C . ALA A 1 252 ? -6.273 -1.746 12.562 1 93.19 252 ALA A C 1
ATOM 1894 O O . ALA A 1 252 ? -6.543 -2.672 11.797 1 93.19 252 ALA A O 1
ATOM 1895 N N . SER A 1 253 ? -6.75 -1.697 13.82 1 95.5 253 SER A N 1
ATOM 1896 C CA . SER A 1 253 ? -7.594 -2.76 14.359 1 95.5 253 SER A CA 1
ATOM 1897 C C . SER A 1 253 ? -8.93 -2.832 13.625 1 95.5 253 SER A C 1
ATOM 1899 O O . SER A 1 253 ? -9.453 -3.922 13.391 1 95.5 253 SER A O 1
ATOM 1901 N N . SER A 1 254 ? -9.477 -1.652 13.273 1 97.31 254 SER A N 1
ATOM 1902 C CA . SER A 1 254 ? -10.742 -1.619 12.547 1 97.31 254 SER A CA 1
ATOM 1903 C C . SER A 1 254 ? -10.602 -2.24 11.164 1 97.31 254 SER A C 1
ATOM 1905 O O . SER A 1 254 ? -11.461 -3.023 10.742 1 97.31 254 SER A O 1
ATOM 1907 N N . LEU A 1 255 ? -9.562 -1.857 10.469 1 97.31 255 LEU A N 1
ATOM 1908 C CA . LEU A 1 255 ? -9.312 -2.434 9.156 1 97.31 255 LEU A CA 1
ATOM 1909 C C . LEU A 1 255 ? -9.141 -3.945 9.242 1 97.31 255 LEU A C 1
ATOM 1911 O O . LEU A 1 255 ? -9.719 -4.688 8.445 1 97.31 255 LEU A O 1
ATOM 1915 N N . PHE A 1 256 ? -8.367 -4.398 10.227 1 97.75 256 PHE A N 1
ATOM 1916 C CA . PHE A 1 256 ? -8.133 -5.816 10.453 1 97.75 256 PHE A CA 1
ATOM 1917 C C . PHE A 1 256 ? -9.445 -6.547 10.719 1 97.75 256 PHE A C 1
ATOM 1919 O O . PHE A 1 256 ? -9.703 -7.605 10.141 1 97.75 256 PHE A O 1
ATOM 1926 N N . LEU A 1 257 ? -10.242 -5.977 11.609 1 98.38 257 LEU A N 1
ATOM 1927 C CA . LEU A 1 257 ? -11.531 -6.555 11.945 1 98.38 257 LEU A CA 1
ATOM 1928 C C . LEU A 1 257 ? -12.445 -6.609 10.727 1 98.38 257 LEU A C 1
ATOM 1930 O O . LEU A 1 257 ? -13.172 -7.586 10.531 1 98.38 257 LEU A O 1
ATOM 1934 N N . GLY A 1 258 ? -12.445 -5.527 9.93 1 98.69 258 GLY A N 1
ATOM 1935 C CA . GLY A 1 258 ? -13.219 -5.52 8.703 1 98.69 258 GLY A CA 1
ATOM 1936 C C . GLY A 1 258 ? -12.859 -6.648 7.754 1 98.69 258 GLY A C 1
ATOM 1937 O O . GLY A 1 258 ? -13.734 -7.324 7.215 1 98.69 258 GLY A O 1
ATOM 1938 N N . ALA A 1 259 ? -11.57 -6.816 7.586 1 98.44 259 ALA A N 1
ATOM 1939 C CA . ALA A 1 259 ? -11.109 -7.895 6.719 1 98.44 259 ALA A CA 1
ATOM 1940 C C . ALA A 1 259 ? -11.516 -9.258 7.273 1 98.44 259 ALA A C 1
ATOM 1942 O O . ALA A 1 259 ? -12 -10.117 6.535 1 98.44 259 ALA A O 1
ATOM 1943 N N . PHE A 1 260 ? -11.383 -9.445 8.555 1 98 260 PHE A N 1
ATOM 1944 C CA . PHE A 1 260 ? -11.719 -10.695 9.227 1 98 260 PHE A CA 1
ATOM 1945 C C . PHE A 1 260 ? -13.203 -11 9.086 1 98 260 PHE A C 1
ATOM 1947 O O . PHE A 1 260 ? -13.578 -12.102 8.672 1 98 260 PHE A O 1
ATOM 1954 N N . VAL A 1 261 ? -14.039 -10.055 9.391 1 98.25 261 VAL A N 1
ATOM 1955 C CA . VAL A 1 261 ? -15.492 -10.211 9.352 1 98.25 261 VAL A CA 1
ATOM 1956 C C . VAL A 1 261 ? -15.945 -10.477 7.922 1 98.25 261 VAL A C 1
ATOM 1958 O O . VAL A 1 261 ? -16.797 -11.328 7.68 1 98.25 261 VAL A O 1
ATOM 1961 N N . SER A 1 262 ? -15.375 -9.727 7.023 1 98 262 SER A N 1
ATOM 1962 C CA . SER A 1 262 ? -15.734 -9.891 5.621 1 98 262 SER A CA 1
ATOM 1963 C C . SER A 1 262 ? -15.43 -11.297 5.125 1 98 262 SER A C 1
ATOM 1965 O O . SER A 1 262 ? -16.234 -11.906 4.422 1 98 262 SER A O 1
ATOM 1967 N N . ARG A 1 263 ? -14.297 -11.805 5.496 1 95.81 263 ARG A N 1
ATOM 1968 C CA . ARG A 1 263 ? -13.93 -13.156 5.074 1 95.81 263 ARG A CA 1
ATOM 1969 C C . ARG A 1 263 ? -14.891 -14.188 5.645 1 95.81 263 ARG A C 1
ATOM 1971 O O . ARG A 1 263 ? -15.266 -15.141 4.957 1 95.81 263 ARG A O 1
ATOM 1978 N N . ALA A 1 264 ? -15.266 -14.031 6.871 1 94.19 264 ALA A N 1
ATOM 1979 C CA . ALA A 1 264 ? -16.203 -14.945 7.508 1 94.19 264 ALA A CA 1
ATOM 1980 C C . ALA A 1 264 ? -17.562 -14.922 6.797 1 94.19 264 ALA A C 1
ATOM 1982 O O . ALA A 1 264 ? -18.172 -15.969 6.57 1 94.19 264 ALA A O 1
ATOM 1983 N N . ILE A 1 265 ? -18 -13.758 6.406 1 95.25 265 ILE A N 1
ATOM 1984 C CA . ILE A 1 265 ? -19.281 -13.609 5.723 1 95.25 265 ILE A CA 1
ATOM 1985 C C . ILE A 1 265 ? -19.172 -14.125 4.289 1 95.25 265 ILE A C 1
ATOM 1987 O O . ILE A 1 265 ? -20.078 -14.805 3.797 1 95.25 265 ILE A O 1
ATOM 1991 N N . LEU A 1 266 ? -18.078 -13.805 3.707 1 94.12 266 LEU A N 1
ATOM 1992 C CA . LEU A 1 266 ? -17.812 -14.211 2.33 1 94.12 266 LEU A CA 1
ATOM 1993 C C . LEU A 1 266 ? -17.891 -15.727 2.184 1 94.12 266 LEU A C 1
ATOM 1995 O O . LEU A 1 266 ? -18.438 -16.234 1.2 1 94.12 266 LEU A O 1
ATOM 1999 N N . PHE A 1 267 ? -17.375 -16.406 3.131 1 89.12 267 PHE A N 1
ATOM 2000 C CA . PHE A 1 267 ? -17.359 -17.859 3.107 1 89.12 267 PHE A CA 1
ATOM 2001 C C . PHE A 1 267 ? -18.766 -18.422 3.139 1 89.12 267 PHE A C 1
ATOM 2003 O O . PHE A 1 267 ? -19.062 -19.438 2.5 1 89.12 267 PHE A O 1
ATOM 2010 N N . LYS A 1 268 ? -19.672 -17.734 3.781 1 89.19 268 LYS A N 1
ATOM 2011 C CA . LYS A 1 268 ? -21.016 -18.266 3.986 1 89.19 268 LYS A CA 1
ATOM 2012 C C . LYS A 1 268 ? -21.984 -17.719 2.941 1 89.19 268 LYS A C 1
ATOM 2014 O O . LYS A 1 268 ? -22.906 -18.406 2.521 1 89.19 268 LYS A O 1
ATOM 2019 N N . LEU A 1 269 ? -21.734 -16.453 2.502 1 92.25 269 LEU A N 1
ATOM 2020 C CA . LEU A 1 269 ? -22.781 -15.797 1.713 1 92.25 269 LEU A CA 1
ATOM 2021 C C . LEU A 1 269 ? -22.281 -15.492 0.305 1 92.25 269 LEU A C 1
ATOM 2023 O O . LEU A 1 269 ? -23.047 -15.047 -0.548 1 92.25 269 LEU A O 1
ATOM 2027 N N . GLY A 1 270 ? -20.969 -15.719 0.09 1 92.94 270 GLY A N 1
ATOM 2028 C CA . GLY A 1 270 ? -20.422 -15.336 -1.199 1 92.94 270 GLY A CA 1
ATOM 2029 C C . GLY A 1 270 ? -20.172 -13.844 -1.326 1 92.94 270 GLY A C 1
ATOM 2030 O O . GLY A 1 270 ? -20.422 -13.086 -0.394 1 92.94 270 GLY A O 1
ATOM 2031 N N . ALA A 1 271 ? -19.656 -13.484 -2.473 1 95.69 271 ALA A N 1
ATOM 2032 C CA . ALA A 1 271 ? -19.25 -12.102 -2.695 1 95.69 271 ALA A CA 1
ATOM 2033 C C . ALA A 1 271 ? -20.469 -11.18 -2.744 1 95.69 271 ALA A C 1
ATOM 2035 O O . ALA A 1 271 ? -20.469 -10.094 -2.16 1 95.69 271 ALA A O 1
ATOM 2036 N N . ALA A 1 272 ? -21.5 -11.609 -3.482 1 96.12 272 ALA A N 1
ATOM 2037 C CA . ALA A 1 272 ? -22.703 -10.797 -3.592 1 96.12 272 ALA A CA 1
ATOM 2038 C C . ALA A 1 272 ? -23.328 -10.562 -2.221 1 96.12 272 ALA A C 1
ATOM 2040 O O . ALA A 1 272 ? -23.719 -9.438 -1.893 1 96.12 272 ALA A O 1
ATOM 2041 N N . GLY A 1 273 ? -23.406 -11.609 -1.412 1 96.5 273 GLY A N 1
ATOM 2042 C CA . GLY A 1 273 ? -23.953 -11.492 -0.067 1 96.5 273 GLY A CA 1
ATOM 2043 C C . GLY A 1 273 ? -23.109 -10.609 0.838 1 96.5 273 GLY A C 1
ATOM 2044 O O . GLY A 1 273 ? -23.656 -9.773 1.569 1 96.5 273 GLY A O 1
ATOM 2045 N N . ALA A 1 274 ? -21.812 -10.812 0.8 1 97.62 274 ALA A N 1
ATOM 2046 C CA . ALA A 1 274 ? -20.906 -10 1.606 1 97.62 274 ALA A CA 1
ATOM 2047 C C . ALA A 1 274 ? -21.031 -8.523 1.238 1 97.62 274 ALA A C 1
ATOM 2049 O O . ALA A 1 274 ? -21.062 -7.656 2.117 1 97.62 274 ALA A O 1
ATOM 2050 N N . LEU A 1 275 ? -21.094 -8.266 -0.033 1 98.5 275 LEU A N 1
ATOM 2051 C CA . LEU A 1 275 ? -21.266 -6.891 -0.485 1 98.5 275 LEU A CA 1
ATOM 2052 C C . LEU A 1 275 ? -22.609 -6.332 -0.023 1 98.5 275 LEU A C 1
ATOM 2054 O O . LEU A 1 275 ? -22.703 -5.148 0.311 1 98.5 275 LEU A O 1
ATOM 2058 N N . GLY A 1 276 ? -23.625 -7.172 -0.046 1 98.44 276 GLY A N 1
ATOM 2059 C CA . GLY A 1 276 ? -24.906 -6.746 0.499 1 98.44 276 GLY A CA 1
ATOM 2060 C C . GLY A 1 276 ? -24.828 -6.305 1.947 1 98.44 276 GLY A C 1
ATOM 2061 O O . GLY A 1 276 ? -25.375 -5.266 2.316 1 98.44 276 GLY A O 1
ATOM 2062 N N . VAL A 1 277 ? -24.156 -7.09 2.74 1 98.62 277 VAL A N 1
ATOM 2063 C CA . VAL A 1 277 ? -23.938 -6.719 4.133 1 98.62 277 VAL A CA 1
ATOM 2064 C C . VAL A 1 277 ? -23.156 -5.402 4.203 1 98.62 277 VAL A C 1
ATOM 2066 O O . VAL A 1 277 ? -23.453 -4.547 5.039 1 98.62 277 VAL A O 1
ATOM 2069 N N . GLY A 1 278 ? -22.172 -5.27 3.309 1 98.81 278 GLY A N 1
ATOM 2070 C CA . GLY A 1 278 ? -21.422 -4.027 3.23 1 98.81 278 GLY A CA 1
ATOM 2071 C C . GLY A 1 278 ? -22.297 -2.816 2.977 1 98.81 278 GLY A C 1
ATOM 2072 O O . GLY A 1 278 ? -22.047 -1.737 3.518 1 98.81 278 GLY A O 1
ATOM 2073 N N . VAL A 1 279 ? -23.328 -2.975 2.145 1 98.88 279 VAL A N 1
ATOM 2074 C CA . VAL A 1 279 ? -24.281 -1.897 1.889 1 98.88 279 VAL A CA 1
ATOM 2075 C C . VAL A 1 279 ? -24.938 -1.472 3.197 1 98.88 279 VAL A C 1
ATOM 2077 O O . VAL A 1 279 ? -25.062 -0.278 3.484 1 98.88 279 VAL A O 1
ATOM 2080 N N . GLY A 1 280 ? -25.328 -2.492 3.941 1 98.81 280 GLY A N 1
ATOM 2081 C CA . GLY A 1 280 ? -25.953 -2.203 5.223 1 98.81 280 GLY A CA 1
ATOM 2082 C C . GLY A 1 280 ? -25.047 -1.413 6.156 1 98.81 280 GLY A C 1
ATOM 2083 O O . GLY A 1 280 ? -25.484 -0.447 6.781 1 98.81 280 GLY A O 1
ATOM 2084 N N . VAL A 1 281 ? -23.812 -1.783 6.23 1 98.81 281 VAL A N 1
ATOM 2085 C CA . VAL A 1 281 ? -22.859 -1.099 7.098 1 98.81 281 VAL A CA 1
ATOM 2086 C C . VAL A 1 281 ? -22.672 0.341 6.625 1 98.81 281 VAL A C 1
ATOM 2088 O O . VAL A 1 281 ? -22.641 1.27 7.434 1 98.81 281 VAL A O 1
ATOM 2091 N N . ARG A 1 282 ? -22.562 0.568 5.332 1 98.88 282 ARG A N 1
ATOM 2092 C CA . ARG A 1 282 ? -22.391 1.913 4.793 1 98.88 282 ARG A CA 1
ATOM 2093 C C . ARG A 1 282 ? -23.609 2.785 5.098 1 98.88 282 ARG A C 1
ATOM 2095 O O . ARG A 1 282 ? -23.469 3.98 5.359 1 98.88 282 ARG A O 1
ATOM 2102 N N . LEU A 1 283 ? -24.781 2.199 5.027 1 98.81 283 LEU A N 1
ATOM 2103 C CA . LEU A 1 283 ? -25.984 2.955 5.363 1 98.81 283 LEU A CA 1
ATOM 2104 C C . LEU A 1 283 ? -25.984 3.346 6.836 1 98.81 283 LEU A C 1
ATOM 2106 O O . LEU A 1 283 ? -26.422 4.441 7.191 1 98.81 283 LEU A O 1
ATOM 2110 N N . LEU A 1 284 ? -25.5 2.449 7.676 1 98.75 284 LEU A N 1
ATOM 2111 C CA . LEU A 1 284 ? -25.391 2.773 9.094 1 98.75 284 LEU A CA 1
ATOM 2112 C C . LEU A 1 284 ? -24.391 3.906 9.312 1 98.75 284 LEU A C 1
ATOM 2114 O O . LEU A 1 284 ? -24.625 4.785 10.148 1 98.75 284 LEU A O 1
ATOM 2118 N N . ILE A 1 285 ? -23.281 3.934 8.586 1 98.69 285 ILE A N 1
ATOM 2119 C CA . ILE A 1 285 ? -22.312 5.016 8.68 1 98.69 285 ILE A CA 1
ATOM 2120 C C . ILE A 1 285 ? -22.938 6.32 8.203 1 98.69 285 ILE A C 1
ATOM 2122 O O . ILE A 1 285 ? -22.734 7.379 8.797 1 98.69 285 ILE A O 1
ATOM 2126 N N . THR A 1 286 ? -23.703 6.238 7.086 1 98.56 286 THR A N 1
ATOM 2127 C CA . THR A 1 286 ? -24.422 7.402 6.578 1 98.56 286 THR A CA 1
ATOM 2128 C C . THR A 1 286 ? -25.281 8.023 7.668 1 98.56 286 THR A C 1
ATOM 2130 O O . THR A 1 286 ? -25.234 9.234 7.891 1 98.56 286 THR A O 1
ATOM 2133 N N . ALA A 1 287 ? -26.016 7.211 8.383 1 98.06 287 ALA A N 1
ATOM 2134 C CA . ALA A 1 287 ? -26.875 7.676 9.461 1 98.06 287 ALA A CA 1
ATOM 2135 C C . ALA A 1 287 ? -26.062 8.219 10.625 1 98.06 287 ALA A C 1
ATOM 2137 O O . ALA A 1 287 ? -26.469 9.195 11.273 1 98.06 287 ALA A O 1
ATOM 2138 N N . ALA A 1 288 ? -24.938 7.691 10.883 1 97.88 288 ALA A N 1
ATOM 2139 C CA . ALA A 1 288 ? -24.094 8.078 12.008 1 97.88 288 ALA A CA 1
ATOM 2140 C C . ALA A 1 288 ? -23.594 9.516 11.859 1 97.88 288 ALA A C 1
ATOM 2142 O O . ALA A 1 288 ? -23.422 10.227 12.852 1 97.88 288 ALA A O 1
ATOM 2143 N N . TRP A 1 289 ? -23.359 9.961 10.609 1 97.19 289 TRP A N 1
ATOM 2144 C CA . TRP A 1 289 ? -22.875 11.312 10.375 1 97.19 289 TRP A CA 1
ATOM 2145 C C . TRP A 1 289 ? -23.891 12.352 10.844 1 97.19 289 TRP A C 1
ATOM 2147 O O . TRP A 1 289 ? -23.516 13.469 11.211 1 97.19 289 TRP A O 1
ATOM 2157 N N . LEU A 1 290 ? -25.203 11.984 10.906 1 95.88 290 LEU A N 1
ATOM 2158 C CA . LEU A 1 290 ? -26.25 12.906 11.312 1 95.88 290 LEU A CA 1
ATOM 2159 C C . LEU A 1 290 ? -26.156 13.242 12.797 1 95.88 290 LEU A C 1
ATOM 2161 O O . LEU A 1 290 ? -26.641 14.281 13.242 1 95.88 290 LEU A O 1
ATOM 2165 N N . PHE A 1 291 ? -25.391 12.414 13.492 1 95.19 291 PHE A N 1
ATOM 2166 C CA . PHE A 1 291 ? -25.422 12.562 14.938 1 95.19 291 PHE A CA 1
ATOM 2167 C C . PHE A 1 291 ? -24.062 13.039 15.453 1 95.19 291 PHE A C 1
ATOM 2169 O O . PHE A 1 291 ? -23.875 13.211 16.656 1 95.19 291 PHE A O 1
ATOM 2176 N N . VAL A 1 292 ? -23.078 13.219 14.562 1 94.69 292 VAL A N 1
ATOM 2177 C CA . VAL A 1 292 ? -21.781 13.727 14.992 1 94.69 292 VAL A CA 1
ATOM 2178 C C . VAL A 1 292 ? -21.891 15.188 15.398 1 94.69 292 VAL A C 1
ATOM 2180 O O . VAL A 1 292 ? -22.453 16 14.656 1 94.69 292 VAL A O 1
ATOM 2183 N N . PRO A 1 293 ? -21.406 15.523 16.578 1 92.62 293 PRO A N 1
ATOM 2184 C CA . PRO A 1 293 ? -21.531 16.906 17.047 1 92.62 293 PRO A CA 1
ATOM 2185 C C . PRO A 1 293 ? -20.703 17.891 16.219 1 92.62 293 PRO A C 1
ATOM 2187 O O . PRO A 1 293 ? -19.734 17.5 15.578 1 92.62 293 PRO A O 1
ATOM 2190 N N . GLY A 1 294 ? -21.156 19.109 16.25 1 90.62 294 GLY A N 1
ATOM 2191 C CA . GLY A 1 294 ? -20.422 20.188 15.594 1 90.62 294 GLY A CA 1
ATOM 2192 C C . GLY A 1 294 ? -19.359 20.812 16.484 1 90.62 294 GLY A C 1
ATOM 2193 O O . GLY A 1 294 ? -19.25 20.469 17.656 1 90.62 294 GLY A O 1
ATOM 2194 N N . LYS A 1 295 ? -18.516 21.656 15.828 1 78.94 295 LYS A 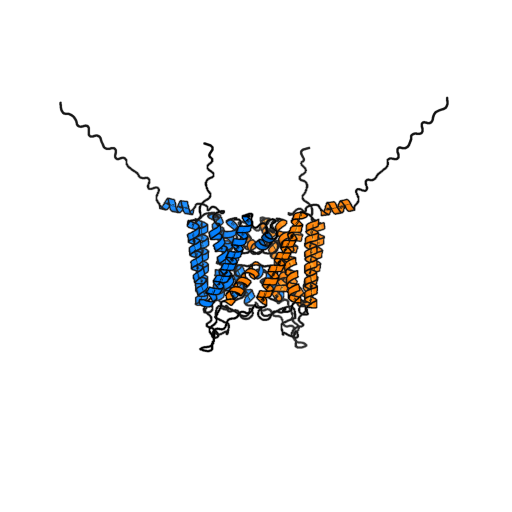N 1
ATOM 2195 C CA . LYS A 1 295 ? -17.484 22.375 16.562 1 78.94 295 LYS A CA 1
ATOM 2196 C C . LYS A 1 295 ? -18.094 23.312 17.609 1 78.94 295 LYS A C 1
ATOM 2198 O O . LYS A 1 295 ? -19.109 23.953 17.359 1 78.94 295 LYS A O 1
ATOM 2203 N N . LYS A 1 296 ? -17.828 23.094 18.922 1 66.5 296 LYS A N 1
ATOM 2204 C CA . LYS A 1 296 ? -18.328 24 19.969 1 66.5 296 LYS A CA 1
ATOM 2205 C C . LYS A 1 296 ? -17.891 25.438 19.688 1 66.5 296 LYS A C 1
ATOM 2207 O O . LYS A 1 296 ? -16.734 25.688 19.344 1 66.5 296 LYS A O 1
ATOM 2212 N N . ALA A 1 297 ? -18.859 26.375 19.406 1 58.59 297 ALA A N 1
ATOM 2213 C CA . ALA A 1 297 ? -18.625 27.812 19.344 1 58.59 297 ALA A CA 1
ATOM 2214 C C . ALA A 1 297 ? -17.734 28.297 20.484 1 58.59 297 ALA A C 1
ATOM 2216 O O . ALA A 1 297 ? -17.953 27.891 21.641 1 58.59 297 ALA A O 1
ATOM 2217 N N . VAL A 1 298 ? -16.375 28.594 20.266 1 53.5 298 VAL A N 1
ATOM 2218 C CA . VAL A 1 298 ? -15.633 29.312 21.281 1 53.5 298 VAL A CA 1
ATOM 2219 C C . VAL A 1 298 ? -16.422 30.531 21.766 1 53.5 298 VAL A C 1
ATOM 2221 O O . VAL A 1 298 ? -16.781 31.391 20.969 1 53.5 298 VAL A O 1
ATOM 2224 N N . LYS A 1 299 ? -17.281 30.422 22.797 1 47.88 299 LYS A N 1
ATOM 2225 C CA . LYS A 1 299 ? -17.875 31.594 23.453 1 47.88 299 LYS A CA 1
ATOM 2226 C C . LYS A 1 299 ? -16.812 32.656 23.703 1 47.88 299 LYS A C 1
ATOM 2228 O O . LYS A 1 299 ? -15.797 32.406 24.344 1 47.88 299 LYS A O 1
ATOM 2233 N N . ASN A 1 300 ? -16.641 33.594 22.828 1 45.16 300 ASN A N 1
ATOM 2234 C CA . ASN A 1 300 ? -15.984 34.812 23.25 1 45.16 300 ASN A CA 1
ATOM 2235 C C . ASN A 1 300 ? -16.578 35.344 24.562 1 45.16 300 ASN A C 1
ATOM 2237 O O . ASN A 1 300 ? -17.734 35.75 24.594 1 45.16 300 ASN A O 1
ATOM 2241 N N . GLU A 1 301 ? -16.422 34.656 25.609 1 41.94 301 GLU A N 1
ATOM 2242 C CA . GLU A 1 301 ? -16.781 35.219 26.891 1 41.94 301 GLU A CA 1
ATOM 2243 C C . GLU A 1 301 ? -16.219 36.656 27.031 1 41.94 301 GLU A C 1
ATOM 2245 O O . GLU A 1 301 ? -15.133 36.844 27.578 1 41.94 301 GLU A O 1
ATOM 2250 N N . LYS A 1 302 ? -15.906 37.375 26.031 1 48.16 302 LYS A N 1
ATOM 2251 C CA . LYS A 1 302 ? -15.539 38.719 26.5 1 48.16 302 LYS A CA 1
ATOM 2252 C C . LYS A 1 302 ? -16.75 39.438 27.094 1 48.16 302 LYS A C 1
ATOM 2254 O O . LYS A 1 302 ? -16.672 40.625 27.391 1 48.16 302 LYS A O 1
ATOM 2259 N N . SER A 1 303 ? -18.031 38.938 27.438 1 34.62 303 SER A N 1
ATOM 2260 C CA . SER A 1 303 ? -18.75 39.969 28.156 1 34.62 303 SER A CA 1
ATOM 2261 C C . SER A 1 303 ? -18.219 40.125 29.578 1 34.62 303 SER A C 1
ATOM 2263 O O . SER A 1 303 ? -17.844 39.156 30.219 1 34.62 303 SER A O 1
ATOM 2265 N N . MET B 1 1 ? 79.25 59.344 22.094 1 28.89 1 MET B N 1
ATOM 2266 C CA . MET B 1 1 ? 77.875 59.375 21.625 1 28.89 1 MET B CA 1
ATOM 2267 C C . MET B 1 1 ? 77.5 58.062 20.969 1 28.89 1 MET B C 1
ATOM 2269 O O . MET B 1 1 ? 77.812 57.812 19.812 1 28.89 1 MET B O 1
ATOM 2273 N N . SER B 1 2 ? 77.625 56.875 21.719 1 31.55 2 SER B N 1
ATOM 2274 C CA . SER B 1 2 ? 77.438 55.469 21.453 1 31.55 2 SER B CA 1
ATOM 2275 C C . SER B 1 2 ? 75.938 55.219 21.125 1 31.55 2 SER B C 1
ATOM 2277 O O . SER B 1 2 ? 75.062 55.531 21.906 1 31.55 2 SER B O 1
ATOM 2279 N N . ALA B 1 3 ? 75.562 55.281 19.812 1 33.59 3 ALA B N 1
ATOM 2280 C CA . ALA B 1 3 ? 74.312 55 19.172 1 33.59 3 ALA B CA 1
ATOM 2281 C C . ALA B 1 3 ? 73.812 53.625 19.547 1 33.59 3 ALA B C 1
ATOM 2283 O O . ALA B 1 3 ? 74.438 52.625 19.328 1 33.59 3 ALA B O 1
ATOM 2284 N N . GLN B 1 4 ? 73.062 53.5 20.688 1 31.22 4 GLN B N 1
ATOM 2285 C CA . GLN B 1 4 ? 72.375 52.312 21.156 1 31.22 4 GLN B CA 1
ATOM 2286 C C . GLN B 1 4 ? 71.375 51.781 20.109 1 31.22 4 GLN B C 1
ATOM 2288 O O . GLN B 1 4 ? 70.5 52.5 19.703 1 31.22 4 GLN B O 1
ATOM 2293 N N . ILE B 1 5 ? 71.875 51.031 19.125 1 35.34 5 ILE B N 1
ATOM 2294 C CA . ILE B 1 5 ? 71 50.344 18.141 1 35.34 5 ILE B CA 1
ATOM 2295 C C . ILE B 1 5 ? 69.938 49.531 18.859 1 35.34 5 ILE B C 1
ATOM 2297 O O . ILE B 1 5 ? 70.25 48.625 19.625 1 35.34 5 ILE B O 1
ATOM 2301 N N . GLU B 1 6 ? 68.812 50.125 19.234 1 34.22 6 GLU B N 1
ATOM 2302 C CA . GLU B 1 6 ? 67.625 49.438 19.734 1 34.22 6 GLU B CA 1
ATOM 2303 C C . GLU B 1 6 ? 67.25 48.25 18.828 1 34.22 6 GLU B C 1
ATOM 2305 O O . GLU B 1 6 ? 67.062 48.438 17.625 1 34.22 6 GLU B O 1
ATOM 2310 N N . LYS B 1 7 ? 67.688 47.031 19.156 1 37.09 7 LYS B N 1
ATOM 2311 C CA . LYS B 1 7 ? 67.25 45.781 18.578 1 37.09 7 LYS B CA 1
ATOM 2312 C C . LYS B 1 7 ? 65.75 45.719 18.531 1 37.09 7 LYS B C 1
ATOM 2314 O O . LYS B 1 7 ? 65.062 45.75 19.562 1 37.09 7 LYS B O 1
ATOM 2319 N N . VAL B 1 8 ? 65.125 46.188 17.453 1 35.75 8 VAL B N 1
ATOM 2320 C CA . VAL B 1 8 ? 63.688 45.906 17.172 1 35.75 8 VAL B CA 1
ATOM 2321 C C . VAL B 1 8 ? 63.438 44.406 17.203 1 35.75 8 VAL B C 1
ATOM 2323 O O . VAL B 1 8 ? 64.062 43.656 16.453 1 35.75 8 VAL B O 1
ATOM 2326 N N . GLU B 1 9 ? 63.156 43.719 18.344 1 34.81 9 GLU B N 1
ATOM 2327 C CA . GLU B 1 9 ? 62.625 42.375 18.438 1 34.81 9 GLU B CA 1
ATOM 2328 C C . GLU B 1 9 ? 61.531 42.125 17.406 1 34.81 9 GLU B C 1
ATOM 2330 O O . GLU B 1 9 ? 60.562 42.875 17.344 1 34.81 9 GLU B O 1
ATOM 2335 N N . SER B 1 10 ? 61.812 41.531 16.219 1 35.28 10 SER B N 1
ATOM 2336 C CA . SER B 1 10 ? 60.844 41 15.273 1 35.28 10 SER B CA 1
ATOM 2337 C C . SER B 1 10 ? 59.781 40.156 15.984 1 35.28 10 SER B C 1
ATOM 2339 O O . SER B 1 10 ? 60.125 39.219 16.719 1 35.28 10 SER B O 1
ATOM 2341 N N . ALA B 1 11 ? 58.688 40.75 16.422 1 34.91 11 ALA B N 1
ATOM 2342 C CA . ALA B 1 11 ? 57.5 40 16.781 1 34.91 11 ALA B CA 1
ATOM 2343 C C . ALA B 1 11 ? 57.219 38.875 15.805 1 34.91 11 ALA B C 1
ATOM 2345 O O . ALA B 1 11 ? 57.031 39.125 14.609 1 34.91 11 ALA B O 1
ATOM 2346 N N . ASP B 1 12 ? 57.844 37.75 15.945 1 36.09 12 ASP B N 1
ATOM 2347 C CA . ASP B 1 12 ? 57.406 36.5 15.312 1 36.09 12 ASP B CA 1
ATOM 2348 C C . ASP B 1 12 ? 55.875 36.406 15.359 1 36.09 12 ASP B C 1
ATOM 2350 O O . ASP B 1 12 ? 55.281 36.344 16.438 1 36.09 12 ASP B O 1
ATOM 2354 N N . TYR B 1 13 ? 55.156 37.156 14.508 1 34.66 13 TYR B N 1
ATOM 2355 C CA . TYR B 1 13 ? 53.75 36.781 14.219 1 34.66 13 TYR B CA 1
ATOM 2356 C C . TYR B 1 13 ? 53.625 35.25 14.164 1 34.66 13 TYR B C 1
ATOM 2358 O O . TYR B 1 13 ? 54.188 34.594 13.289 1 34.66 13 TYR B O 1
ATOM 2366 N N . ASP B 1 14 ? 53.594 34.594 15.297 1 36.06 14 ASP B N 1
ATOM 2367 C CA . ASP B 1 14 ? 53.062 33.25 15.344 1 36.06 14 ASP B CA 1
ATOM 2368 C C . ASP B 1 14 ? 51.812 33.125 14.453 1 36.06 14 ASP B C 1
ATOM 2370 O O . ASP B 1 14 ? 50.781 33.75 14.719 1 36.06 14 ASP B O 1
ATOM 2374 N N . HIS B 1 15 ? 51.969 33.188 13.133 1 37.41 15 HIS B N 1
ATOM 2375 C CA . HIS B 1 15 ? 50.969 32.625 12.25 1 37.41 15 HIS B CA 1
ATOM 2376 C C . HIS B 1 15 ? 50.406 31.312 12.812 1 37.41 15 HIS B C 1
ATOM 2378 O O . HIS B 1 15 ? 50.938 30.234 12.523 1 37.41 15 HIS B O 1
ATOM 2384 N N . SER B 1 16 ? 50.125 31.25 14.047 1 37.41 16 SER B N 1
ATOM 2385 C CA . SER B 1 16 ? 49.219 30.141 14.297 1 37.41 16 SER B CA 1
ATOM 2386 C C . SER B 1 16 ? 48.094 30.094 13.281 1 37.41 16 SER B C 1
ATOM 2388 O O . SER B 1 16 ? 47.188 30.922 13.336 1 37.41 16 SER B O 1
ATOM 2390 N N . VAL B 1 17 ? 48.438 29.953 12.008 1 39.19 17 VAL B N 1
ATOM 2391 C CA . VAL B 1 17 ? 47.375 29.438 11.148 1 39.19 17 VAL B CA 1
ATOM 2392 C C . VAL B 1 17 ? 46.469 28.5 11.938 1 39.19 17 VAL B C 1
ATOM 2394 O O . VAL B 1 17 ? 46.906 27.438 12.398 1 39.19 17 VAL B O 1
ATOM 2397 N N . ALA B 1 18 ? 45.594 28.969 12.648 1 39.09 18 ALA B N 1
ATOM 2398 C CA . ALA B 1 18 ? 44.438 28.141 13.055 1 39.09 18 ALA B CA 1
ATOM 2399 C C . ALA B 1 18 ? 44.094 27.109 11.992 1 39.09 18 ALA B C 1
ATOM 2401 O O . ALA B 1 18 ? 43.688 27.469 10.883 1 39.09 18 ALA B O 1
ATOM 2402 N N . THR B 1 19 ? 44.781 26.109 11.734 1 39.47 19 THR B N 1
ATOM 2403 C CA . THR B 1 19 ? 44.312 24.891 11.094 1 39.47 19 THR B CA 1
ATOM 2404 C C . THR B 1 19 ? 42.844 24.609 11.5 1 39.47 19 THR B C 1
ATOM 2406 O O . THR B 1 19 ? 42.594 24 12.539 1 39.47 19 THR B O 1
ATOM 2409 N N . ARG B 1 20 ? 42 25.5 11.586 1 44.44 20 ARG B N 1
ATOM 2410 C CA . ARG B 1 20 ? 40.625 25.047 11.547 1 44.44 20 ARG B CA 1
ATOM 2411 C C . ARG B 1 20 ? 40.5 23.766 10.727 1 44.44 20 ARG B C 1
ATOM 2413 O O . ARG B 1 20 ? 40.656 23.781 9.508 1 44.44 20 ARG B O 1
ATOM 2420 N N . THR B 1 21 ? 40.938 22.578 11.062 1 48.12 21 THR B N 1
ATOM 2421 C CA . THR B 1 21 ? 41.188 21.219 10.586 1 48.12 21 THR B CA 1
ATOM 2422 C C . THR B 1 21 ? 40.031 20.719 9.734 1 48.12 21 THR B C 1
ATOM 2424 O O . THR B 1 21 ? 38.844 20.953 10.055 1 48.12 21 THR B O 1
ATOM 2427 N N . THR B 1 22 ? 40.25 20.453 8.391 1 55.19 22 THR B N 1
ATOM 2428 C CA . THR B 1 22 ? 39.438 19.828 7.363 1 55.19 22 THR B CA 1
ATOM 2429 C C . THR B 1 22 ? 38.438 18.844 7.988 1 55.19 22 THR B C 1
ATOM 2431 O O . THR B 1 22 ? 37.312 18.703 7.52 1 55.19 22 THR B O 1
ATOM 2434 N N . SER B 1 23 ? 38.906 18.141 9.062 1 57.34 23 SER B N 1
ATOM 2435 C CA . SER B 1 23 ? 38.031 17.172 9.703 1 57.34 23 SER B CA 1
ATOM 2436 C C . SER B 1 23 ? 36.844 17.859 10.367 1 57.34 23 SER B C 1
ATOM 2438 O O . SER B 1 23 ? 35.719 17.344 10.328 1 57.34 23 SER B O 1
ATOM 2440 N N . SER B 1 24 ? 37.094 19.078 10.961 1 64.19 24 SER B N 1
ATOM 2441 C CA . SER B 1 24 ? 36.031 19.828 11.641 1 64.19 24 SER B CA 1
ATOM 2442 C C . SER B 1 24 ? 34.969 20.281 10.656 1 64.19 24 SER B C 1
ATOM 2444 O O . SER B 1 24 ? 33.781 20.234 10.961 1 64.19 24 SER B O 1
ATOM 2446 N N . SER B 1 25 ? 35.5 20.438 9.398 1 80.38 25 SER B N 1
ATOM 2447 C CA . SER B 1 25 ? 34.594 20.969 8.398 1 80.38 25 SER B CA 1
ATOM 2448 C C . SER B 1 25 ? 33.656 19.891 7.875 1 80.38 25 SER B C 1
ATOM 2450 O O . SER B 1 25 ? 32.469 20.141 7.703 1 80.38 25 SER B O 1
ATOM 2452 N N . ILE B 1 26 ? 34.25 18.625 7.895 1 84.31 26 ILE B N 1
ATOM 2453 C CA . ILE B 1 26 ? 33.438 17.531 7.395 1 84.31 26 ILE B CA 1
ATOM 2454 C C . ILE B 1 26 ? 32.375 17.156 8.43 1 84.31 26 ILE B C 1
ATOM 2456 O O . ILE B 1 26 ? 31.219 16.906 8.086 1 84.31 26 ILE B O 1
ATOM 2460 N N . TRP B 1 27 ? 32.812 17.141 9.703 1 87.69 27 TRP B N 1
ATOM 2461 C CA . TRP B 1 27 ? 31.875 16.797 10.773 1 87.69 27 TRP B CA 1
ATOM 2462 C C . TRP B 1 27 ? 30.781 17.859 10.891 1 87.69 27 TRP B C 1
ATOM 2464 O O . TRP B 1 27 ? 29.609 17.531 11.117 1 87.69 27 TRP B O 1
ATOM 2474 N N . ASP B 1 28 ? 31.156 19.109 10.695 1 89 28 ASP B N 1
ATOM 2475 C CA . ASP B 1 28 ? 30.172 20.203 10.719 1 89 28 ASP B CA 1
ATOM 2476 C C . ASP B 1 28 ? 29.203 20.078 9.547 1 89 28 ASP B C 1
ATOM 2478 O O . ASP B 1 28 ? 28 20.328 9.695 1 89 28 ASP B O 1
ATOM 2482 N N . HIS B 1 29 ? 29.797 19.672 8.453 1 90.44 29 HIS B N 1
ATOM 2483 C CA . HIS B 1 29 ? 28.953 19.469 7.277 1 90.44 29 HIS B CA 1
ATOM 2484 C C . HIS B 1 29 ? 27.969 18.328 7.5 1 90.44 29 HIS B C 1
ATOM 2486 O O . HIS B 1 29 ? 26.781 18.453 7.191 1 90.44 29 HIS B O 1
ATOM 2492 N N . LEU B 1 30 ? 28.391 17.266 8.125 1 92.5 30 LEU B N 1
ATOM 2493 C CA . LEU B 1 30 ? 27.562 16.094 8.359 1 92.5 30 LEU B CA 1
ATOM 2494 C C . LEU B 1 30 ? 26.516 16.359 9.438 1 92.5 30 LEU B C 1
ATOM 2496 O O . LEU B 1 30 ? 25.406 15.812 9.391 1 92.5 30 LEU B O 1
ATOM 2500 N N . ASN B 1 31 ? 26.828 17.188 10.297 1 92.88 31 ASN B N 1
ATOM 2501 C CA . ASN B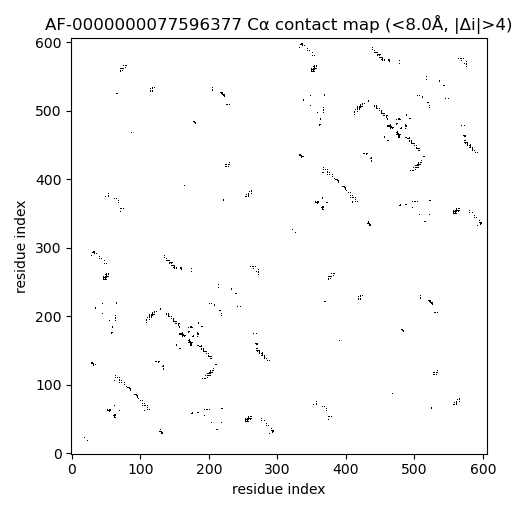 1 31 ? 25.922 17.5 11.391 1 92.88 31 ASN B CA 1
ATOM 2502 C C . ASN B 1 31 ? 24.891 18.547 10.977 1 92.88 31 ASN B C 1
ATOM 2504 O O . ASN B 1 31 ? 23.922 18.781 11.688 1 92.88 31 ASN B O 1
ATOM 2508 N N . GLY B 1 32 ? 25.188 19.156 9.836 1 92.75 32 GLY B N 1
ATOM 2509 C CA . GLY B 1 32 ? 24.25 20.156 9.344 1 92.75 32 GLY B CA 1
ATOM 2510 C C . GLY B 1 32 ? 22.953 19.562 8.812 1 92.75 32 GLY B C 1
ATOM 2511 O O . GLY B 1 32 ? 22.953 18.438 8.305 1 92.75 32 GLY B O 1
ATOM 2512 N N . GLU B 1 33 ? 21.828 20.297 8.891 1 94.56 33 GLU B N 1
ATOM 2513 C CA . GLU B 1 33 ? 20.531 19.859 8.383 1 94.56 33 GLU B CA 1
ATOM 2514 C C . GLU B 1 33 ? 20.391 20.203 6.902 1 94.56 33 GLU B C 1
ATOM 2516 O O . GLU B 1 33 ? 20.875 21.234 6.438 1 94.56 33 GLU B O 1
ATOM 2521 N N . VAL B 1 34 ? 19.766 19.344 6.246 1 94.94 34 VAL B N 1
ATOM 2522 C CA . VAL B 1 34 ? 19.5 19.578 4.832 1 94.94 34 VAL B CA 1
ATOM 2523 C C . VAL B 1 34 ? 18.234 20.422 4.676 1 94.94 34 VAL B C 1
ATOM 2525 O O . VAL B 1 34 ? 17.422 20.5 5.594 1 94.94 34 VAL B O 1
ATOM 2528 N N . ASP B 1 35 ? 18.109 21.109 3.541 1 93.44 35 ASP B N 1
ATOM 2529 C CA . ASP B 1 35 ? 16.859 21.766 3.158 1 93.44 35 ASP B CA 1
ATOM 2530 C C . ASP B 1 35 ? 15.883 20.781 2.553 1 93.44 35 ASP B C 1
ATOM 2532 O O . ASP B 1 35 ? 16.094 20.266 1.452 1 93.44 35 ASP B O 1
ATOM 2536 N N . PRO B 1 36 ? 14.82 20.5 3.205 1 90.75 36 PRO B N 1
ATOM 2537 C CA . PRO B 1 36 ? 13.844 19.531 2.686 1 90.75 36 PRO B CA 1
ATOM 2538 C C . PRO B 1 36 ? 13.352 19.891 1.285 1 90.75 36 PRO B C 1
ATOM 2540 O O . PRO B 1 36 ? 13.078 19 0.476 1 90.75 36 PRO B O 1
ATOM 2543 N N . ALA B 1 37 ? 13.297 21.156 0.998 1 87.88 37 ALA B N 1
ATOM 2544 C CA . ALA B 1 37 ? 12.828 21.609 -0.309 1 87.88 37 ALA B CA 1
ATOM 2545 C C . ALA B 1 37 ? 13.805 21.219 -1.41 1 87.88 37 ALA B C 1
ATOM 2547 O O . ALA B 1 37 ? 13.422 21.094 -2.576 1 87.88 37 ALA B O 1
ATOM 2548 N N . GLN B 1 38 ? 15.055 20.984 -1.01 1 91.5 38 GLN B N 1
ATOM 2549 C CA . GLN B 1 38 ? 16.078 20.641 -1.981 1 91.5 38 GLN B CA 1
ATOM 2550 C C . GLN B 1 38 ? 16.375 19.141 -1.955 1 91.5 38 GLN B C 1
ATOM 2552 O O . GLN B 1 38 ? 17.375 18.688 -2.51 1 91.5 38 GLN B O 1
ATOM 2557 N N . SER B 1 39 ? 15.508 18.422 -1.326 1 94.38 39 SER B N 1
ATOM 2558 C CA . SER B 1 39 ? 15.75 16.984 -1.17 1 94.38 39 SER B CA 1
ATOM 2559 C C . SER B 1 39 ? 14.906 16.172 -2.145 1 94.38 39 SER B C 1
ATOM 2561 O O . SER B 1 39 ? 14.664 14.984 -1.927 1 94.38 39 SER B O 1
ATOM 2563 N N . THR B 1 40 ? 14.438 16.766 -3.182 1 93.38 40 THR B N 1
ATOM 2564 C CA . THR B 1 40 ? 13.555 16.109 -4.145 1 93.38 40 THR B CA 1
ATOM 2565 C C . THR B 1 40 ? 14.25 14.938 -4.816 1 93.38 40 THR B C 1
ATOM 2567 O O . THR B 1 40 ? 13.648 13.875 -4.992 1 93.38 40 THR B O 1
ATOM 2570 N N . GLY B 1 41 ? 15.5 15.086 -5.219 1 95.06 41 GLY B N 1
ATOM 2571 C CA . GLY B 1 41 ? 16.25 14.047 -5.898 1 95.06 41 GLY B CA 1
ATOM 2572 C C . GLY B 1 41 ? 16.328 12.758 -5.109 1 95.06 41 GLY B C 1
ATOM 2573 O O . GLY B 1 41 ? 15.805 11.727 -5.543 1 95.06 41 GLY B O 1
ATOM 2574 N N . PRO B 1 42 ? 16.906 12.875 -3.908 1 96.75 42 PRO B N 1
ATOM 2575 C CA . PRO B 1 42 ? 17.016 11.664 -3.09 1 96.75 42 PRO B CA 1
ATOM 2576 C C . PRO B 1 42 ? 15.656 11.062 -2.734 1 96.75 42 PRO B C 1
ATOM 2578 O O . PRO B 1 42 ? 15.516 9.844 -2.648 1 96.75 42 PRO B O 1
ATOM 2581 N N . LEU B 1 43 ? 14.68 11.883 -2.557 1 96.06 43 LEU B N 1
ATOM 2582 C CA . LEU B 1 43 ? 13.359 11.359 -2.217 1 96.06 43 LEU B CA 1
ATOM 2583 C C . LEU B 1 43 ? 12.719 10.664 -3.416 1 96.06 43 LEU B C 1
ATOM 2585 O O . LEU B 1 43 ? 12.055 9.641 -3.264 1 96.06 43 LEU B O 1
ATOM 2589 N N . ALA B 1 44 ? 12.914 11.242 -4.598 1 96.5 44 ALA B N 1
ATOM 2590 C CA . ALA B 1 44 ? 12.469 10.562 -5.809 1 96.5 44 ALA B CA 1
ATOM 2591 C C . ALA B 1 44 ? 13.164 9.211 -5.965 1 96.5 44 ALA B C 1
ATOM 2593 O O . ALA B 1 44 ? 12.539 8.227 -6.367 1 96.5 44 ALA B O 1
ATOM 2594 N N . ALA B 1 45 ? 14.406 9.188 -5.648 1 98.31 45 ALA B N 1
ATOM 2595 C CA . ALA B 1 45 ? 15.164 7.941 -5.715 1 98.31 45 ALA B CA 1
ATOM 2596 C C . ALA B 1 45 ? 14.656 6.93 -4.691 1 98.31 45 ALA B C 1
ATOM 2598 O O . ALA B 1 45 ? 14.664 5.723 -4.945 1 98.31 45 ALA B O 1
ATOM 2599 N N . PHE B 1 46 ? 14.203 7.43 -3.506 1 98.19 46 PHE B N 1
ATOM 2600 C CA . PHE B 1 46 ? 13.562 6.562 -2.527 1 98.19 46 PHE B CA 1
ATOM 2601 C C . PHE B 1 46 ? 12.297 5.941 -3.107 1 98.19 46 PHE B C 1
ATOM 2603 O O . PHE B 1 46 ? 12.055 4.742 -2.953 1 98.19 46 PHE B O 1
ATOM 2610 N N . CYS B 1 47 ? 11.5 6.719 -3.783 1 97.06 47 CYS B N 1
ATOM 2611 C CA . CYS B 1 47 ? 10.297 6.195 -4.422 1 97.06 47 CYS B CA 1
ATOM 2612 C C . CYS B 1 47 ? 10.648 5.156 -5.48 1 97.06 47 CYS B C 1
ATOM 2614 O O . CYS B 1 47 ? 9.984 4.125 -5.59 1 97.06 47 CYS B O 1
ATOM 2616 N N . PHE B 1 48 ? 11.703 5.465 -6.242 1 98.62 48 PHE B N 1
ATOM 2617 C CA . PHE B 1 48 ? 12.219 4.512 -7.215 1 98.62 48 PHE B CA 1
ATOM 2618 C C . PHE B 1 48 ? 12.57 3.188 -6.543 1 98.62 48 PHE B C 1
ATOM 2620 O O . PHE B 1 48 ? 12.203 2.119 -7.031 1 98.62 48 PHE B O 1
ATOM 2627 N N . MET B 1 49 ? 13.195 3.223 -5.422 1 98.75 49 MET B N 1
ATOM 2628 C CA . MET B 1 49 ? 13.641 2.021 -4.715 1 98.75 49 MET B CA 1
ATOM 2629 C C . MET B 1 49 ? 12.445 1.258 -4.148 1 98.75 49 MET B C 1
ATOM 2631 O O . MET B 1 49 ? 12.484 0.03 -4.051 1 98.75 49 MET B O 1
ATOM 2635 N N . THR B 1 50 ? 11.398 1.994 -3.734 1 98.25 50 THR B N 1
ATOM 2636 C CA . THR B 1 50 ? 10.18 1.327 -3.289 1 98.25 50 THR B CA 1
ATOM 2637 C C . THR B 1 50 ? 9.633 0.422 -4.387 1 98.25 50 THR B C 1
ATOM 2639 O O . THR B 1 50 ? 9.375 -0.761 -4.152 1 98.25 50 THR B O 1
ATOM 2642 N N . GLY B 1 51 ? 9.477 1.016 -5.594 1 98.44 51 GLY B N 1
ATOM 2643 C CA . GLY B 1 51 ? 9.039 0.193 -6.711 1 98.44 51 GLY B CA 1
ATOM 2644 C C . GLY B 1 51 ? 10.008 -0.927 -7.043 1 98.44 51 GLY B C 1
ATOM 2645 O O . GLY B 1 51 ? 9.586 -2.055 -7.316 1 98.44 51 GLY B O 1
ATOM 2646 N N . PHE B 1 52 ? 11.312 -0.669 -6.941 1 98.75 52 PHE B N 1
ATOM 2647 C CA . PHE B 1 52 ? 12.383 -1.586 -7.316 1 98.75 52 PHE B CA 1
ATOM 2648 C C . PHE B 1 52 ? 12.375 -2.82 -6.422 1 98.75 52 PHE B C 1
ATOM 2650 O O . PHE B 1 52 ? 12.367 -3.951 -6.914 1 98.75 52 PHE B O 1
ATOM 2657 N N . ILE B 1 53 ? 12.281 -2.615 -5.145 1 98.69 53 ILE B N 1
ATOM 2658 C CA . ILE B 1 53 ? 12.352 -3.707 -4.176 1 98.69 53 ILE B CA 1
ATOM 2659 C C . ILE B 1 53 ? 11.039 -4.492 -4.195 1 98.69 53 ILE B C 1
ATOM 2661 O O . ILE B 1 53 ? 11.047 -5.723 -4.168 1 98.69 53 ILE B O 1
ATOM 2665 N N . ASP B 1 54 ? 9.938 -3.828 -4.211 1 98.25 54 ASP B N 1
ATOM 2666 C CA . ASP B 1 54 ? 8.633 -4.484 -4.164 1 98.25 54 ASP B CA 1
ATOM 2667 C C . ASP B 1 54 ? 8.414 -5.367 -5.395 1 98.25 54 ASP B C 1
ATOM 2669 O O . ASP B 1 54 ? 7.801 -6.43 -5.301 1 98.25 54 ASP B O 1
ATOM 2673 N N . CYS B 1 55 ? 8.891 -4.898 -6.531 1 96.69 55 CYS B N 1
ATOM 2674 C CA . CYS B 1 55 ? 8.773 -5.691 -7.75 1 96.69 55 CYS B CA 1
ATOM 2675 C C . CYS B 1 55 ? 9.438 -7.055 -7.578 1 96.69 55 CYS B C 1
ATOM 2677 O O . CYS B 1 55 ? 8.906 -8.07 -8.031 1 96.69 55 CYS B O 1
ATOM 2679 N N . ILE B 1 56 ? 10.57 -7.109 -6.926 1 97 56 ILE B N 1
ATOM 2680 C CA . ILE B 1 56 ? 11.328 -8.344 -6.762 1 97 56 ILE B CA 1
ATOM 2681 C C . ILE B 1 56 ? 10.531 -9.336 -5.918 1 97 56 ILE B C 1
ATOM 2683 O O . ILE B 1 56 ? 10.336 -10.484 -6.316 1 97 56 ILE B O 1
ATOM 2687 N N . SER B 1 57 ? 10.023 -8.883 -4.793 1 97 57 SER B N 1
ATOM 2688 C CA . SER B 1 57 ? 9.281 -9.781 -3.908 1 97 57 SER B CA 1
ATOM 2689 C C . SER B 1 57 ? 7.938 -10.172 -4.512 1 97 57 SER B C 1
ATOM 2691 O O . SER B 1 57 ? 7.531 -11.328 -4.441 1 97 57 SER B O 1
ATOM 2693 N N . PHE B 1 58 ? 7.293 -9.266 -5.199 1 95.94 58 PHE B N 1
ATOM 2694 C CA . PHE B 1 58 ? 5.984 -9.547 -5.781 1 95.94 58 PHE B CA 1
ATOM 2695 C C . PHE B 1 58 ? 6.109 -10.562 -6.914 1 95.94 58 PHE B C 1
ATOM 2697 O O . PHE B 1 58 ? 5.25 -11.438 -7.07 1 95.94 58 PHE B O 1
ATOM 2704 N N . SER B 1 59 ? 7.145 -10.445 -7.66 1 92.81 59 SER B N 1
ATOM 2705 C CA . SER B 1 59 ? 7.344 -11.367 -8.781 1 92.81 59 SER B CA 1
ATOM 2706 C C . SER B 1 59 ? 7.602 -12.789 -8.289 1 92.81 59 SER B C 1
ATOM 2708 O O . SER B 1 59 ? 7.266 -13.758 -8.977 1 92.81 59 SER B O 1
ATOM 2710 N N . ALA B 1 60 ? 8.141 -12.898 -7.09 1 93.38 60 ALA B N 1
ATOM 2711 C CA . ALA B 1 60 ? 8.547 -14.211 -6.594 1 93.38 60 ALA B CA 1
ATOM 2712 C C . ALA B 1 60 ? 7.438 -14.852 -5.766 1 93.38 60 ALA B C 1
ATOM 2714 O O . ALA B 1 60 ? 7.285 -16.078 -5.766 1 93.38 60 ALA B O 1
ATOM 2715 N N . ILE B 1 61 ? 6.699 -13.961 -5.039 1 93.25 61 ILE B N 1
ATOM 2716 C CA . ILE B 1 61 ? 5.844 -14.586 -4.035 1 93.25 61 ILE B CA 1
ATOM 2717 C C . ILE B 1 61 ? 4.523 -13.828 -3.936 1 93.25 61 ILE B C 1
ATOM 2719 O O . ILE B 1 61 ? 3.684 -14.133 -3.086 1 93.25 61 ILE B O 1
ATOM 2723 N N . PHE B 1 62 ? 4.34 -12.719 -4.684 1 92.81 62 PHE B N 1
ATOM 2724 C CA . PHE B 1 62 ? 3.115 -11.93 -4.746 1 92.81 62 PHE B CA 1
ATOM 2725 C C . PHE B 1 62 ? 2.826 -11.273 -3.402 1 92.81 62 PHE B C 1
ATOM 2727 O O . PHE B 1 62 ? 1.669 -11.188 -2.984 1 92.81 62 PHE B O 1
ATOM 2734 N N . VAL B 1 63 ? 3.832 -10.992 -2.674 1 94.38 63 VAL B N 1
ATOM 2735 C CA . VAL B 1 63 ? 3.818 -10.195 -1.453 1 94.38 63 VAL B CA 1
ATOM 2736 C C . VAL B 1 63 ? 4.625 -8.922 -1.663 1 94.38 63 VAL B C 1
ATOM 2738 O O . VAL B 1 63 ? 5.711 -8.945 -2.248 1 94.38 63 VAL B O 1
ATOM 2741 N N . TRP B 1 64 ? 4.039 -7.82 -1.226 1 96.12 64 TRP B N 1
ATOM 2742 C CA . TRP B 1 64 ? 4.738 -6.543 -1.323 1 96.12 64 TRP B CA 1
ATOM 2743 C C . TRP B 1 64 ? 5.523 -6.254 -0.049 1 96.12 64 TRP B C 1
ATOM 2745 O O . TRP B 1 64 ? 4.941 -6.137 1.033 1 96.12 64 TRP B O 1
ATOM 2755 N N . CYS B 1 65 ? 6.758 -6.023 -0.149 1 97.38 65 CYS B N 1
ATOM 2756 C CA . CYS B 1 65 ? 7.602 -5.832 1.025 1 97.38 65 CYS B CA 1
ATOM 2757 C C . CYS B 1 65 ? 7.43 -4.43 1.594 1 97.38 65 CYS B C 1
ATOM 2759 O O . CYS B 1 65 ? 7.73 -4.188 2.766 1 97.38 65 CYS B O 1
ATOM 2761 N N . GLY B 1 66 ? 6.977 -3.561 0.76 1 96.06 66 GLY B N 1
ATOM 2762 C CA . GLY B 1 66 ? 6.824 -2.186 1.211 1 96.06 66 GLY B CA 1
ATOM 2763 C C . GLY B 1 66 ? 5.383 -1.807 1.495 1 96.06 66 GLY B C 1
ATOM 2764 O O . GLY B 1 66 ? 5.117 -0.83 2.199 1 96.06 66 GLY B O 1
ATOM 2765 N N . PHE B 1 67 ? 4.43 -2.473 0.992 1 94.88 67 PHE B N 1
ATOM 2766 C CA . PHE B 1 67 ? 3.012 -2.15 1.107 1 94.88 67 PHE B CA 1
ATOM 2767 C C . PHE B 1 67 ? 2.346 -3.008 2.176 1 94.88 67 PHE B C 1
ATOM 2769 O O . PHE B 1 67 ? 1.682 -3.998 1.86 1 94.88 67 PHE B O 1
ATOM 2776 N N . GLN B 1 68 ? 2.41 -2.504 3.424 1 95.12 68 GLN B N 1
ATOM 2777 C CA . GLN B 1 68 ? 2.135 -3.383 4.555 1 95.12 68 GLN B CA 1
ATOM 2778 C C . GLN B 1 68 ? 0.639 -3.455 4.844 1 95.12 68 GLN B C 1
ATOM 2780 O O . GLN B 1 68 ? 0.181 -4.359 5.547 1 95.12 68 GLN B O 1
ATOM 2785 N N . THR B 1 69 ? -0.159 -2.529 4.32 1 94.75 69 THR B N 1
ATOM 2786 C CA . THR B 1 69 ? -1.595 -2.57 4.578 1 94.75 69 THR B CA 1
ATOM 2787 C C . THR B 1 69 ? -2.203 -3.859 4.031 1 94.75 69 THR B C 1
ATOM 2789 O O . THR B 1 69 ? -2.959 -4.539 4.73 1 94.75 69 THR B O 1
ATOM 2792 N N . GLY B 1 70 ? -1.825 -4.207 2.871 1 94.75 70 GLY B N 1
ATOM 2793 C CA . GLY B 1 70 ? -2.309 -5.449 2.293 1 94.75 70 GLY B CA 1
ATOM 2794 C C . GLY B 1 70 ? -1.843 -6.684 3.047 1 94.75 70 GLY B C 1
ATOM 2795 O O . GLY B 1 70 ? -2.619 -7.613 3.268 1 94.75 70 GLY B O 1
ATOM 2796 N N . ASN B 1 71 ? -0.561 -6.672 3.438 1 96.25 71 ASN B N 1
ATOM 2797 C CA . ASN B 1 71 ? -0.039 -7.801 4.203 1 96.25 71 ASN B CA 1
ATOM 2798 C C . ASN B 1 71 ? -0.791 -7.977 5.52 1 96.25 71 ASN B C 1
ATOM 2800 O O . ASN B 1 71 ? -1.065 -9.102 5.934 1 96.25 71 ASN B O 1
ATOM 2804 N N . PHE B 1 72 ? -1.04 -6.871 6.125 1 96.44 72 PHE B N 1
ATOM 2805 C CA . PHE B 1 72 ? -1.758 -6.871 7.395 1 96.44 72 PHE B CA 1
ATOM 2806 C C . PHE B 1 72 ? -3.172 -7.414 7.219 1 96.44 72 PHE B C 1
ATOM 2808 O O . PHE B 1 72 ? -3.625 -8.25 8.008 1 96.44 72 PHE B O 1
ATOM 2815 N N . ALA B 1 73 ? -3.9 -6.949 6.203 1 96.62 73 ALA B N 1
ATOM 2816 C CA . ALA B 1 73 ? -5.242 -7.438 5.895 1 96.62 73 ALA B CA 1
ATOM 2817 C C . ALA B 1 73 ? -5.219 -8.93 5.559 1 96.62 73 ALA B C 1
ATOM 2819 O O . ALA B 1 73 ? -6.133 -9.664 5.922 1 96.62 73 ALA B O 1
ATOM 2820 N N . GLN B 1 74 ? -4.195 -9.352 4.832 1 95.75 74 GLN B N 1
ATOM 2821 C CA . GLN B 1 74 ? -4.051 -10.758 4.477 1 95.75 74 GLN B CA 1
ATOM 2822 C C . GLN B 1 74 ? -3.955 -11.633 5.723 1 95.75 74 GLN B C 1
ATOM 2824 O O . GLN B 1 74 ? -4.453 -12.758 5.734 1 95.75 74 GLN B O 1
ATOM 2829 N N . LEU B 1 75 ? -3.311 -11.164 6.73 1 97 75 LEU B N 1
ATOM 2830 C CA . LEU B 1 75 ? -3.195 -11.93 7.969 1 97 75 LEU B CA 1
ATOM 2831 C C . LEU B 1 75 ? -4.555 -12.078 8.648 1 97 75 LEU B C 1
ATOM 2833 O O . LEU B 1 75 ? -4.824 -13.094 9.289 1 97 75 LEU B O 1
ATOM 2837 N N . ALA B 1 76 ? -5.422 -11.062 8.531 1 97.56 76 ALA B N 1
ATOM 2838 C CA . ALA B 1 76 ? -6.789 -11.188 9.023 1 97.56 76 ALA B CA 1
ATOM 2839 C C . ALA B 1 76 ? -7.539 -12.297 8.297 1 97.56 76 ALA B C 1
ATOM 2841 O O . ALA B 1 76 ? -8.273 -13.07 8.922 1 97.56 76 ALA B O 1
ATOM 2842 N N . LEU B 1 77 ? -7.324 -12.398 7.016 1 94.94 77 LEU B N 1
ATOM 2843 C CA . LEU B 1 77 ? -7.922 -13.461 6.215 1 94.94 77 LEU B CA 1
ATOM 2844 C C . LEU B 1 77 ? -7.418 -14.836 6.664 1 94.94 77 LEU B C 1
ATOM 2846 O O . LEU B 1 77 ? -8.188 -15.789 6.734 1 94.94 77 LEU B O 1
ATOM 2850 N N . ALA B 1 78 ? -6.121 -14.906 6.906 1 94.62 78 ALA B N 1
ATOM 2851 C CA . ALA B 1 78 ? -5.52 -16.156 7.352 1 94.62 78 ALA B CA 1
ATOM 2852 C C . ALA B 1 78 ? -6.164 -16.656 8.648 1 94.62 78 ALA B C 1
ATOM 2854 O O . ALA B 1 78 ? -6.445 -17.844 8.805 1 94.62 78 ALA B O 1
ATOM 2855 N N . ILE B 1 79 ? -6.43 -15.734 9.562 1 96.19 79 ILE B N 1
ATOM 2856 C CA . ILE B 1 79 ? -7.055 -16.078 10.836 1 96.19 79 ILE B CA 1
ATOM 2857 C C . ILE B 1 79 ? -8.508 -16.5 10.594 1 96.19 79 ILE B C 1
ATOM 2859 O O . ILE B 1 79 ? -8.977 -17.484 11.172 1 96.19 79 ILE B O 1
ATOM 2863 N N . ALA B 1 80 ? -9.25 -15.805 9.758 1 94.88 80 ALA B N 1
ATOM 2864 C CA . ALA B 1 80 ? -10.641 -16.141 9.453 1 94.88 80 ALA B CA 1
ATOM 2865 C C . ALA B 1 80 ? -10.75 -17.531 8.852 1 94.88 80 ALA B C 1
ATOM 2867 O O . ALA B 1 80 ? -11.703 -18.266 9.133 1 94.88 80 ALA B O 1
ATOM 2868 N N . ARG B 1 81 ? -9.781 -17.906 8.039 1 90.75 81 ARG B N 1
ATOM 2869 C CA . ARG B 1 81 ? -9.781 -19.219 7.383 1 90.75 81 ARG B CA 1
ATOM 2870 C C . ARG B 1 81 ? -9.734 -20.344 8.406 1 90.75 81 ARG B C 1
ATOM 2872 O O . ARG B 1 81 ? -10.242 -21.438 8.148 1 90.75 81 ARG B O 1
ATOM 2879 N N . LEU B 1 82 ? -9.164 -20.078 9.562 1 90.56 82 LEU B N 1
ATOM 2880 C CA . LEU B 1 82 ? -9.078 -21.094 10.617 1 90.56 82 LE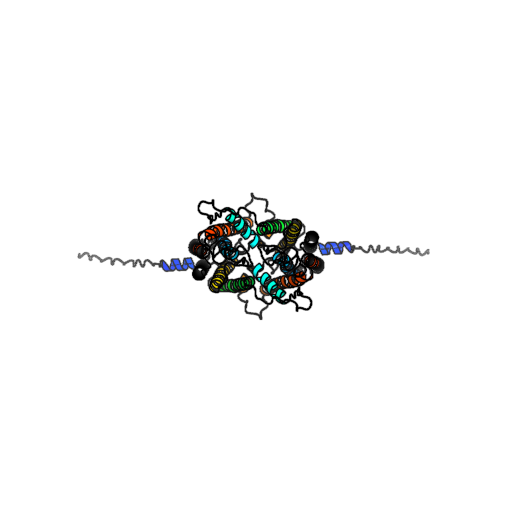U B CA 1
ATOM 2881 C C . LEU B 1 82 ? -10.469 -21.484 11.094 1 90.56 82 LEU B C 1
ATOM 2883 O O . LEU B 1 82 ? -10.641 -22.547 11.695 1 90.56 82 LEU B O 1
ATOM 2887 N N . PHE B 1 83 ? -11.422 -20.656 10.766 1 88.75 83 PHE B N 1
ATOM 2888 C CA . PHE B 1 83 ? -12.766 -20.906 11.266 1 88.75 83 PHE B CA 1
ATOM 2889 C C . PHE B 1 83 ? -13.695 -21.312 10.133 1 88.75 83 PHE B C 1
ATOM 2891 O O . PHE B 1 83 ? -14.914 -21.344 10.312 1 88.75 83 PHE B O 1
ATOM 2898 N N . GLU B 1 84 ? -13.148 -21.531 9.023 1 85 84 GLU B N 1
ATOM 2899 C CA . GLU B 1 84 ? -13.922 -22 7.871 1 85 84 GLU B CA 1
ATOM 2900 C C . GLU B 1 84 ? -14.023 -23.516 7.848 1 85 84 GLU B C 1
ATOM 2902 O O . GLU B 1 84 ? -13.008 -24.219 7.801 1 85 84 GLU B O 1
ATOM 2907 N N . PHE B 1 85 ? -15.25 -23.984 7.926 1 80.88 85 PHE B N 1
ATOM 2908 C CA . PHE B 1 85 ? -15.523 -25.422 7.859 1 80.88 85 PHE B CA 1
ATOM 2909 C C . PHE B 1 85 ? -16.266 -25.766 6.574 1 80.88 85 PHE B C 1
ATOM 2911 O O . PHE B 1 85 ? -17.391 -25.328 6.359 1 80.88 85 PHE B O 1
ATOM 2918 N N . THR B 1 86 ? -15.484 -26.422 5.695 1 75.38 86 THR B N 1
ATOM 2919 C CA . THR B 1 86 ? -16.094 -26.828 4.438 1 75.38 86 THR B CA 1
ATOM 2920 C C . THR B 1 86 ? -16.719 -28.219 4.562 1 75.38 86 THR B C 1
ATOM 2922 O O . THR B 1 86 ? -16.062 -29.156 5.016 1 75.38 86 THR B O 1
ATOM 2925 N N . PRO B 1 87 ? -18 -28.219 4.215 1 70 87 PRO B N 1
ATOM 2926 C CA . PRO B 1 87 ? -18.625 -29.547 4.285 1 70 87 PRO B CA 1
ATOM 2927 C C . PRO B 1 87 ? -17.953 -30.562 3.359 1 70 87 PRO B C 1
ATOM 2929 O O . PRO B 1 87 ? -17.531 -30.219 2.258 1 70 87 PRO B O 1
ATOM 2932 N N . SER B 1 88 ? -17.688 -31.641 3.865 1 65.88 88 SER B N 1
ATOM 2933 C CA . SER B 1 88 ? -17.062 -32.719 3.086 1 65.88 88 SER B CA 1
ATOM 2934 C C . SER B 1 88 ? -17.969 -33.156 1.942 1 65.88 88 SER B C 1
ATOM 2936 O O . SER B 1 88 ? -19.203 -33.125 2.068 1 65.88 88 SER B O 1
ATOM 2938 N N . ALA B 1 89 ? -17.312 -33.25 0.816 1 65.12 89 ALA B N 1
ATOM 2939 C CA . ALA B 1 89 ? -18.062 -33.781 -0.327 1 65.12 89 ALA B CA 1
ATOM 2940 C C . ALA B 1 89 ? -18.641 -35.156 -0.01 1 65.12 89 ALA B C 1
ATOM 2942 O O . ALA B 1 89 ? -19.641 -35.562 -0.619 1 65.12 89 ALA B O 1
ATOM 2943 N N . THR B 1 90 ? -17.938 -35.844 0.861 1 66.56 90 THR B N 1
ATOM 2944 C CA . THR B 1 90 ? -18.406 -37.156 1.269 1 66.56 90 THR B CA 1
ATOM 2945 C C . THR B 1 90 ? -19.422 -37.031 2.402 1 66.56 90 THR B C 1
ATOM 2947 O O . THR B 1 90 ? -19.125 -36.5 3.461 1 66.56 90 THR B O 1
ATOM 2950 N N . PRO B 1 91 ? -20.688 -37.469 2.006 1 68.94 91 PRO B N 1
ATOM 2951 C CA . PRO B 1 91 ? -21.703 -37.438 3.066 1 68.94 91 PRO B CA 1
ATOM 2952 C C . PRO B 1 91 ? -21.234 -38.125 4.344 1 68.94 91 PRO B C 1
ATOM 2954 O O . PRO B 1 91 ? -20.656 -39.219 4.281 1 68.94 91 PRO B O 1
ATOM 2957 N N . GLY B 1 92 ? -21.328 -37.469 5.426 1 68.94 92 GLY B N 1
ATOM 2958 C CA . GLY B 1 92 ? -20.984 -38.031 6.711 1 68.94 92 GLY B CA 1
ATOM 2959 C C . GLY B 1 92 ? -19.562 -37.719 7.148 1 68.94 92 GLY B C 1
ATOM 2960 O O . GLY B 1 92 ? -19.203 -37.969 8.305 1 68.94 92 GLY B O 1
ATOM 2961 N N . ALA B 1 93 ? -18.781 -37.312 6.195 1 67.5 93 ALA B N 1
ATOM 2962 C CA . ALA B 1 93 ? -17.391 -37 6.535 1 67.5 93 ALA B CA 1
ATOM 2963 C C . ALA B 1 93 ? -17.297 -35.656 7.23 1 67.5 93 ALA B C 1
ATOM 2965 O O . ALA B 1 93 ? -18.125 -34.781 7.008 1 67.5 93 ALA B O 1
ATOM 2966 N N . PRO B 1 94 ? -16.422 -35.656 8.25 1 72.44 94 PRO B N 1
ATOM 2967 C CA . PRO B 1 94 ? -16.266 -34.375 8.945 1 72.44 94 PRO B CA 1
ATOM 2968 C C . PRO B 1 94 ? -15.891 -33.25 7.996 1 72.44 94 PRO B C 1
ATOM 2970 O O . PRO B 1 94 ? -15.344 -33.469 6.914 1 72.44 94 PRO B O 1
ATOM 2973 N N . SER B 1 95 ? -16.344 -32.094 8.305 1 72.56 95 SER B N 1
ATOM 2974 C CA . SER B 1 95 ? -16 -30.922 7.539 1 72.56 95 SER B CA 1
ATOM 2975 C C . SER B 1 95 ? -14.492 -30.734 7.461 1 72.56 95 SER B C 1
ATOM 2977 O O . SER B 1 95 ? -13.758 -31.188 8.336 1 72.56 95 SER B O 1
ATOM 2979 N N . LEU B 1 96 ? -14.078 -30.406 6.328 1 76.44 96 LEU B N 1
ATOM 2980 C CA . LEU B 1 96 ? -12.656 -30.141 6.117 1 76.44 96 LEU B CA 1
ATOM 2981 C C . LEU B 1 96 ? -12.312 -28.719 6.516 1 76.44 96 LEU B C 1
ATOM 2983 O O . LEU B 1 96 ? -13.07 -27.781 6.242 1 76.44 96 LEU B O 1
ATOM 2987 N N . ARG B 1 97 ? -11.461 -28.656 7.48 1 78.31 97 ARG B N 1
ATOM 2988 C CA . ARG B 1 97 ? -10.93 -27.375 7.918 1 78.31 97 ARG B CA 1
ATOM 2989 C C . ARG B 1 97 ? -9.469 -27.219 7.52 1 78.31 97 ARG B C 1
ATOM 2991 O O . ARG B 1 97 ? -8.664 -28.125 7.738 1 78.31 97 ARG B O 1
ATOM 2998 N N . ASP B 1 98 ? -9.18 -26.141 6.809 1 79.62 98 ASP B N 1
ATOM 2999 C CA . ASP B 1 98 ? -7.785 -25.828 6.52 1 79.62 98 ASP B CA 1
ATOM 3000 C C . ASP B 1 98 ? -7.156 -25.016 7.645 1 79.62 98 ASP B C 1
ATOM 3002 O O . ASP B 1 98 ? -7.336 -23.797 7.711 1 79.62 98 ASP B O 1
ATOM 3006 N N . ALA B 1 99 ? -6.434 -25.609 8.477 1 83.19 99 ALA B N 1
ATOM 3007 C CA . ALA B 1 99 ? -5.812 -24.938 9.609 1 83.19 99 ALA B CA 1
ATOM 3008 C C . ALA B 1 99 ? -4.348 -24.625 9.328 1 83.19 99 ALA B C 1
ATOM 3010 O O . ALA B 1 99 ? -3.602 -24.25 10.242 1 83.19 99 ALA B O 1
ATOM 3011 N N . SER B 1 100 ? -3.988 -24.828 8.094 1 86.06 100 SER B N 1
ATOM 3012 C CA . SER B 1 100 ? -2.584 -24.625 7.754 1 86.06 100 SER B CA 1
ATOM 3013 C C . SER B 1 100 ? -2.254 -23.141 7.621 1 86.06 100 SER B C 1
ATOM 3015 O O . SER B 1 100 ? -3.119 -22.344 7.266 1 86.06 100 SER B O 1
ATOM 3017 N N . PHE B 1 101 ? -1.057 -22.766 8.109 1 91.88 101 PHE B N 1
ATOM 3018 C CA . PHE B 1 101 ? -0.497 -21.438 7.875 1 91.88 101 PHE B CA 1
ATOM 3019 C C . PHE B 1 101 ? 0.183 -21.375 6.512 1 91.88 101 PHE B C 1
ATOM 3021 O O . PHE B 1 101 ? 1.356 -21.734 6.379 1 91.88 101 PHE B O 1
ATOM 3028 N N . HIS B 1 102 ? -0.562 -20.891 5.492 1 90.31 102 HIS B N 1
ATOM 3029 C CA . HIS B 1 102 ? -0.097 -20.906 4.109 1 90.31 102 HIS B CA 1
ATOM 3030 C C . HIS B 1 102 ? 1.212 -20.125 3.965 1 90.31 102 HIS B C 1
ATOM 3032 O O . HIS B 1 102 ? 1.453 -19.172 4.691 1 90.31 102 HIS B O 1
ATOM 3038 N N . LYS B 1 103 ? 2.014 -20.516 3.066 1 91.94 103 LYS B N 1
ATOM 3039 C CA . LYS B 1 103 ? 3.326 -19.906 2.854 1 91.94 103 LYS B CA 1
ATOM 3040 C C . LYS B 1 103 ? 3.207 -18.406 2.576 1 91.94 103 LYS B C 1
ATOM 3042 O O . LYS B 1 103 ? 3.965 -17.609 3.125 1 91.94 103 LYS B O 1
ATOM 3047 N N . ALA B 1 104 ? 2.293 -18.078 1.755 1 91.56 104 ALA B N 1
ATOM 3048 C CA . ALA B 1 104 ? 2.098 -16.672 1.417 1 91.56 104 ALA B CA 1
ATOM 3049 C C . ALA B 1 104 ? 1.789 -15.852 2.664 1 91.56 104 ALA B C 1
ATOM 3051 O O . ALA B 1 104 ? 2.223 -14.703 2.777 1 91.56 104 ALA B O 1
ATOM 3052 N N . ASP B 1 105 ? 1.021 -16.391 3.623 1 94.38 105 ASP B N 1
ATOM 3053 C CA . ASP B 1 105 ? 0.682 -15.711 4.863 1 94.38 105 ASP B CA 1
ATOM 3054 C C . ASP B 1 105 ? 1.902 -15.578 5.773 1 94.38 105 ASP B C 1
ATOM 3056 O O . ASP B 1 105 ? 2.088 -14.555 6.43 1 94.38 105 ASP B O 1
ATOM 3060 N N . GLN B 1 106 ? 2.734 -16.609 5.801 1 96.81 106 GLN B N 1
ATOM 3061 C CA . GLN B 1 106 ? 3.98 -16.562 6.559 1 96.81 106 GLN B CA 1
ATOM 3062 C C . GLN B 1 106 ? 4.906 -15.477 6.031 1 96.81 106 GLN B C 1
ATOM 3064 O O . GLN B 1 106 ? 5.527 -14.75 6.809 1 96.81 106 GLN B O 1
ATOM 3069 N N . GLN B 1 107 ? 4.957 -15.445 4.773 1 97.38 107 GLN B N 1
ATOM 3070 C CA . GLN B 1 107 ? 5.809 -14.453 4.121 1 97.38 107 GLN B CA 1
ATOM 3071 C C . GLN B 1 107 ? 5.305 -13.039 4.387 1 97.38 107 GLN B C 1
ATOM 3073 O O . GLN B 1 107 ? 6.098 -12.133 4.648 1 97.38 107 GLN B O 1
ATOM 3078 N N . ALA B 1 108 ? 3.977 -12.844 4.352 1 97.19 108 ALA B N 1
ATOM 3079 C CA . ALA B 1 108 ? 3.381 -11.547 4.68 1 97.19 108 ALA B CA 1
ATOM 3080 C C . ALA B 1 108 ? 3.695 -11.148 6.117 1 97.19 108 ALA B C 1
ATOM 3082 O O . ALA B 1 108 ? 4.02 -9.992 6.391 1 97.19 108 ALA B O 1
ATOM 3083 N N . LEU B 1 109 ? 3.604 -12.117 7.008 1 98.06 109 LEU B N 1
ATOM 3084 C CA . LEU B 1 109 ? 3.91 -11.852 8.406 1 98.06 109 LEU B CA 1
ATOM 3085 C C . LEU B 1 109 ? 5.375 -11.461 8.586 1 98.06 109 LEU B C 1
ATOM 3087 O O . LEU B 1 109 ? 5.684 -10.508 9.297 1 98.06 109 LEU B O 1
ATOM 3091 N N . THR B 1 110 ? 6.258 -12.203 7.922 1 98.56 110 THR B N 1
ATOM 3092 C CA . THR B 1 110 ? 7.684 -11.898 7.969 1 98.56 110 THR B CA 1
ATOM 3093 C C . THR B 1 110 ? 7.953 -10.484 7.48 1 98.56 110 THR B C 1
ATOM 3095 O O . THR B 1 110 ? 8.688 -9.727 8.117 1 98.56 110 THR B O 1
ATOM 3098 N N . SER B 1 111 ? 7.348 -10.18 6.367 1 98.44 111 SER B N 1
ATOM 3099 C CA . SER B 1 111 ? 7.512 -8.852 5.789 1 98.44 111 SER B CA 1
ATOM 3100 C C . SER B 1 111 ? 7.047 -7.762 6.75 1 98.44 111 SER B C 1
ATOM 3102 O O . SER B 1 111 ? 7.762 -6.785 6.988 1 98.44 111 SER B O 1
ATOM 3104 N N . LEU B 1 112 ? 5.871 -7.938 7.34 1 97.5 112 LEU B N 1
ATOM 3105 C CA . LEU B 1 112 ? 5.273 -6.945 8.227 1 97.5 112 LEU B CA 1
ATOM 3106 C C . LEU B 1 112 ? 6.145 -6.723 9.461 1 97.5 112 LEU B C 1
ATOM 3108 O O . LEU B 1 112 ? 6.426 -5.578 9.828 1 97.5 112 LEU B O 1
ATOM 3112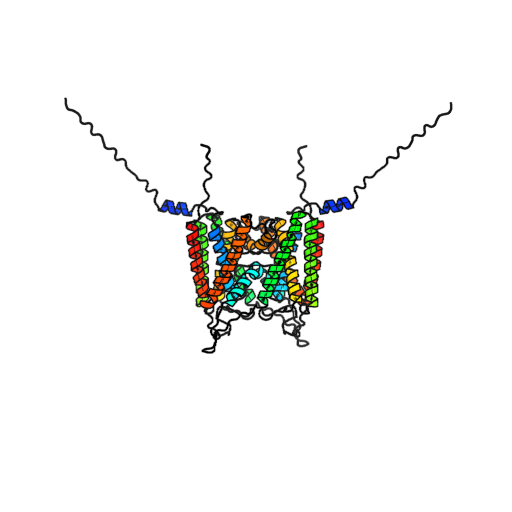 N N . ILE B 1 113 ? 6.594 -7.805 10.094 1 97.75 113 ILE B N 1
ATOM 3113 C CA . ILE B 1 113 ? 7.379 -7.723 11.32 1 97.75 113 ILE B CA 1
ATOM 3114 C C . ILE B 1 113 ? 8.711 -7.031 11.031 1 97.75 113 ILE B C 1
ATOM 3116 O O . ILE B 1 113 ? 9.109 -6.113 11.75 1 97.75 113 ILE B O 1
ATOM 3120 N N . THR B 1 114 ? 9.367 -7.398 10 1 98.5 114 THR B N 1
ATOM 3121 C CA . THR B 1 114 ? 10.703 -6.887 9.719 1 98.5 114 THR B CA 1
ATOM 3122 C C . THR B 1 114 ? 10.641 -5.457 9.188 1 98.5 114 THR B C 1
ATOM 3124 O O . THR B 1 114 ? 11.531 -4.652 9.438 1 98.5 114 THR B O 1
ATOM 3127 N N . PHE B 1 115 ? 9.617 -5.145 8.461 1 98.12 115 PHE B N 1
ATOM 3128 C CA . PHE B 1 115 ? 9.375 -3.76 8.062 1 98.12 115 PHE B CA 1
ATOM 3129 C C . PHE B 1 115 ? 9.289 -2.855 9.289 1 98.12 115 PHE B C 1
ATOM 3131 O O . PHE B 1 115 ? 9.914 -1.795 9.328 1 98.12 115 PHE B O 1
ATOM 3138 N N . ASN B 1 116 ? 8.5 -3.299 10.242 1 95.81 116 ASN B N 1
ATOM 3139 C CA . ASN B 1 116 ? 8.32 -2.521 11.461 1 95.81 116 ASN B CA 1
ATOM 3140 C C . ASN B 1 116 ? 9.625 -2.418 12.25 1 95.81 116 ASN B C 1
ATOM 3142 O O . ASN B 1 116 ? 9.914 -1.38 12.852 1 95.81 116 ASN B O 1
ATOM 3146 N N . LEU B 1 117 ? 10.375 -3.434 12.281 1 96.69 117 LEU B N 1
ATOM 3147 C CA . LEU B 1 117 ? 11.688 -3.377 12.922 1 96.69 117 LEU B CA 1
ATOM 3148 C C . LEU B 1 117 ? 12.594 -2.375 12.219 1 96.69 117 LEU B C 1
ATOM 3150 O O . LEU B 1 117 ? 13.359 -1.657 12.867 1 96.69 117 LEU B O 1
ATOM 3154 N N . GLY B 1 118 ? 12.555 -2.361 10.859 1 97.25 118 GLY B N 1
ATOM 3155 C CA . GLY B 1 118 ? 13.273 -1.348 10.109 1 97.25 118 GLY B CA 1
ATOM 3156 C C . GLY B 1 118 ? 12.836 0.066 10.438 1 97.25 118 GLY B C 1
ATOM 3157 O O . GLY B 1 118 ? 13.672 0.947 10.656 1 97.25 118 GLY B O 1
ATOM 3158 N N . ALA B 1 119 ? 11.531 0.222 10.5 1 95.12 119 ALA B N 1
ATOM 3159 C CA . ALA B 1 119 ? 10.992 1.534 10.859 1 95.12 119 ALA B CA 1
ATOM 3160 C C . ALA B 1 119 ? 11.438 1.943 12.258 1 95.12 119 ALA B C 1
ATOM 3162 O O . ALA B 1 119 ? 11.664 3.125 12.523 1 95.12 119 ALA B O 1
ATOM 3163 N N . PHE B 1 120 ? 11.57 0.984 13.133 1 93.94 120 PHE B N 1
ATOM 3164 C CA . PHE B 1 120 ? 11.992 1.225 14.516 1 93.94 120 PHE B CA 1
ATOM 3165 C C . PHE B 1 120 ? 13.414 1.777 14.555 1 93.94 120 PHE B C 1
ATOM 3167 O O . PHE B 1 120 ? 13.75 2.561 15.445 1 93.94 120 PHE B O 1
ATOM 3174 N N . ILE B 1 121 ? 14.211 1.438 13.625 1 94.06 121 ILE B N 1
ATOM 3175 C CA . ILE B 1 121 ? 15.586 1.927 13.539 1 94.06 121 ILE B CA 1
ATOM 3176 C C . ILE B 1 121 ? 15.578 3.434 13.297 1 94.06 121 ILE B C 1
ATOM 3178 O O . ILE B 1 121 ? 16.562 4.121 13.609 1 94.06 121 ILE B O 1
ATOM 3182 N N . GLY B 1 122 ? 14.531 3.947 12.789 1 87.31 122 GLY B N 1
ATOM 3183 C CA . GLY B 1 122 ? 14.383 5.379 12.578 1 87.31 122 GLY B CA 1
ATOM 3184 C C . GLY B 1 122 ? 14.492 6.184 13.859 1 87.31 122 GLY B C 1
ATOM 3185 O O . GLY B 1 122 ? 14.742 7.391 13.812 1 87.31 122 GLY B O 1
ATOM 3186 N N . ARG B 1 123 ? 14.344 5.594 14.984 1 88.19 123 ARG B N 1
ATOM 3187 C CA . ARG B 1 123 ? 14.492 6.266 16.266 1 88.19 123 ARG B CA 1
ATOM 3188 C C . ARG B 1 123 ? 15.906 6.805 16.438 1 88.19 123 ARG B C 1
ATOM 3190 O O . ARG B 1 123 ? 16.125 7.75 17.203 1 88.19 123 ARG B O 1
ATOM 3197 N N . LEU B 1 124 ? 16.797 6.199 15.789 1 91.12 124 LEU B N 1
ATOM 3198 C CA . LEU B 1 124 ? 18.156 6.742 15.773 1 91.12 124 LEU B CA 1
ATOM 3199 C C . LEU B 1 124 ? 18.172 8.141 15.172 1 91.12 124 LEU B C 1
ATOM 3201 O O . LEU B 1 124 ? 18.938 9 15.609 1 91.12 124 LEU B O 1
ATOM 3205 N N . GLY B 1 125 ? 17.359 8.328 14.18 1 91.06 125 GLY B N 1
ATOM 3206 C CA . GLY B 1 125 ? 17.234 9.656 13.586 1 91.06 125 GLY B CA 1
ATOM 3207 C C . GLY B 1 125 ? 16.688 10.688 14.555 1 91.06 125 GLY B C 1
ATOM 3208 O O . GLY B 1 125 ? 17.094 11.852 14.516 1 91.06 125 GLY B O 1
ATOM 3209 N N . ASP B 1 126 ? 15.844 10.242 15.406 1 87.5 126 ASP B N 1
ATOM 3210 C CA . ASP B 1 126 ? 15.305 11.148 16.406 1 87.5 126 ASP B CA 1
ATOM 3211 C C . ASP B 1 126 ? 16.406 11.641 17.359 1 87.5 126 ASP B C 1
ATOM 3213 O O . ASP B 1 126 ? 16.359 12.781 17.828 1 87.5 126 ASP B O 1
ATOM 3217 N N . LYS B 1 127 ? 17.328 10.859 17.609 1 90.81 127 LYS B N 1
ATOM 3218 C CA . LYS B 1 127 ? 18.438 11.211 18.5 1 90.81 127 LYS B CA 1
ATOM 3219 C C . LYS B 1 127 ? 19.484 12.039 17.766 1 90.81 127 LYS B C 1
ATOM 3221 O O . LYS B 1 127 ? 20.031 12.984 18.328 1 90.81 127 LYS B O 1
ATOM 3226 N N . MET B 1 128 ? 19.688 11.781 16.469 1 93.88 128 MET B N 1
ATOM 3227 C CA . MET B 1 128 ? 20.75 12.414 15.688 1 93.88 128 MET B CA 1
ATOM 3228 C C . MET B 1 128 ? 20.25 13.68 15.008 1 93.88 128 MET B C 1
ATOM 3230 O O . MET B 1 128 ? 21.047 14.523 14.586 1 93.88 128 MET B O 1
ATOM 3234 N N . GLY B 1 129 ? 18.969 13.836 14.961 1 93.44 129 GLY B N 1
ATOM 3235 C CA . GLY B 1 129 ? 18.359 14.852 14.117 1 93.44 129 GLY B CA 1
ATOM 3236 C C . GLY B 1 129 ? 17.859 14.305 12.797 1 93.44 129 GLY B C 1
ATOM 3237 O O . GLY B 1 129 ? 18.641 13.914 11.938 1 93.44 129 GLY B O 1
ATOM 3238 N N . ASN B 1 130 ? 16.656 14.312 12.547 1 93.25 130 ASN B N 1
ATOM 3239 C CA . ASN B 1 130 ? 16 13.633 11.43 1 93.25 130 ASN B CA 1
ATOM 3240 C C . ASN B 1 130 ? 16.391 14.266 10.094 1 93.25 130 ASN B C 1
ATOM 3242 O O . ASN B 1 130 ? 16.25 13.625 9.047 1 93.25 130 ASN B O 1
ATOM 3246 N N . GLN B 1 131 ? 16.891 15.523 10.148 1 95.69 131 GLN B N 1
ATOM 3247 C CA . GLN B 1 131 ? 17.172 16.203 8.891 1 95.69 131 GLN B CA 1
ATOM 3248 C C . GLN B 1 131 ? 18.672 16.453 8.734 1 95.69 131 GLN B C 1
ATOM 3250 O O . GLN B 1 131 ? 19.094 17.188 7.84 1 95.69 131 GLN B O 1
ATOM 3255 N N . THR B 1 132 ? 19.438 15.883 9.609 1 96.56 132 THR B N 1
ATOM 3256 C CA . THR B 1 132 ? 20.875 16.047 9.5 1 96.56 132 THR B CA 1
ATOM 3257 C C . THR B 1 132 ? 21.438 15.164 8.391 1 96.56 132 THR B C 1
ATOM 3259 O O . THR B 1 132 ? 20.938 14.055 8.164 1 96.56 132 THR B O 1
ATOM 3262 N N . ARG B 1 133 ? 22.484 15.602 7.809 1 96.62 133 ARG B N 1
ATOM 3263 C CA . ARG B 1 133 ? 23.141 14.812 6.773 1 96.62 133 ARG B CA 1
ATOM 3264 C C . ARG B 1 133 ? 23.688 13.508 7.34 1 96.62 133 ARG B C 1
ATOM 3266 O O . ARG B 1 133 ? 23.656 12.469 6.672 1 96.62 133 ARG B O 1
ATOM 3273 N N . LYS B 1 134 ? 24.156 13.578 8.531 1 96.94 134 LYS B N 1
ATOM 3274 C CA . LYS B 1 134 ? 24.734 12.391 9.141 1 96.94 134 LYS B CA 1
ATOM 3275 C C . LYS B 1 134 ? 23.703 11.273 9.258 1 96.94 134 LYS B C 1
ATOM 3277 O O . LYS B 1 134 ? 23.984 10.117 8.938 1 96.94 134 LYS B O 1
ATOM 3282 N N . TRP B 1 135 ? 22.5 11.586 9.68 1 97.25 135 TRP B N 1
ATOM 3283 C CA . TRP B 1 135 ? 21.453 10.578 9.789 1 97.25 135 TRP B CA 1
ATOM 3284 C C . TRP B 1 135 ? 21.016 10.094 8.414 1 97.25 135 TRP B C 1
ATOM 3286 O O . TRP B 1 135 ? 20.844 8.898 8.195 1 97.25 135 TRP B O 1
ATOM 3296 N N . LEU B 1 136 ? 20.875 11.047 7.527 1 97.94 136 LEU B N 1
ATOM 3297 C CA . LEU B 1 136 ? 20.391 10.688 6.195 1 97.94 136 LEU B CA 1
ATOM 3298 C C . LEU B 1 136 ? 21.391 9.766 5.492 1 97.94 136 LEU B C 1
ATOM 3300 O O . LEU B 1 136 ? 20.984 8.797 4.836 1 97.94 136 LEU B O 1
ATOM 3304 N N . VAL B 1 137 ? 22.625 10.023 5.703 1 98.19 137 VAL B N 1
ATOM 3305 C CA . VAL B 1 137 ? 23.672 9.18 5.137 1 98.19 137 VAL B CA 1
ATOM 3306 C C . VAL B 1 137 ? 23.688 7.824 5.84 1 98.19 137 VAL B C 1
ATOM 3308 O O . VAL B 1 137 ? 23.656 6.781 5.188 1 98.19 137 VAL B O 1
ATOM 3311 N N . LEU B 1 138 ? 23.672 7.836 7.125 1 98.25 138 LEU B N 1
ATOM 3312 C CA . LEU B 1 138 ? 23.734 6.598 7.891 1 98.25 138 LEU B CA 1
ATOM 3313 C C . LEU B 1 138 ? 22.5 5.734 7.621 1 98.25 138 LEU B C 1
ATOM 3315 O O . LEU B 1 138 ? 22.625 4.531 7.375 1 98.25 138 LEU B O 1
ATOM 3319 N N . GLY B 1 139 ? 21.344 6.391 7.715 1 98.38 139 GLY B N 1
ATOM 3320 C CA . GLY B 1 139 ? 20.109 5.66 7.484 1 98.38 139 GLY B CA 1
ATOM 3321 C C . GLY B 1 139 ? 20.031 5.016 6.113 1 98.38 139 GLY B C 1
ATOM 3322 O O . GLY B 1 139 ? 19.625 3.861 5.984 1 98.38 139 GLY B O 1
ATOM 3323 N N . THR B 1 140 ? 20.438 5.746 5.098 1 98.69 140 THR B N 1
ATOM 3324 C CA . THR B 1 140 ? 20.422 5.211 3.74 1 98.69 140 THR B CA 1
ATOM 3325 C C . THR B 1 140 ? 21.484 4.125 3.58 1 98.69 140 THR B C 1
ATOM 3327 O O . THR B 1 140 ? 21.281 3.148 2.855 1 98.69 140 THR B O 1
ATOM 3330 N N . PHE B 1 141 ? 22.578 4.289 4.262 1 98.75 141 PHE B N 1
ATOM 3331 C CA . PHE B 1 141 ? 23.609 3.262 4.234 1 98.75 141 PHE B CA 1
ATOM 3332 C C . PHE B 1 141 ? 23.109 1.974 4.879 1 98.75 141 PHE B C 1
ATOM 3334 O O . PHE B 1 141 ? 23.406 0.878 4.398 1 98.75 141 PHE B O 1
ATOM 3341 N N . ILE B 1 142 ? 22.391 2.09 5.957 1 98.81 142 ILE B N 1
ATOM 3342 C CA . ILE B 1 142 ? 21.781 0.933 6.605 1 98.81 142 ILE B CA 1
ATOM 3343 C C . ILE B 1 142 ? 20.844 0.23 5.633 1 98.81 142 ILE B C 1
ATOM 3345 O O . ILE B 1 142 ? 20.828 -1 5.547 1 98.81 142 ILE B O 1
ATOM 3349 N N . GLN B 1 143 ? 20.094 0.988 4.879 1 98.81 143 GLN B N 1
ATOM 3350 C CA . GLN B 1 143 ? 19.234 0.413 3.84 1 98.81 143 GLN B CA 1
ATOM 3351 C C . GLN B 1 143 ? 20.062 -0.385 2.836 1 98.81 143 GLN B C 1
ATOM 3353 O O . GLN B 1 143 ? 19.672 -1.471 2.414 1 98.81 143 GLN B O 1
ATOM 3358 N N . ALA B 1 144 ? 21.234 0.179 2.459 1 98.88 144 ALA B N 1
ATOM 3359 C CA . ALA B 1 144 ? 22.109 -0.5 1.517 1 98.88 144 ALA B CA 1
ATOM 3360 C C . ALA B 1 144 ? 22.609 -1.824 2.088 1 98.88 144 ALA B C 1
ATOM 3362 O O . ALA B 1 144 ? 22.641 -2.838 1.387 1 98.88 144 ALA B O 1
ATOM 3363 N N . LEU B 1 145 ? 22.922 -1.818 3.348 1 98.88 145 LEU B N 1
ATOM 3364 C CA . LEU B 1 145 ? 23.391 -3.033 4.004 1 98.88 145 LEU B CA 1
ATOM 3365 C C . LEU B 1 145 ? 22.281 -4.078 4.07 1 98.88 145 LEU B C 1
ATOM 3367 O O . LEU B 1 145 ? 22.531 -5.266 3.854 1 98.88 145 LEU B O 1
ATOM 3371 N N . PHE B 1 146 ? 21.109 -3.641 4.426 1 98.94 146 PHE B N 1
ATOM 3372 C CA . PHE B 1 146 ? 19.969 -4.559 4.445 1 98.94 146 PHE B CA 1
ATOM 3373 C C . PHE B 1 146 ? 19.719 -5.133 3.055 1 98.94 146 PHE B C 1
ATOM 3375 O O . PHE B 1 146 ? 19.453 -6.328 2.908 1 98.94 146 PHE B O 1
ATOM 3382 N N . THR B 1 147 ? 19.812 -4.258 2.014 1 98.88 147 THR B N 1
ATOM 3383 C CA . THR B 1 147 ? 19.625 -4.711 0.642 1 98.88 147 THR B CA 1
ATOM 3384 C C . THR B 1 147 ? 20.703 -5.703 0.243 1 98.88 147 THR B C 1
ATOM 3386 O O . THR B 1 147 ? 20.438 -6.691 -0.44 1 98.88 147 THR B O 1
ATOM 3389 N N . MET B 1 148 ? 21.922 -5.449 0.703 1 98.88 148 MET B N 1
ATOM 3390 C CA . MET B 1 148 ? 23.031 -6.367 0.441 1 98.88 148 MET B CA 1
ATOM 3391 C C . MET B 1 148 ? 22.797 -7.711 1.121 1 98.88 148 MET B C 1
ATOM 3393 O O . MET B 1 148 ? 23.016 -8.766 0.521 1 98.88 148 MET B O 1
ATOM 3397 N N . ALA B 1 149 ? 22.375 -7.676 2.363 1 98.88 149 ALA B N 1
ATOM 3398 C CA . ALA B 1 149 ? 22.062 -8.906 3.084 1 98.88 149 ALA B CA 1
ATOM 3399 C C . ALA B 1 149 ? 20.953 -9.695 2.371 1 98.88 149 ALA B C 1
ATOM 3401 O O . ALA B 1 149 ? 21.016 -10.93 2.301 1 98.88 149 ALA B O 1
ATOM 3402 N N . ALA B 1 150 ? 19.969 -9.008 1.877 1 98.81 150 ALA B N 1
ATOM 3403 C CA . ALA B 1 150 ? 18.922 -9.656 1.109 1 98.81 150 ALA B CA 1
ATOM 3404 C C . ALA B 1 150 ? 19.469 -10.305 -0.153 1 98.81 150 ALA B C 1
ATOM 3406 O O . ALA B 1 150 ? 19.094 -11.422 -0.506 1 98.81 150 ALA B O 1
ATOM 3407 N N . ALA B 1 151 ? 20.406 -9.586 -0.828 1 98.31 151 ALA B N 1
ATOM 3408 C CA . ALA B 1 151 ? 21.031 -10.117 -2.037 1 98.31 151 ALA B CA 1
ATOM 3409 C C . ALA B 1 151 ? 21.797 -11.406 -1.735 1 98.31 151 ALA B C 1
ATOM 3411 O O . ALA B 1 151 ? 21.656 -12.398 -2.455 1 98.31 151 ALA B O 1
ATOM 3412 N N . LEU B 1 152 ? 22.516 -11.375 -0.69 1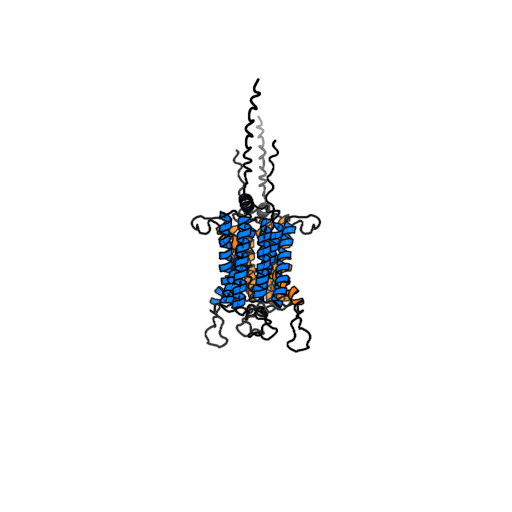 98.25 152 LEU B N 1
ATOM 3413 C CA . LEU B 1 152 ? 23.312 -12.531 -0.307 1 98.25 152 LEU B CA 1
ATOM 3414 C C . LEU B 1 152 ? 22.422 -13.695 0.106 1 98.25 152 LEU B C 1
ATOM 3416 O O . LEU B 1 152 ? 22.688 -14.844 -0.272 1 98.25 152 LEU B O 1
ATOM 3420 N N . ALA B 1 153 ? 21.422 -13.406 0.879 1 98.06 153 ALA B N 1
ATOM 3421 C CA . ALA B 1 153 ? 20.484 -14.445 1.293 1 98.06 153 ALA B CA 1
ATOM 3422 C C . ALA B 1 153 ? 19.766 -15.055 0.089 1 98.06 153 ALA B C 1
ATOM 3424 O O . ALA B 1 153 ? 19.562 -16.266 0.024 1 98.06 153 ALA B O 1
ATOM 3425 N N . SER B 1 154 ? 19.391 -14.211 -0.81 1 96.12 154 SER B N 1
ATOM 3426 C CA . SER B 1 154 ? 18.75 -14.68 -2.029 1 96.12 154 SER B CA 1
ATOM 3427 C C . SER B 1 154 ? 19.672 -15.57 -2.848 1 96.12 154 SER B C 1
ATOM 3429 O O . SER B 1 154 ? 19.25 -16.625 -3.332 1 96.12 154 SER B O 1
ATOM 3431 N N . TRP B 1 155 ? 20.891 -15.203 -2.979 1 94.5 155 TRP B N 1
ATOM 3432 C CA . TRP B 1 155 ? 21.875 -15.984 -3.715 1 94.5 155 TRP B CA 1
ATOM 3433 C C . TRP B 1 155 ? 22.109 -17.344 -3.053 1 94.5 155 TRP B C 1
ATOM 3435 O O . TRP B 1 155 ? 22.062 -18.375 -3.719 1 94.5 155 TRP B O 1
ATOM 3445 N N . LYS B 1 156 ? 22.25 -17.328 -1.788 1 95.25 156 LYS B N 1
ATOM 3446 C CA . LYS B 1 156 ? 22.562 -18.562 -1.047 1 95.25 156 LYS B CA 1
ATOM 3447 C C . LYS B 1 156 ? 21.344 -19.469 -0.962 1 95.25 156 LYS B C 1
ATOM 3449 O O . LYS B 1 156 ? 21.484 -20.672 -0.767 1 95.25 156 LYS B O 1
ATOM 3454 N N . SER B 1 157 ? 20.172 -18.891 -1.101 1 93.06 157 SER B N 1
ATOM 3455 C CA . SER B 1 157 ? 18.953 -19.688 -1.023 1 93.06 157 SER B CA 1
ATOM 3456 C C . SER B 1 157 ? 18.828 -20.625 -2.215 1 93.06 157 SER B C 1
ATOM 3458 O O . SER B 1 157 ? 18.078 -21.609 -2.162 1 93.06 157 SER B O 1
ATOM 3460 N N . GLY B 1 158 ? 19.5 -20.266 -3.324 1 89.69 158 GLY B N 1
ATOM 3461 C CA . GLY B 1 158 ? 19.359 -21.047 -4.551 1 89.69 158 GLY B CA 1
ATOM 3462 C C . GLY B 1 158 ? 18.094 -20.719 -5.309 1 89.69 158 GLY B C 1
ATOM 3463 O O . GLY B 1 158 ? 17.844 -21.266 -6.391 1 89.69 158 GLY B O 1
ATOM 3464 N N . GLN B 1 159 ? 17.328 -19.812 -4.742 1 86.56 159 GLN B N 1
ATOM 3465 C CA . GLN B 1 159 ? 16.047 -19.469 -5.348 1 86.56 159 GLN B CA 1
ATOM 3466 C C . GLN B 1 159 ? 16.062 -18.062 -5.926 1 86.56 159 GLN B C 1
ATOM 3468 O O . GLN B 1 159 ? 15.008 -17.5 -6.242 1 86.56 159 GLN B O 1
ATOM 3473 N N . GLY B 1 160 ? 17.234 -17.422 -5.992 1 83.69 160 GLY B N 1
ATOM 3474 C CA . GLY B 1 160 ? 17.359 -16.047 -6.441 1 83.69 160 GLY B CA 1
ATOM 3475 C C . GLY B 1 160 ? 17.953 -15.922 -7.832 1 83.69 160 GLY B C 1
ATOM 3476 O O . GLY B 1 160 ? 18.328 -14.82 -8.258 1 83.69 160 GLY B O 1
ATOM 3477 N N . GLY B 1 161 ? 18.141 -17.047 -8.516 1 78.19 161 GLY B N 1
ATOM 3478 C CA . GLY B 1 161 ? 18.797 -17.031 -9.805 1 78.19 161 GLY B CA 1
ATOM 3479 C C . GLY B 1 161 ? 17.844 -16.812 -10.969 1 78.19 161 GLY B C 1
ATOM 3480 O O . GLY B 1 161 ? 16.672 -16.5 -10.766 1 78.19 161 GLY B O 1
ATOM 3481 N N . VAL B 1 162 ? 18.516 -16.672 -12.078 1 71.81 162 VAL B N 1
ATOM 3482 C CA . VAL B 1 162 ? 17.781 -16.484 -13.32 1 71.81 162 VAL B CA 1
ATOM 3483 C C . VAL B 1 162 ? 17.141 -17.797 -13.742 1 71.81 162 VAL B C 1
ATOM 3485 O O . VAL B 1 162 ? 17.703 -18.875 -13.523 1 71.81 162 VAL B O 1
ATOM 3488 N N . GLY B 1 163 ? 15.875 -18.031 -13.297 1 54.53 163 GLY B N 1
ATOM 3489 C CA . GLY B 1 163 ? 15.312 -19.281 -13.797 1 54.53 163 GLY B CA 1
ATOM 3490 C C . GLY B 1 163 ? 15.617 -19.516 -15.266 1 54.53 163 GLY B C 1
ATOM 3491 O O . GLY B 1 163 ? 15.617 -18.578 -16.062 1 54.53 163 GLY B O 1
ATOM 3492 N N . ILE B 1 164 ? 16.703 -20.188 -15.445 1 43.72 164 ILE B N 1
ATOM 3493 C CA . ILE B 1 164 ? 16.812 -20.641 -16.828 1 43.72 164 ILE B CA 1
ATOM 3494 C C . ILE B 1 164 ? 15.43 -20.984 -17.375 1 43.72 164 ILE B C 1
ATOM 3496 O O . ILE B 1 164 ? 14.539 -21.391 -16.625 1 43.72 164 ILE B O 1
ATOM 3500 N N . LEU B 1 165 ? 14.961 -20.344 -18.453 1 40.81 165 LEU B N 1
ATOM 3501 C CA . LEU B 1 165 ? 13.836 -20.797 -19.25 1 40.81 165 LEU B CA 1
ATOM 3502 C C . LEU B 1 165 ? 13.547 -22.266 -19.016 1 40.81 165 LEU B C 1
ATOM 3504 O O . LEU B 1 165 ? 14.352 -23.125 -19.375 1 40.81 165 LEU B O 1
ATOM 3508 N N . GLY B 1 166 ? 12.477 -22.828 -18.484 1 40.97 166 GLY B N 1
ATOM 3509 C CA . GLY B 1 166 ? 11.938 -24.188 -18.516 1 40.97 166 GLY B CA 1
ATOM 3510 C C . GLY B 1 166 ? 12.578 -25.109 -17.484 1 40.97 166 GLY B C 1
ATOM 3511 O O . GLY B 1 166 ? 12.125 -26.234 -17.297 1 40.97 166 GLY B O 1
ATOM 3512 N N . LEU B 1 167 ? 13.812 -24.891 -17.078 1 41.44 167 LEU B N 1
ATOM 3513 C CA . LEU B 1 167 ? 14.477 -26 -16.422 1 41.44 167 LEU B CA 1
ATOM 3514 C C . LEU B 1 167 ? 14.461 -25.844 -14.914 1 41.44 167 LEU B C 1
ATOM 3516 O O . LEU B 1 167 ? 15.148 -26.578 -14.195 1 41.44 167 LEU B O 1
ATOM 3520 N N . GLY B 1 168 ? 13.992 -24.734 -14.344 1 42.06 168 GLY B N 1
ATOM 3521 C CA . GLY B 1 168 ? 14.078 -24.812 -12.891 1 42.06 168 GLY B CA 1
ATOM 3522 C C . GLY B 1 168 ? 13.172 -25.891 -12.305 1 42.06 168 GLY B C 1
ATOM 3523 O O . GLY B 1 168 ? 12.258 -26.359 -12.977 1 42.06 168 GLY B O 1
ATOM 3524 N N . PRO B 1 169 ? 13.648 -26.5 -11.289 1 39.66 169 PRO B N 1
ATOM 3525 C CA . PRO B 1 169 ? 12.922 -27.672 -10.805 1 39.66 169 PRO B CA 1
ATOM 3526 C C . PRO B 1 169 ? 11.406 -27.484 -10.844 1 39.66 169 PRO B C 1
ATOM 3528 O O . PRO B 1 169 ? 10.664 -28.438 -11.078 1 39.66 169 PRO B O 1
ATOM 3531 N N . ASN B 1 170 ? 10.914 -26.312 -10.328 1 41.16 170 ASN B N 1
ATOM 3532 C CA . ASN B 1 170 ? 9.461 -26.297 -10.242 1 41.16 170 ASN B CA 1
ATOM 3533 C C . ASN B 1 170 ? 8.828 -25.672 -11.484 1 41.16 170 ASN B C 1
ATOM 3535 O O . ASN B 1 170 ? 7.652 -25.312 -11.484 1 41.16 170 ASN B O 1
ATOM 3539 N N . GLY B 1 171 ? 9.516 -25.719 -12.641 1 41.88 171 GLY B N 1
ATOM 3540 C CA . GLY B 1 171 ? 8.969 -25.375 -13.945 1 41.88 171 GLY B CA 1
ATOM 3541 C C . GLY B 1 171 ? 8.805 -23.875 -14.148 1 41.88 171 GLY B C 1
ATOM 3542 O O . GLY B 1 171 ? 8.328 -23.438 -15.195 1 41.88 171 GLY B O 1
ATOM 3543 N N . GLY B 1 172 ? 8.578 -23.062 -13.109 1 44.44 172 GLY B N 1
ATOM 3544 C CA . GLY B 1 172 ? 8.398 -21.641 -13.375 1 44.44 172 GLY B CA 1
ATOM 3545 C C . GLY B 1 172 ? 9.562 -21.016 -14.109 1 44.44 172 GLY B C 1
ATOM 3546 O O . GLY B 1 172 ? 10.617 -21.641 -14.266 1 44.44 172 GLY B O 1
ATOM 3547 N N . ILE B 1 173 ? 9.164 -20.062 -15.016 1 46.69 173 ILE B N 1
ATOM 3548 C CA . ILE B 1 173 ? 10.211 -19.312 -15.695 1 46.69 173 ILE B CA 1
ATOM 3549 C C . ILE B 1 173 ? 11.164 -18.703 -14.664 1 46.69 173 ILE B C 1
ATOM 3551 O O . ILE B 1 173 ? 10.82 -17.75 -13.969 1 46.69 173 ILE B O 1
ATOM 3555 N N . GLY B 1 174 ? 12.164 -19.422 -14.273 1 54.69 174 GLY B N 1
ATOM 3556 C CA . GLY B 1 174 ? 13.344 -18.984 -13.539 1 54.69 174 GLY B CA 1
ATOM 3557 C C . GLY B 1 174 ? 13.133 -18.969 -12.031 1 54.69 174 GLY B C 1
ATOM 3558 O O . GLY B 1 174 ? 11.992 -19.047 -11.555 1 54.69 174 GLY B O 1
ATOM 3559 N N . GLY B 1 175 ? 13.992 -19.281 -11.133 1 64.44 175 GLY B N 1
ATOM 3560 C CA . GLY B 1 175 ? 14.07 -19.438 -9.688 1 64.44 175 GLY B CA 1
ATOM 3561 C C . GLY B 1 175 ? 13.602 -18.219 -8.93 1 64.44 175 GLY B C 1
ATOM 3562 O O . GLY B 1 175 ? 13.328 -18.281 -7.73 1 64.44 175 GLY B O 1
ATOM 3563 N N . SER B 1 176 ? 13.328 -17.109 -9.797 1 76 176 SER B N 1
ATOM 3564 C CA . SER B 1 176 ? 13.062 -15.891 -9.047 1 76 176 SER B CA 1
ATOM 3565 C C . SER B 1 176 ? 11.68 -15.336 -9.367 1 76 176 SER B C 1
ATOM 3567 O O . SER B 1 176 ? 11.219 -14.391 -8.719 1 76 176 SER B O 1
ATOM 3569 N N . ILE B 1 177 ? 10.992 -15.852 -10.375 1 76.56 177 ILE B N 1
ATOM 3570 C CA . ILE B 1 177 ? 9.695 -15.344 -10.805 1 76.56 177 ILE B CA 1
ATOM 3571 C C . ILE B 1 177 ? 8.656 -16.469 -10.75 1 76.56 177 ILE B C 1
ATOM 3573 O O . ILE B 1 177 ? 8.883 -17.547 -11.289 1 76.56 177 ILE B O 1
ATOM 3577 N N . ALA B 1 178 ? 7.586 -16.188 -10.039 1 79.94 178 ALA B N 1
ATOM 3578 C CA . ALA B 1 178 ? 6.504 -17.156 -9.922 1 79.94 178 ALA B CA 1
ATOM 3579 C C . ALA B 1 178 ? 5.352 -16.812 -10.859 1 79.94 178 ALA B C 1
ATOM 3581 O O . ALA B 1 178 ? 5.008 -15.648 -11.039 1 79.94 178 ALA B O 1
ATOM 3582 N N . ASP B 1 179 ? 4.695 -17.828 -11.375 1 73.25 179 ASP B N 1
ATOM 3583 C CA . ASP B 1 179 ? 3.543 -17.641 -12.25 1 73.25 179 ASP B CA 1
ATOM 3584 C C . ASP B 1 179 ? 2.238 -17.688 -11.461 1 73.25 179 ASP B C 1
ATOM 3586 O O . ASP B 1 179 ? 1.208 -17.188 -11.922 1 73.25 179 ASP B O 1
ATOM 3590 N N . ASP B 1 180 ? 2.367 -18.375 -10.328 1 76.44 180 ASP B N 1
ATOM 3591 C CA . ASP B 1 180 ? 1.158 -18.609 -9.547 1 76.44 180 ASP B CA 1
ATOM 3592 C C . ASP B 1 180 ? 1.418 -18.375 -8.062 1 76.44 180 ASP B C 1
ATOM 3594 O O . ASP B 1 180 ? 2.451 -18.797 -7.535 1 76.44 180 ASP B O 1
ATOM 3598 N N . ARG B 1 181 ? 0.438 -17.766 -7.453 1 75.75 181 ARG B N 1
ATOM 3599 C CA . ARG B 1 181 ? 0.565 -17.453 -6.035 1 75.75 181 ARG B CA 1
ATOM 3600 C C . ARG B 1 181 ? 0.618 -18.734 -5.199 1 75.75 181 ARG B C 1
ATOM 3602 O O . ARG B 1 181 ? 1.264 -18.766 -4.148 1 75.75 181 ARG B O 1
ATOM 3609 N N . GLY B 1 182 ? -0.068 -19.797 -5.648 1 76.5 182 GLY B N 1
ATOM 3610 C CA . GLY B 1 182 ? -0.084 -21.062 -4.949 1 76.5 182 GLY B CA 1
ATOM 3611 C C . GLY B 1 182 ? 1.226 -21.828 -5.059 1 76.5 182 GLY B C 1
ATOM 3612 O O . GLY B 1 182 ? 1.458 -22.781 -4.316 1 76.5 182 GLY B O 1
ATOM 3613 N N . ASP B 1 183 ? 2.102 -21.359 -5.957 1 79.69 183 ASP B N 1
ATOM 3614 C CA . ASP B 1 183 ? 3.416 -21.953 -6.172 1 79.69 183 ASP B CA 1
ATOM 3615 C C . ASP B 1 183 ? 4.504 -20.875 -6.223 1 79.69 183 ASP B C 1
ATOM 3617 O O . ASP B 1 183 ? 5.082 -20.625 -7.281 1 79.69 183 ASP B O 1
ATOM 3621 N N . PRO B 1 184 ? 4.852 -20.406 -5.039 1 83.94 184 PRO B N 1
ATOM 3622 C CA . PRO B 1 184 ? 5.816 -19.312 -5 1 83.94 184 PRO B CA 1
ATOM 3623 C C . PRO B 1 184 ? 7.234 -19.766 -5.359 1 83.94 184 PRO B C 1
ATOM 3625 O O . PRO B 1 184 ? 7.586 -20.922 -5.164 1 83.94 184 PRO B O 1
ATOM 3628 N N . ALA B 1 185 ? 8.039 -18.844 -5.836 1 85.75 185 ALA B N 1
ATOM 3629 C CA . ALA B 1 185 ? 9.422 -19.109 -6.207 1 85.75 185 ALA B CA 1
ATOM 3630 C C . ALA B 1 185 ? 10.312 -19.219 -4.973 1 85.75 185 ALA B C 1
ATOM 3632 O O . ALA B 1 185 ? 11.336 -19.906 -5 1 85.75 185 ALA B O 1
ATOM 3633 N N . TRP B 1 186 ? 9.945 -18.578 -3.902 1 91.5 186 TRP B N 1
ATOM 3634 C CA . TRP B 1 186 ? 10.703 -18.547 -2.654 1 91.5 186 TRP B CA 1
ATOM 3635 C C . TRP B 1 186 ? 9.992 -19.344 -1.567 1 91.5 186 TRP B C 1
ATOM 3637 O O . TRP B 1 186 ? 8.867 -19.031 -1.181 1 91.5 186 TRP B O 1
ATOM 3647 N N . THR B 1 187 ? 10.68 -20.406 -1.016 1 90 187 THR B N 1
ATOM 3648 C CA . THR B 1 187 ? 9.969 -21.25 -0.068 1 90 187 THR B CA 1
ATOM 3649 C C . THR B 1 187 ? 10.875 -21.625 1.102 1 90 187 THR B C 1
ATOM 3651 O O . THR B 1 187 ? 10.391 -22.109 2.133 1 90 187 THR B O 1
ATOM 3654 N N . ASN B 1 188 ? 12.125 -21.406 0.958 1 92 188 ASN B N 1
ATOM 3655 C CA . ASN B 1 188 ? 13.023 -21.891 2 1 92 188 ASN B CA 1
ATOM 3656 C C . ASN B 1 188 ? 13.391 -20.781 2.984 1 92 188 ASN B C 1
ATOM 3658 O O . ASN B 1 188 ? 13 -19.641 2.809 1 92 188 ASN B O 1
ATOM 3662 N N . THR B 1 189 ? 14.094 -21.094 4.059 1 95.38 189 THR B N 1
ATOM 3663 C CA . THR B 1 189 ? 14.398 -20.219 5.18 1 95.38 189 THR B CA 1
ATOM 3664 C C . THR B 1 189 ? 15.211 -19.016 4.711 1 95.38 189 THR B C 1
ATOM 3666 O O . THR B 1 189 ? 14.945 -17.875 5.113 1 95.38 189 THR B O 1
ATOM 3669 N N . LEU B 1 190 ? 16.141 -19.234 3.865 1 95.94 190 LEU B N 1
ATOM 3670 C CA . LEU B 1 190 ? 17.016 -18.156 3.41 1 95.94 190 LEU B CA 1
ATOM 3671 C C . LEU B 1 190 ? 16.234 -17.141 2.574 1 95.94 190 LEU B C 1
ATOM 3673 O O . LEU B 1 190 ? 16.547 -15.945 2.602 1 95.94 190 LEU B O 1
ATOM 3677 N N . SER B 1 191 ? 15.281 -17.625 1.807 1 95.44 191 SER B N 1
ATOM 3678 C CA . SER B 1 191 ? 14.438 -16.688 1.07 1 95.44 191 SER B CA 1
ATOM 3679 C C . SER B 1 191 ? 13.609 -15.836 2.018 1 95.44 191 SER B C 1
ATOM 3681 O O . SER B 1 191 ? 13.336 -14.664 1.731 1 95.44 191 SER B O 1
ATOM 3683 N N . PHE B 1 192 ? 13.188 -16.375 3.195 1 97.69 192 PHE B N 1
ATOM 3684 C CA . PHE B 1 192 ? 12.5 -15.586 4.211 1 97.69 192 PHE B CA 1
ATOM 3685 C C . PHE B 1 192 ? 13.422 -14.516 4.781 1 97.69 192 PHE B C 1
ATOM 3687 O O . PHE B 1 192 ? 12.984 -13.398 5.066 1 97.69 192 PHE B O 1
ATOM 3694 N N . VAL B 1 193 ? 14.664 -14.906 4.926 1 98.5 193 VAL B N 1
ATOM 3695 C CA . VAL B 1 193 ? 15.664 -13.945 5.387 1 98.5 193 VAL B CA 1
ATOM 3696 C C . VAL B 1 193 ? 15.773 -12.797 4.387 1 98.5 193 VAL B C 1
ATOM 3698 O O . VAL B 1 193 ? 15.844 -11.633 4.777 1 98.5 193 VAL B O 1
ATOM 3701 N N . ALA B 1 194 ? 15.758 -13.102 3.119 1 98.25 194 ALA B N 1
ATOM 3702 C CA . ALA B 1 194 ? 15.805 -12.086 2.074 1 98.25 194 ALA B CA 1
ATOM 3703 C C . ALA B 1 194 ? 14.586 -11.164 2.15 1 98.25 194 ALA B C 1
ATOM 3705 O O . ALA B 1 194 ? 14.727 -9.945 2.074 1 98.25 194 ALA B O 1
ATOM 3706 N N . ILE B 1 195 ? 13.414 -11.773 2.361 1 98.56 195 ILE B N 1
ATOM 3707 C CA . ILE B 1 195 ? 12.188 -11.008 2.516 1 98.56 195 ILE B CA 1
ATOM 3708 C C . ILE B 1 195 ? 12.32 -10.047 3.697 1 98.56 195 ILE B C 1
ATOM 3710 O O . ILE B 1 195 ? 11.969 -8.867 3.59 1 98.56 195 ILE B O 1
ATOM 3714 N N . GLY B 1 196 ? 12.867 -10.594 4.766 1 98.81 196 GLY B N 1
ATOM 3715 C CA . GLY B 1 196 ? 13.016 -9.789 5.969 1 98.81 196 GLY B CA 1
ATOM 3716 C C . GLY B 1 196 ? 13.891 -8.57 5.762 1 98.81 196 GLY B C 1
ATOM 3717 O O . GLY B 1 196 ? 13.508 -7.457 6.129 1 98.81 196 GLY B O 1
ATOM 3718 N N . PHE B 1 197 ? 14.984 -8.766 5.117 1 98.88 197 PHE B N 1
ATOM 3719 C CA . PHE B 1 197 ? 15.93 -7.66 4.949 1 98.88 197 PHE B CA 1
ATOM 3720 C C . PHE B 1 197 ? 15.43 -6.676 3.902 1 98.88 197 PHE B C 1
ATOM 3722 O O . PHE B 1 197 ? 15.664 -5.469 4.012 1 98.88 197 PHE B O 1
ATOM 3729 N N . MET B 1 198 ? 14.758 -7.148 2.857 1 98.81 198 MET B N 1
ATOM 3730 C CA . MET B 1 198 ? 14.117 -6.25 1.905 1 98.81 198 MET B CA 1
ATOM 3731 C C . MET B 1 198 ? 13.102 -5.348 2.605 1 98.81 198 MET B C 1
ATOM 3733 O O . MET B 1 198 ? 13.125 -4.129 2.432 1 98.81 198 MET B O 1
ATOM 3737 N N . SER B 1 199 ? 12.25 -5.98 3.432 1 98.81 199 SER B N 1
ATOM 3738 C CA . SER B 1 199 ? 11.203 -5.246 4.133 1 98.81 199 SER B CA 1
ATOM 3739 C C . SER B 1 199 ? 11.789 -4.273 5.148 1 98.81 199 SER B C 1
ATOM 3741 O O . SER B 1 199 ? 11.328 -3.137 5.27 1 98.81 199 SER B O 1
ATOM 3743 N N . ALA B 1 200 ? 12.797 -4.695 5.855 1 98.62 200 ALA B N 1
ATOM 3744 C CA . ALA B 1 200 ? 13.445 -3.824 6.836 1 98.62 200 ALA B CA 1
ATOM 3745 C C . ALA B 1 200 ? 14.047 -2.598 6.16 1 98.62 200 ALA B C 1
ATOM 3747 O O . ALA B 1 200 ? 13.984 -1.489 6.699 1 98.62 200 ALA B O 1
ATOM 3748 N N . SER B 1 201 ? 14.695 -2.814 5.004 1 98.75 201 SER B N 1
ATOM 3749 C CA . SER B 1 201 ? 15.289 -1.695 4.273 1 98.75 201 SER B CA 1
ATOM 3750 C C . SER B 1 201 ? 14.234 -0.644 3.934 1 98.75 201 SER B C 1
ATOM 3752 O O . SER B 1 201 ? 14.484 0.556 4.07 1 98.75 201 SER B O 1
ATOM 3754 N N . LEU B 1 202 ? 13.078 -1.097 3.543 1 98.25 202 LEU B N 1
ATOM 3755 C CA . LEU B 1 202 ? 12 -0.182 3.184 1 98.25 202 LEU B CA 1
ATOM 3756 C C . LEU B 1 202 ? 11.391 0.454 4.43 1 98.25 202 LEU B C 1
ATOM 3758 O O . LEU B 1 202 ? 10.945 1.603 4.391 1 98.25 202 LEU B O 1
ATOM 3762 N N . GLY B 1 203 ? 11.375 -0.296 5.559 1 97.38 203 GLY B N 1
ATOM 3763 C CA . GLY B 1 203 ? 10.945 0.296 6.816 1 97.38 203 GLY B CA 1
ATOM 3764 C C . GLY B 1 203 ? 11.781 1.496 7.227 1 97.38 203 GLY B C 1
ATOM 3765 O O . GLY B 1 203 ? 11.234 2.547 7.574 1 97.38 203 GLY B O 1
ATOM 3766 N N . VAL B 1 204 ? 13.117 1.348 7.121 1 97.5 204 VAL B N 1
ATOM 3767 C CA . VAL B 1 204 ? 14.016 2.453 7.422 1 97.5 204 VAL B CA 1
ATOM 3768 C C . VAL B 1 204 ? 13.742 3.617 6.473 1 97.5 204 VAL B C 1
ATOM 3770 O O . VAL B 1 204 ? 13.656 4.77 6.906 1 97.5 204 VAL B O 1
ATOM 3773 N N . GLN B 1 205 ? 13.594 3.291 5.242 1 97.38 205 GLN B N 1
ATOM 3774 C CA . GLN B 1 205 ? 13.312 4.305 4.227 1 97.38 205 GLN B CA 1
ATOM 3775 C C . GLN B 1 205 ? 12.023 5.051 4.539 1 97.38 205 GLN B C 1
ATOM 3777 O O . GLN B 1 205 ? 11.953 6.273 4.383 1 97.38 205 GLN B O 1
ATOM 3782 N N . GLY B 1 206 ? 11.055 4.262 4.93 1 95.19 206 GLY B N 1
ATOM 3783 C CA . GLY B 1 206 ? 9.758 4.848 5.223 1 95.19 206 GLY B CA 1
ATOM 3784 C C . GLY B 1 206 ? 9.812 5.918 6.297 1 95.19 206 GLY B C 1
ATOM 3785 O O . GLY B 1 206 ? 9.25 7 6.137 1 95.19 206 GLY B O 1
ATOM 3786 N N . ILE B 1 207 ? 10.461 5.641 7.367 1 93.75 207 ILE B N 1
ATOM 3787 C CA . ILE B 1 207 ? 10.508 6.59 8.477 1 93.75 207 ILE B CA 1
ATOM 3788 C C . ILE B 1 207 ? 11.375 7.789 8.086 1 93.75 207 ILE B C 1
ATOM 3790 O O . ILE B 1 207 ? 11.094 8.922 8.492 1 93.75 207 ILE B O 1
ATOM 3794 N N . MET B 1 208 ? 12.438 7.574 7.305 1 95.31 208 MET B N 1
ATOM 3795 C CA . MET B 1 208 ? 13.273 8.68 6.844 1 95.31 208 MET B CA 1
ATOM 3796 C C . MET B 1 208 ? 12.477 9.625 5.949 1 95.31 208 MET B C 1
ATOM 3798 O O . MET B 1 208 ? 12.531 10.844 6.125 1 95.31 208 MET B O 1
ATOM 3802 N N . GLY B 1 209 ? 11.75 9.047 5.039 1 93 209 GLY B N 1
ATOM 3803 C CA . GLY B 1 209 ? 10.914 9.867 4.172 1 93 209 GLY B CA 1
ATOM 3804 C C . GLY B 1 209 ? 9.867 10.656 4.922 1 93 209 GLY B C 1
ATOM 3805 O O . GLY B 1 209 ? 9.648 11.836 4.633 1 93 209 GLY B O 1
ATOM 3806 N N . LYS B 1 210 ? 9.273 10.047 5.879 1 88.38 210 LYS B N 1
ATOM 3807 C CA . LYS B 1 210 ? 8.211 10.68 6.66 1 88.38 210 LYS B CA 1
ATOM 3808 C C . LYS B 1 210 ? 8.766 11.82 7.508 1 88.38 210 LYS B C 1
ATOM 3810 O O . LYS B 1 210 ? 8.172 12.898 7.578 1 88.38 210 LYS B O 1
ATOM 3815 N N . ARG B 1 211 ? 9.906 11.727 8.062 1 90.19 211 ARG B N 1
ATOM 3816 C CA . ARG B 1 211 ? 10.461 12.68 9.016 1 90.19 211 ARG B CA 1
ATOM 3817 C C . ARG B 1 211 ? 11.086 13.875 8.305 1 90.19 211 ARG B C 1
ATOM 3819 O O . ARG B 1 211 ? 11.305 14.922 8.906 1 90.19 211 ARG B O 1
ATOM 3826 N N . LEU B 1 212 ? 11.438 13.648 7.105 1 90.81 212 LEU B N 1
ATOM 3827 C CA . LEU B 1 212 ? 11.945 14.789 6.344 1 90.81 212 LEU B CA 1
ATOM 3828 C C . LEU B 1 212 ? 10.844 15.812 6.098 1 90.81 212 LEU B C 1
ATOM 3830 O O . LEU B 1 212 ? 11.133 16.984 5.82 1 90.81 212 LEU B O 1
ATOM 3834 N N . ASN B 1 213 ? 9.57 15.367 6.227 1 81.69 213 ASN B N 1
ATOM 3835 C CA . ASN B 1 213 ? 8.414 16.25 6.215 1 81.69 213 ASN B CA 1
ATOM 3836 C C . ASN B 1 213 ? 8.398 17.141 4.973 1 81.69 213 ASN B C 1
ATOM 3838 O O . ASN B 1 213 ? 8.312 18.359 5.078 1 81.69 213 ASN B O 1
ATOM 3842 N N . THR B 1 214 ? 8.531 16.5 3.836 1 83.19 214 THR B N 1
ATOM 3843 C CA . THR B 1 214 ? 8.5 17.203 2.561 1 83.19 214 THR B CA 1
ATOM 3844 C C . THR B 1 214 ? 7.141 17.047 1.884 1 83.19 214 THR B C 1
ATOM 3846 O O . THR B 1 214 ? 6.23 16.438 2.449 1 83.19 214 THR B O 1
ATOM 3849 N N . GLN B 1 215 ? 7.004 17.594 0.755 1 77.62 215 GLN B N 1
ATOM 3850 C CA . GLN B 1 215 ? 5.785 17.516 -0.046 1 77.62 215 GLN B CA 1
ATOM 3851 C C . GLN B 1 215 ? 5.559 16.094 -0.553 1 77.62 215 GLN B C 1
ATOM 3853 O O . GLN B 1 215 ? 4.469 15.758 -1.025 1 77.62 215 GLN B O 1
ATOM 3858 N N . PHE B 1 216 ? 6.543 15.227 -0.44 1 77.06 216 PHE B N 1
ATOM 3859 C CA . PHE B 1 216 ? 6.375 13.828 -0.804 1 77.06 216 PHE B CA 1
ATOM 3860 C C . PHE B 1 216 ? 5.477 13.109 0.197 1 77.06 216 PHE B C 1
ATOM 3862 O O . PHE B 1 216 ? 4.816 12.125 -0.145 1 77.06 216 PHE B O 1
ATOM 3869 N N . THR B 1 217 ? 5.371 13.625 1.387 1 73.12 217 THR B N 1
ATOM 3870 C CA . THR B 1 217 ? 4.625 13.062 2.504 1 73.12 217 THR B CA 1
ATOM 3871 C C . THR B 1 217 ? 5.113 11.648 2.82 1 73.12 217 THR B C 1
ATOM 3873 O O . THR B 1 217 ? 5.277 11.289 3.988 1 73.12 217 THR B O 1
ATOM 3876 N N . THR B 1 218 ? 5.32 10.797 1.829 1 84.81 218 THR B N 1
ATOM 3877 C CA . THR B 1 218 ? 5.84 9.438 1.983 1 84.81 218 THR B CA 1
ATOM 3878 C C . THR B 1 218 ? 6.578 8.992 0.725 1 84.81 218 THR B C 1
ATOM 3880 O O . THR B 1 218 ? 6.398 9.578 -0.345 1 84.81 218 THR B O 1
ATOM 3883 N N . THR B 1 219 ? 7.48 8.07 0.935 1 92.31 219 THR B N 1
ATOM 3884 C CA . THR B 1 219 ? 8.195 7.527 -0.216 1 92.31 219 THR B CA 1
ATOM 3885 C C . THR B 1 219 ? 7.797 6.07 -0.456 1 92.31 219 THR B C 1
ATOM 3887 O O . THR B 1 219 ? 8.305 5.43 -1.378 1 92.31 219 THR B O 1
ATOM 3890 N N . ILE B 1 220 ? 6.875 5.477 0.368 1 92.06 220 ILE B N 1
ATOM 3891 C CA . ILE B 1 220 ? 6.555 4.055 0.293 1 92.06 220 ILE B CA 1
ATOM 3892 C C . ILE B 1 220 ? 5.164 3.873 -0.307 1 92.06 220 ILE B C 1
ATOM 3894 O O . ILE B 1 220 ? 4.961 3.01 -1.165 1 92.06 220 ILE B O 1
ATOM 3898 N N . VAL B 1 221 ? 4.199 4.578 0.163 1 82 221 VAL B N 1
ATOM 3899 C CA . VAL B 1 221 ? 2.82 4.355 -0.259 1 82 221 VAL B CA 1
ATOM 3900 C C . VAL B 1 221 ? 2.299 5.586 -0.995 1 82 221 VAL B C 1
ATOM 3902 O O . VAL B 1 221 ? 2.439 6.711 -0.512 1 82 221 VAL B O 1
ATOM 3905 N N . LEU B 1 222 ? 1.568 5.273 -2.158 1 82.31 222 LEU B N 1
ATOM 3906 C CA . LEU B 1 222 ? 1.168 6.391 -3.008 1 82.31 222 LEU B CA 1
ATOM 3907 C C . LEU B 1 222 ? -0.348 6.434 -3.168 1 82.31 222 LEU B C 1
ATOM 3909 O O . LEU B 1 222 ? -0.87 7.223 -3.959 1 82.31 222 LEU B O 1
ATOM 3913 N N . THR B 1 223 ? -1.069 5.551 -2.41 1 87.56 223 THR B N 1
ATOM 3914 C CA . THR B 1 223 ? -2.523 5.543 -2.535 1 87.56 223 THR B CA 1
ATOM 3915 C C . THR B 1 223 ? -3.105 6.898 -2.143 1 87.56 223 THR B C 1
ATOM 3917 O O . THR B 1 223 ? -3.963 7.441 -2.846 1 87.56 223 THR B O 1
ATOM 3920 N N . THR B 1 224 ? -2.613 7.469 -1.16 1 81.94 224 THR B N 1
ATOM 3921 C CA . THR B 1 224 ? -3.092 8.773 -0.716 1 81.94 224 THR B CA 1
ATOM 3922 C C . THR B 1 224 ? -2.699 9.859 -1.712 1 81.94 224 THR B C 1
ATOM 3924 O O . THR B 1 224 ? -3.416 10.852 -1.869 1 81.94 224 THR B O 1
ATOM 3927 N N . VAL B 1 225 ? -1.618 9.633 -2.371 1 78.94 225 VAL B N 1
ATOM 3928 C CA . VAL B 1 225 ? -1.183 10.57 -3.406 1 78.94 225 VAL B CA 1
ATOM 3929 C C . VAL B 1 225 ? -2.23 10.641 -4.516 1 78.94 225 VAL B C 1
ATOM 3931 O O . VAL B 1 225 ? -2.559 11.719 -5 1 78.94 225 VAL B O 1
ATOM 3934 N N . TRP B 1 226 ? -2.779 9.484 -4.84 1 84.38 226 TRP B N 1
ATOM 3935 C CA . TRP B 1 226 ? -3.828 9.445 -5.855 1 84.38 226 TRP B CA 1
ATOM 3936 C C . TRP B 1 226 ? -5.059 10.219 -5.398 1 84.38 226 TRP B C 1
ATOM 3938 O O . TRP B 1 226 ? -5.609 11.023 -6.156 1 84.38 226 TRP B O 1
ATOM 3948 N N . VAL B 1 227 ? -5.414 9.977 -4.207 1 85.38 227 VAL B N 1
ATOM 3949 C CA . VAL B 1 227 ? -6.598 10.609 -3.641 1 85.38 227 VAL B CA 1
ATOM 3950 C C . VAL B 1 227 ? -6.422 12.125 -3.637 1 85.38 227 VAL B C 1
ATOM 3952 O O . VAL B 1 227 ? -7.316 12.859 -4.055 1 85.38 227 VAL B O 1
ATOM 3955 N N . GLU B 1 228 ? -5.27 12.539 -3.32 1 80.62 228 GLU B N 1
ATOM 3956 C CA . GLU B 1 228 ? -5 13.969 -3.246 1 80.62 228 GLU B CA 1
ATOM 3957 C C . GLU B 1 228 ? -4.879 14.578 -4.641 1 80.62 228 GLU B C 1
ATOM 3959 O O . GLU B 1 228 ? -5.305 15.719 -4.863 1 80.62 228 GLU B O 1
ATOM 3964 N N . LEU B 1 229 ? -4.32 13.859 -5.504 1 80.88 229 LEU B N 1
ATOM 3965 C CA . LEU B 1 229 ? -4.156 14.352 -6.867 1 80.88 229 LEU B CA 1
ATOM 3966 C C . LEU B 1 229 ? -5.512 14.539 -7.543 1 80.88 229 LEU B C 1
ATOM 3968 O O . LEU B 1 229 ? -5.73 15.531 -8.242 1 80.88 229 LEU B O 1
ATOM 3972 N N . MET B 1 230 ? -6.387 13.656 -7.277 1 82.12 230 MET B N 1
ATOM 3973 C CA . MET B 1 230 ? -7.684 13.68 -7.953 1 82.12 230 MET B CA 1
ATOM 3974 C C . MET B 1 230 ? -8.578 14.766 -7.367 1 82.12 230 MET B C 1
ATOM 3976 O O . MET B 1 230 ? -9.523 15.211 -8.016 1 82.12 230 MET B O 1
ATOM 3980 N N . SER B 1 231 ? -8.211 15.164 -6.18 1 76.25 231 SER B N 1
ATOM 3981 C CA . SER B 1 231 ? -9.055 16.172 -5.543 1 76.25 231 SER B CA 1
ATOM 3982 C C . SER B 1 231 ? -8.414 17.562 -5.629 1 76.25 231 SER B C 1
ATOM 3984 O O . SER B 1 231 ? -8.969 18.531 -5.133 1 76.25 231 SER B O 1
ATOM 3986 N N . ASP B 1 232 ? -7.25 17.562 -6.191 1 74.19 232 ASP B N 1
ATOM 3987 C CA . ASP B 1 232 ? -6.594 18.859 -6.359 1 74.19 232 ASP B CA 1
ATOM 3988 C C . ASP B 1 232 ? -7.367 19.734 -7.332 1 74.19 232 ASP B C 1
ATOM 3990 O O . ASP B 1 232 ? -7.613 19.344 -8.477 1 74.19 232 ASP B O 1
ATOM 3994 N N . PRO B 1 233 ? -7.855 20.875 -6.816 1 69.75 233 PRO B N 1
ATOM 3995 C CA . PRO B 1 233 ? -8.625 21.766 -7.684 1 69.75 233 PRO B CA 1
ATOM 3996 C C . PRO B 1 233 ? -7.852 22.172 -8.938 1 69.75 233 PRO B C 1
ATOM 3998 O O . PRO B 1 233 ? -8.461 22.547 -9.945 1 69.75 233 PRO B O 1
ATOM 4001 N N . ARG B 1 234 ? -6.566 22.172 -8.805 1 66.88 234 ARG B N 1
ATOM 4002 C CA . ARG B 1 234 ? -5.758 22.609 -9.938 1 66.88 234 ARG B CA 1
ATOM 4003 C C . ARG B 1 234 ? -5.262 21.406 -10.75 1 66.88 234 ARG B C 1
ATOM 4005 O O . ARG B 1 234 ? -4.246 21.5 -11.445 1 66.88 234 ARG B O 1
ATOM 4012 N N . LEU B 1 235 ? -5.859 20.359 -10.562 1 65.5 235 LEU B N 1
ATOM 4013 C CA . LEU B 1 235 ? -5.43 19.125 -11.211 1 65.5 235 LEU B CA 1
ATOM 4014 C C . LEU B 1 235 ? -5.316 19.312 -12.719 1 65.5 235 LEU B C 1
ATOM 4016 O O . LEU B 1 235 ? -4.359 18.844 -13.336 1 65.5 235 LEU B O 1
ATOM 4020 N N . PHE B 1 236 ? -6.215 20.016 -13.297 1 61.12 236 PHE B N 1
ATOM 4021 C CA . PHE B 1 236 ? -6.223 20.125 -14.75 1 61.12 236 PHE B CA 1
ATOM 4022 C C . PHE B 1 236 ? -5.609 21.453 -15.195 1 61.12 236 PHE B C 1
ATOM 4024 O O . PHE B 1 236 ? -5.652 21.797 -16.375 1 61.12 236 PHE B O 1
ATOM 4031 N N . SER B 1 237 ? -5.254 22.219 -14.195 1 58.84 237 SER B N 1
ATOM 4032 C CA . SER B 1 237 ? -4.547 23.438 -14.57 1 58.84 237 SER B CA 1
ATOM 4033 C C . SER B 1 237 ? -3.062 23.172 -14.805 1 58.84 237 SER B C 1
ATOM 4035 O O . SER B 1 237 ? -2.252 23.297 -13.883 1 58.84 237 SER B O 1
ATOM 4037 N N . LEU B 1 238 ? -2.699 22.438 -15.758 1 54.69 238 LEU B N 1
ATOM 4038 C CA . LEU B 1 238 ? -1.352 22.016 -16.109 1 54.69 238 LEU B CA 1
ATOM 4039 C C . LEU B 1 238 ? -0.392 23.203 -16.141 1 54.69 238 LEU B C 1
ATOM 4041 O O . LEU B 1 238 ? 0.811 23.031 -15.922 1 54.69 238 LEU B O 1
ATOM 4045 N N . ARG B 1 239 ? -0.85 24.328 -16.406 1 51.78 239 ARG B N 1
ATOM 4046 C CA . ARG B 1 239 ? 0.016 25.469 -16.641 1 51.78 239 ARG B CA 1
ATOM 4047 C C . ARG B 1 239 ? 0.529 26.047 -15.32 1 51.78 239 ARG B C 1
ATOM 4049 O O . ARG B 1 239 ? 1.524 26.781 -15.305 1 51.78 239 ARG B O 1
ATOM 4056 N N . ARG B 1 240 ? -0.144 25.766 -14.297 1 52.72 240 ARG B N 1
ATOM 4057 C CA . ARG B 1 240 ? 0.345 26.359 -13.062 1 52.72 240 ARG B CA 1
ATOM 4058 C C . ARG B 1 240 ? 1.026 25.312 -12.18 1 52.72 240 ARG B C 1
ATOM 4060 O O . ARG B 1 240 ? 0.463 24.234 -11.93 1 52.72 240 ARG B O 1
ATOM 4067 N N . SER B 1 241 ? 2.346 25.438 -12.133 1 55.06 241 SER B N 1
ATOM 4068 C CA . SER B 1 241 ? 3.154 24.578 -11.266 1 55.06 241 SER B CA 1
ATOM 4069 C C . SER B 1 241 ? 2.609 24.562 -9.844 1 55.06 241 SER B C 1
ATOM 4071 O O . SER B 1 241 ? 2.467 25.609 -9.211 1 55.06 241 SER B O 1
ATOM 4073 N N . VAL B 1 242 ? 1.86 23.578 -9.508 1 61.31 242 VAL B N 1
ATOM 4074 C CA . VAL B 1 242 ? 1.464 23.375 -8.125 1 61.31 242 VAL B CA 1
ATOM 4075 C C . VAL B 1 242 ? 2.436 22.406 -7.449 1 61.31 242 VAL B C 1
ATOM 4077 O O . VAL B 1 242 ? 2.514 21.234 -7.82 1 61.31 242 VAL B O 1
ATOM 4080 N N . ILE B 1 243 ? 3.375 22.938 -6.652 1 64.88 243 ILE B N 1
ATOM 4081 C CA . ILE B 1 243 ? 4.516 22.266 -6.031 1 64.88 243 ILE B CA 1
ATOM 4082 C C . ILE B 1 243 ? 4.078 20.906 -5.48 1 64.88 243 ILE B C 1
ATOM 4084 O O . ILE B 1 243 ? 4.723 19.891 -5.734 1 64.88 243 ILE B O 1
ATOM 4088 N N . THR B 1 244 ? 2.938 20.891 -4.859 1 66.19 244 THR B N 1
ATOM 4089 C CA . THR B 1 244 ? 2.484 19.656 -4.223 1 66.19 244 THR B CA 1
ATOM 4090 C C . THR B 1 244 ? 2.107 18.625 -5.27 1 66.19 244 THR B C 1
ATOM 4092 O O . THR B 1 244 ? 2.471 17.453 -5.145 1 66.19 244 THR B O 1
ATOM 4095 N N . ARG B 1 245 ? 1.518 19.031 -6.312 1 74.19 245 ARG B N 1
ATOM 4096 C CA . ARG B 1 245 ? 1.102 18.125 -7.383 1 74.19 245 ARG B CA 1
ATOM 4097 C C . ARG B 1 245 ? 2.309 17.562 -8.117 1 74.19 245 ARG B C 1
ATOM 4099 O O . ARG B 1 245 ? 2.35 16.375 -8.43 1 74.19 245 ARG B O 1
ATOM 4106 N N . ASP B 1 246 ? 3.252 18.359 -8.281 1 80.88 246 ASP B N 1
ATOM 4107 C CA . ASP B 1 246 ? 4.43 17.938 -9.031 1 80.88 246 ASP B CA 1
ATOM 4108 C C . ASP B 1 246 ? 5.223 16.875 -8.266 1 80.88 246 ASP B C 1
ATOM 4110 O O . ASP B 1 246 ? 5.672 15.891 -8.844 1 80.88 246 ASP B O 1
ATOM 4114 N N . HIS B 1 247 ? 5.305 17.062 -6.949 1 84.5 247 HIS B N 1
ATOM 4115 C CA . HIS B 1 247 ? 6.055 16.094 -6.148 1 84.5 247 HIS B CA 1
ATOM 4116 C C . HIS B 1 247 ? 5.332 14.75 -6.082 1 84.5 247 HIS B C 1
ATOM 4118 O O . HIS B 1 247 ? 5.973 13.703 -6.07 1 84.5 247 HIS B O 1
ATOM 4124 N N . LYS B 1 248 ? 4.039 14.859 -6.133 1 85.06 248 LYS B N 1
ATOM 4125 C CA . LYS B 1 248 ? 3.258 13.625 -6.117 1 85.06 248 LYS B CA 1
ATOM 4126 C C . LYS B 1 248 ? 3.426 12.852 -7.422 1 85.06 248 LYS B C 1
ATOM 4128 O O . LYS B 1 248 ? 3.555 11.625 -7.414 1 85.06 248 LYS B O 1
ATOM 4133 N N . LEU B 1 249 ? 3.455 13.578 -8.508 1 88.38 249 LEU B N 1
ATOM 4134 C CA . LEU B 1 249 ? 3.662 12.953 -9.805 1 88.38 249 LEU B CA 1
ATOM 4135 C C . LEU B 1 249 ? 5.078 12.398 -9.922 1 88.38 249 LEU B C 1
ATOM 4137 O O . LEU B 1 249 ? 5.289 11.328 -10.508 1 88.38 249 LEU B O 1
ATOM 4141 N N . ILE B 1 250 ? 6 13.117 -9.352 1 92.25 250 ILE B N 1
ATOM 4142 C CA . ILE B 1 250 ? 7.383 12.641 -9.352 1 92.25 250 ILE B CA 1
ATOM 4143 C C . ILE B 1 250 ? 7.484 11.352 -8.539 1 92.25 250 ILE B C 1
ATOM 4145 O O . ILE B 1 250 ? 8.125 10.391 -8.969 1 92.25 250 ILE B O 1
ATOM 4149 N N . ALA B 1 251 ? 6.832 11.344 -7.402 1 93.38 251 ALA B N 1
ATOM 4150 C CA . ALA B 1 251 ? 6.848 10.156 -6.547 1 93.38 251 ALA B CA 1
ATOM 4151 C C . ALA B 1 251 ? 6.238 8.953 -7.266 1 93.38 251 ALA B C 1
ATOM 4153 O O . ALA B 1 251 ? 6.848 7.883 -7.312 1 93.38 251 ALA B O 1
ATOM 4154 N N . ALA B 1 252 ? 5.074 9.148 -7.883 1 93.25 252 ALA B N 1
ATOM 4155 C CA . ALA B 1 252 ? 4.363 8.078 -8.57 1 93.25 252 ALA B CA 1
ATOM 4156 C C . ALA B 1 252 ? 5.164 7.562 -9.766 1 93.25 252 ALA B C 1
ATOM 4158 O O . ALA B 1 252 ? 5.316 6.352 -9.945 1 93.25 252 ALA B O 1
ATOM 4159 N N . SER B 1 253 ? 5.691 8.484 -10.586 1 95.5 253 SER B N 1
ATOM 4160 C CA . SER B 1 253 ? 6.457 8.094 -11.766 1 95.5 253 SER B CA 1
ATOM 4161 C C . SER B 1 253 ? 7.746 7.383 -11.375 1 95.5 253 SER B C 1
ATOM 4163 O O . SER B 1 253 ? 8.164 6.441 -12.055 1 95.5 253 SER B O 1
ATOM 4165 N N . SER B 1 254 ? 8.391 7.863 -10.297 1 97.38 254 SER B N 1
ATOM 4166 C CA . SER B 1 254 ? 9.625 7.238 -9.836 1 97.38 254 SER B CA 1
ATOM 4167 C C . SER B 1 254 ? 9.375 5.809 -9.367 1 97.38 254 SER B C 1
ATOM 4169 O O . SER B 1 254 ? 10.141 4.898 -9.695 1 97.38 254 SER B O 1
ATOM 4171 N N . LEU B 1 255 ? 8.344 5.637 -8.578 1 97.31 255 LEU B N 1
ATOM 4172 C CA . LEU B 1 255 ? 7.992 4.297 -8.109 1 97.31 255 LEU B CA 1
ATOM 4173 C C . LEU B 1 255 ? 7.688 3.375 -9.289 1 97.31 255 LEU B C 1
ATOM 4175 O O . LEU B 1 255 ? 8.156 2.238 -9.328 1 97.31 255 LEU B O 1
ATOM 4179 N N . PHE B 1 256 ? 6.914 3.873 -10.242 1 97.81 256 PHE B N 1
ATOM 4180 C CA . PHE B 1 256 ? 6.562 3.117 -11.438 1 97.81 256 PHE B CA 1
ATOM 4181 C C . PHE B 1 256 ? 7.812 2.713 -12.211 1 97.81 256 PHE B C 1
ATOM 4183 O O . PHE B 1 256 ? 7.949 1.558 -12.617 1 97.81 256 PHE B O 1
ATOM 4190 N N . LEU B 1 257 ? 8.688 3.68 -12.414 1 98.44 257 LEU B N 1
ATOM 4191 C CA . LEU B 1 257 ? 9.938 3.43 -13.117 1 98.44 257 LEU B CA 1
ATOM 4192 C C . LEU B 1 257 ? 10.789 2.402 -12.375 1 98.44 257 LEU B C 1
ATOM 4194 O O . LEU B 1 257 ? 11.422 1.545 -13 1 98.44 257 LEU B O 1
ATOM 4198 N N . GLY B 1 258 ? 10.859 2.533 -11.047 1 98.69 258 GLY B N 1
ATOM 4199 C CA . GLY B 1 258 ? 11.586 1.558 -10.25 1 98.69 258 GLY B CA 1
ATOM 4200 C C . GLY B 1 258 ? 11.078 0.139 -10.438 1 98.69 258 GLY B C 1
ATOM 4201 O O . GLY B 1 258 ? 11.875 -0.79 -10.609 1 98.69 258 GLY B O 1
ATOM 4202 N N . ALA B 1 259 ? 9.781 0.014 -10.391 1 98.5 259 ALA B N 1
ATOM 4203 C CA . ALA B 1 259 ? 9.18 -1.305 -10.594 1 98.5 259 ALA B CA 1
ATOM 4204 C C . ALA B 1 259 ? 9.484 -1.838 -11.992 1 98.5 259 ALA B C 1
ATOM 4206 O O . ALA B 1 259 ? 9.859 -3.002 -12.148 1 98.5 259 ALA B O 1
ATOM 4207 N N . PHE B 1 260 ? 9.391 -1.001 -12.992 1 98 260 PHE B N 1
ATOM 4208 C CA . PHE B 1 260 ? 9.648 -1.367 -14.375 1 98 260 PHE B CA 1
ATOM 4209 C C . PHE B 1 260 ? 11.094 -1.814 -14.562 1 98 260 PHE B C 1
ATOM 4211 O O . PHE B 1 260 ? 11.352 -2.887 -15.117 1 98 260 PHE B O 1
ATOM 4218 N N . VAL B 1 261 ? 12 -1.029 -14.102 1 98.25 261 VAL B N 1
ATOM 4219 C CA . VAL B 1 261 ? 13.43 -1.294 -14.25 1 98.25 261 VAL B CA 1
ATOM 4220 C C . VAL B 1 261 ? 13.797 -2.57 -13.5 1 98.25 261 VAL B C 1
ATOM 4222 O O . VAL B 1 261 ? 14.562 -3.395 -14 1 98.25 261 VAL B O 1
ATOM 4225 N N . SER B 1 262 ? 13.289 -2.688 -12.32 1 98.06 262 SER B N 1
ATOM 4226 C CA . SER B 1 262 ? 13.578 -3.867 -11.508 1 98.06 262 SER B CA 1
ATOM 4227 C C . SER B 1 262 ? 13.125 -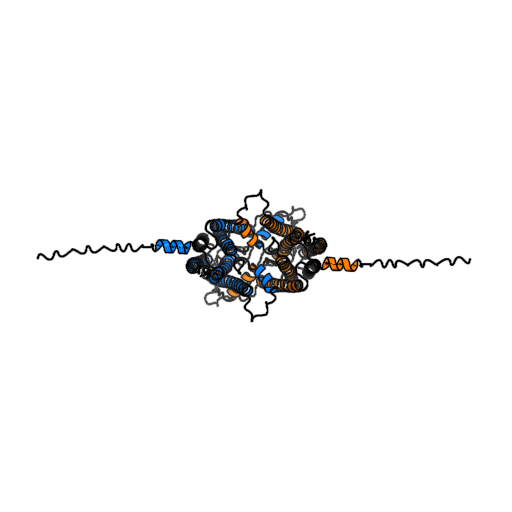5.145 -12.211 1 98.06 262 SER B C 1
ATOM 4229 O O . SER B 1 262 ? 13.844 -6.141 -12.227 1 98.06 262 SER B O 1
ATOM 4231 N N . ARG B 1 263 ? 11.938 -5.105 -12.797 1 95.88 263 ARG B N 1
ATOM 4232 C CA . ARG B 1 263 ? 11.43 -6.281 -13.5 1 95.88 263 ARG B CA 1
ATOM 4233 C C . ARG B 1 263 ? 12.32 -6.633 -14.688 1 95.88 263 ARG B C 1
ATOM 4235 O O . ARG B 1 263 ? 12.578 -7.809 -14.953 1 95.88 263 ARG B O 1
ATOM 4242 N N . ALA B 1 264 ? 12.766 -5.645 -15.406 1 94.25 264 ALA B N 1
ATOM 4243 C CA . ALA B 1 264 ? 13.648 -5.867 -16.547 1 94.25 264 ALA B CA 1
ATOM 4244 C C . ALA B 1 264 ? 14.969 -6.5 -16.109 1 94.25 264 ALA B C 1
ATOM 4246 O O . ALA B 1 264 ? 15.469 -7.418 -16.766 1 94.25 264 ALA B O 1
ATOM 4247 N N . ILE B 1 265 ? 15.492 -6.059 -15.008 1 95.31 265 ILE B N 1
ATOM 4248 C CA . ILE B 1 265 ? 16.75 -6.582 -14.492 1 95.31 265 ILE B CA 1
ATOM 4249 C C . ILE B 1 265 ? 16.531 -7.977 -13.906 1 95.31 265 ILE B C 1
ATOM 4251 O O . ILE B 1 265 ? 17.344 -8.883 -14.117 1 95.31 265 ILE B O 1
ATOM 4255 N N . LEU B 1 266 ? 15.469 -8.102 -13.242 1 94.12 266 LEU B N 1
ATOM 4256 C CA . LEU B 1 266 ? 15.117 -9.367 -12.602 1 94.12 266 LEU B CA 1
ATOM 4257 C C . LEU B 1 266 ? 15.039 -10.492 -13.633 1 94.12 266 LEU B C 1
ATOM 4259 O O . LEU B 1 266 ? 15.492 -11.602 -13.375 1 94.12 266 LEU B O 1
ATOM 4263 N N . PHE B 1 267 ? 14.492 -10.18 -14.742 1 89.12 267 PHE B N 1
ATOM 4264 C CA . PHE B 1 267 ? 14.336 -11.164 -15.805 1 89.12 267 PHE B CA 1
ATOM 4265 C C . PHE B 1 267 ? 15.695 -11.641 -16.312 1 89.12 267 PHE B C 1
ATOM 4267 O O . PHE B 1 267 ? 15.859 -12.812 -16.641 1 89.12 267 PHE B O 1
ATOM 4274 N N . LYS B 1 268 ? 16.688 -10.789 -16.266 1 89.19 268 LYS B N 1
ATOM 4275 C CA . LYS B 1 268 ? 17.984 -11.109 -16.844 1 89.19 268 LYS B CA 1
ATOM 4276 C C . LYS B 1 268 ? 18.953 -11.609 -15.781 1 89.19 268 LYS B C 1
ATOM 4278 O O . LYS B 1 268 ? 19.797 -12.469 -16.047 1 89.19 268 LYS B O 1
ATOM 4283 N N . LEU B 1 269 ? 18.812 -11.078 -14.539 1 92.31 269 LEU B N 1
ATOM 4284 C CA . LEU B 1 269 ? 19.875 -11.32 -13.57 1 92.31 269 LEU B CA 1
ATOM 4285 C C . LEU B 1 269 ? 19.344 -12.117 -12.375 1 92.31 269 LEU B C 1
ATOM 4287 O O . LEU B 1 269 ? 20.125 -12.523 -11.508 1 92.31 269 LEU B O 1
ATOM 4291 N N . GLY B 1 270 ? 18.016 -12.312 -12.344 1 93 270 GLY B N 1
ATOM 4292 C CA . GLY B 1 270 ? 17.453 -12.969 -11.172 1 93 270 GLY B CA 1
ATOM 4293 C C . GLY B 1 270 ? 17.328 -12.047 -9.977 1 93 270 GLY B C 1
ATOM 4294 O O . GLY B 1 270 ? 17.703 -10.875 -10.047 1 93 270 GLY B O 1
ATOM 4295 N N . ALA B 1 271 ? 16.812 -12.602 -8.914 1 95.75 271 ALA B N 1
ATOM 4296 C CA . ALA B 1 271 ? 16.531 -11.805 -7.723 1 95.75 271 ALA B CA 1
ATOM 4297 C C . ALA B 1 271 ? 17.828 -11.344 -7.059 1 95.75 271 ALA B C 1
ATOM 4299 O O . ALA B 1 271 ? 17.938 -10.188 -6.645 1 95.75 271 ALA B O 1
ATOM 4300 N N . ALA B 1 272 ? 18.781 -12.266 -6.93 1 96.19 272 ALA B N 1
ATOM 4301 C CA . ALA B 1 272 ? 20.047 -11.914 -6.301 1 96.19 272 ALA B CA 1
ATOM 4302 C C . ALA B 1 272 ? 20.75 -10.797 -7.074 1 96.19 272 ALA B C 1
ATOM 4304 O O . ALA B 1 272 ? 21.25 -9.844 -6.477 1 96.19 272 ALA B O 1
ATOM 4305 N N . GLY B 1 273 ? 20.766 -10.914 -8.383 1 96.44 273 GLY B N 1
ATOM 4306 C CA . GLY B 1 273 ? 21.359 -9.891 -9.219 1 96.44 273 GLY B CA 1
ATOM 4307 C C . GLY B 1 273 ? 20.656 -8.555 -9.141 1 96.44 273 GLY B C 1
ATOM 4308 O O . GLY B 1 273 ? 21.297 -7.504 -9.039 1 96.44 273 GLY B O 1
ATOM 4309 N N . ALA B 1 274 ? 19.328 -8.594 -9.227 1 97.62 274 ALA B N 1
ATOM 4310 C CA . ALA B 1 274 ? 18.547 -7.371 -9.125 1 97.62 274 ALA B CA 1
ATOM 4311 C C . ALA B 1 274 ? 18.781 -6.672 -7.789 1 97.62 274 ALA B C 1
ATOM 4313 O O . ALA B 1 274 ? 18.938 -5.445 -7.742 1 97.62 274 ALA B O 1
ATOM 4314 N N . LEU B 1 275 ? 18.812 -7.453 -6.738 1 98.5 275 LEU B N 1
ATOM 4315 C CA . LEU B 1 275 ? 19.094 -6.887 -5.422 1 98.5 275 LEU B CA 1
ATOM 4316 C C . LEU B 1 275 ? 20.5 -6.293 -5.375 1 98.5 275 LEU B C 1
ATOM 4318 O O . LEU B 1 275 ? 20.719 -5.27 -4.727 1 98.5 275 LEU B O 1
ATOM 4322 N N . GLY B 1 276 ? 21.438 -6.957 -6.039 1 98.44 276 GLY B N 1
ATOM 4323 C CA . GLY B 1 276 ? 22.766 -6.387 -6.145 1 98.44 276 GLY B CA 1
ATOM 4324 C C . GLY B 1 276 ? 22.781 -5.012 -6.781 1 98.44 276 GLY B C 1
ATOM 4325 O O . GLY B 1 276 ? 23.438 -4.094 -6.281 1 98.44 276 GLY B O 1
ATOM 4326 N N . VAL B 1 277 ? 22.078 -4.895 -7.859 1 98.62 277 VAL B N 1
ATOM 4327 C CA . VAL B 1 277 ? 21.953 -3.594 -8.508 1 98.62 277 VAL B CA 1
ATOM 4328 C C . VAL B 1 277 ? 21.312 -2.598 -7.547 1 98.62 277 VAL B C 1
ATOM 4330 O O . VAL B 1 277 ? 21.703 -1.435 -7.488 1 98.62 277 VAL B O 1
ATOM 4333 N N . GLY B 1 278 ? 20.297 -3.08 -6.812 1 98.81 278 GLY B N 1
ATOM 4334 C CA . GLY B 1 278 ? 19.656 -2.242 -5.809 1 98.81 278 GLY B CA 1
ATOM 4335 C C . GLY B 1 278 ? 20.641 -1.703 -4.777 1 98.81 278 GLY B C 1
ATOM 4336 O O . GLY B 1 278 ? 20.5 -0.562 -4.332 1 98.81 278 GLY B O 1
ATOM 4337 N N . VAL B 1 279 ? 21.609 -2.518 -4.387 1 98.88 279 VAL B N 1
ATOM 4338 C CA . VAL B 1 279 ? 22.656 -2.076 -3.455 1 98.88 279 VAL B CA 1
ATOM 4339 C C . VAL B 1 279 ? 23.406 -0.883 -4.043 1 98.88 279 VAL B C 1
ATOM 4341 O O . VAL B 1 279 ? 23.625 0.113 -3.355 1 98.88 279 VAL B O 1
ATOM 4344 N N . GLY B 1 280 ? 23.719 -1.045 -5.309 1 98.81 280 GLY B N 1
ATOM 4345 C CA . GLY B 1 280 ? 24.422 0.042 -5.977 1 98.81 280 GLY B CA 1
ATOM 4346 C C . GLY B 1 280 ? 23.625 1.34 -5.984 1 98.81 280 GLY B C 1
ATOM 4347 O O . GLY B 1 280 ? 24.188 2.406 -5.703 1 98.81 280 GLY B O 1
ATOM 4348 N N . VAL B 1 281 ? 22.359 1.266 -6.27 1 98.81 281 VAL B N 1
ATOM 4349 C CA . VAL B 1 281 ? 21.516 2.449 -6.305 1 98.81 281 VAL B CA 1
ATOM 4350 C C . VAL B 1 281 ? 21.438 3.074 -4.914 1 98.81 281 VAL B C 1
ATOM 4352 O O . VAL B 1 281 ? 21.531 4.297 -4.77 1 98.81 281 VAL B O 1
ATOM 4355 N N . ARG B 1 282 ? 21.312 2.271 -3.855 1 98.88 282 ARG B N 1
ATOM 4356 C CA . ARG B 1 282 ? 21.234 2.781 -2.49 1 98.88 282 ARG B CA 1
ATOM 4357 C C . ARG B 1 282 ? 22.531 3.477 -2.098 1 98.88 282 ARG B C 1
ATOM 4359 O O . ARG B 1 282 ? 22.516 4.48 -1.381 1 98.88 282 ARG B O 1
ATOM 4366 N N . LEU B 1 283 ? 23.641 2.939 -2.547 1 98.81 283 LEU B N 1
ATOM 4367 C CA . LEU B 1 283 ? 24.922 3.582 -2.26 1 98.81 283 LEU B CA 1
ATOM 4368 C C . LEU B 1 283 ? 25.016 4.934 -2.959 1 98.81 283 LEU B C 1
ATOM 4370 O O . LEU B 1 283 ? 25.562 5.891 -2.4 1 98.81 283 LEU B O 1
ATOM 4374 N N . LEU B 1 284 ? 24.5 4.988 -4.16 1 98.75 284 LEU B N 1
ATOM 4375 C CA . LEU B 1 284 ? 24.469 6.266 -4.867 1 98.75 284 LEU B CA 1
ATOM 4376 C C . LEU B 1 284 ? 23.594 7.273 -4.141 1 98.75 284 LEU B C 1
ATOM 4378 O O . LEU B 1 284 ? 23.922 8.453 -4.055 1 98.75 284 LEU B O 1
ATOM 4382 N N . ILE B 1 285 ? 22.453 6.863 -3.584 1 98.69 285 ILE B N 1
ATOM 4383 C CA . ILE B 1 285 ? 21.594 7.742 -2.807 1 98.69 285 ILE B CA 1
ATOM 4384 C C . ILE B 1 285 ? 22.312 8.195 -1.544 1 98.69 285 ILE B C 1
ATOM 4386 O O . ILE B 1 285 ? 22.219 9.359 -1.151 1 98.69 285 ILE B O 1
ATOM 4390 N N . THR B 1 286 ? 23.031 7.246 -0.893 1 98.56 286 THR B N 1
ATOM 4391 C CA . THR B 1 286 ? 23.828 7.578 0.283 1 98.56 286 THR B CA 1
ATOM 4392 C C . THR B 1 286 ? 24.781 8.727 -0.019 1 98.56 286 THR B C 1
ATOM 4394 O O . THR B 1 286 ? 24.859 9.703 0.732 1 98.56 286 THR B O 1
ATOM 4397 N N . ALA B 1 287 ? 25.453 8.648 -1.122 1 98.06 287 ALA B N 1
ATOM 4398 C CA . ALA B 1 287 ? 26.406 9.68 -1.532 1 98.06 287 ALA B CA 1
ATOM 4399 C C . ALA B 1 287 ? 25.688 10.977 -1.881 1 98.06 287 ALA B C 1
ATOM 4401 O O . ALA B 1 287 ? 26.203 12.07 -1.61 1 98.06 287 ALA B O 1
ATOM 4402 N N . ALA B 1 288 ? 24.516 10.914 -2.414 1 97.88 288 ALA B N 1
ATOM 4403 C CA . ALA B 1 288 ? 23.766 12.078 -2.85 1 97.88 288 ALA B CA 1
ATOM 4404 C C . ALA B 1 288 ? 23.391 12.969 -1.665 1 97.88 288 ALA B C 1
ATOM 4406 O O . ALA B 1 288 ? 23.344 14.195 -1.793 1 97.88 288 ALA B O 1
ATOM 4407 N N . TRP B 1 289 ? 23.156 12.367 -0.486 1 97.12 289 TRP B N 1
ATOM 4408 C CA . TRP B 1 289 ? 22.781 13.133 0.696 1 97.12 289 TRP B CA 1
ATOM 4409 C C . TRP B 1 289 ? 23.906 14.078 1.107 1 97.12 289 TRP B C 1
ATOM 4411 O O . TRP B 1 289 ? 23.656 15.125 1.704 1 97.12 289 TRP B O 1
ATOM 4421 N N . LEU B 1 290 ? 25.172 13.766 0.736 1 95.75 290 LEU B N 1
ATOM 4422 C CA . LEU B 1 290 ? 26.328 14.586 1.104 1 95.75 290 LEU B CA 1
ATOM 4423 C C . LEU B 1 290 ? 26.312 15.914 0.356 1 95.75 290 LEU B C 1
ATOM 4425 O O . LEU B 1 290 ? 26.906 16.891 0.808 1 95.75 290 LEU B O 1
ATOM 4429 N N . PHE B 1 291 ? 25.531 15.93 -0.685 1 95.12 291 PHE B N 1
ATOM 4430 C CA . PHE B 1 291 ? 25.609 17.109 -1.548 1 95.12 291 PHE B CA 1
ATOM 4431 C C . PHE B 1 291 ? 24.328 17.922 -1.485 1 95.12 291 PHE B C 1
ATOM 4433 O O . PHE B 1 291 ? 24.203 18.953 -2.16 1 95.12 291 PHE B O 1
ATOM 4440 N N . VAL B 1 292 ? 23.312 17.484 -0.72 1 94.5 292 VAL B N 1
ATOM 4441 C CA . VAL B 1 292 ? 22.078 18.25 -0.579 1 94.5 292 VAL B CA 1
ATOM 4442 C C . VAL B 1 292 ? 22.359 19.516 0.227 1 94.5 292 VAL B C 1
ATOM 4444 O O . VAL B 1 292 ? 22.953 19.453 1.304 1 94.5 292 VAL B O 1
ATOM 4447 N N . PRO B 1 293 ? 21.953 20.656 -0.276 1 92.5 293 PRO B N 1
ATOM 4448 C CA . PRO B 1 293 ? 22.219 21.922 0.418 1 92.5 293 PRO B CA 1
ATOM 4449 C C . PRO B 1 293 ? 21.453 22.031 1.739 1 92.5 293 PRO B C 1
ATOM 4451 O O . PRO B 1 293 ? 20.422 21.391 1.924 1 92.5 293 PRO B O 1
ATOM 4454 N N . GLY B 1 294 ? 22.016 22.828 2.6 1 90.56 294 GLY B N 1
ATOM 4455 C CA . GLY B 1 294 ? 21.375 23.125 3.865 1 90.56 294 GLY B CA 1
ATOM 4456 C C . GLY B 1 294 ? 20.406 24.281 3.777 1 90.56 294 GLY B C 1
ATOM 4457 O O . GLY B 1 294 ? 20.297 24.938 2.734 1 90.56 294 GLY B O 1
ATOM 4458 N N . LYS B 1 295 ? 19.609 24.438 4.891 1 78.81 295 LYS B N 1
ATOM 4459 C CA . LYS B 1 295 ? 18.672 25.562 4.973 1 78.81 295 LYS B CA 1
ATOM 4460 C C . LYS B 1 295 ? 19.406 26.891 4.938 1 78.81 295 LYS B C 1
ATOM 4462 O O . LYS B 1 295 ? 20.484 27.031 5.531 1 78.81 295 LYS B O 1
ATOM 4467 N N . LYS B 1 296 ? 19.172 27.781 3.916 1 66.44 296 LYS B N 1
ATOM 4468 C CA . LYS B 1 296 ? 19.781 29.094 3.861 1 66.44 296 LYS B CA 1
ATOM 4469 C C . LYS B 1 296 ? 19.484 29.891 5.129 1 66.44 296 LYS B C 1
ATOM 4471 O O . LYS B 1 296 ? 18.359 29.906 5.609 1 66.44 296 LYS B O 1
ATOM 4476 N N . ALA B 1 297 ? 20.516 30.219 5.965 1 58.59 297 ALA B N 1
ATOM 4477 C CA . ALA B 1 297 ? 20.406 31.141 7.09 1 58.59 297 ALA B CA 1
ATOM 4478 C C . ALA B 1 297 ? 19.625 32.375 6.707 1 58.59 297 ALA B C 1
ATOM 4480 O O . ALA B 1 297 ? 19.828 32.969 5.633 1 58.59 297 ALA B O 1
ATOM 4481 N N . VAL B 1 298 ? 18.297 32.531 7.133 1 53.03 298 VAL B N 1
ATOM 4482 C CA . VAL B 1 298 ? 17.656 33.812 6.996 1 53.03 298 VAL B CA 1
ATOM 4483 C C . VAL B 1 298 ? 18.562 34.906 7.539 1 53.03 298 VAL B C 1
ATOM 4485 O O . VAL B 1 298 ? 18.969 34.875 8.703 1 53.03 298 VAL B O 1
ATOM 4488 N N . LYS B 1 299 ? 19.469 35.562 6.75 1 47.91 299 LYS B N 1
ATOM 4489 C CA . LYS B 1 299 ? 20.172 36.781 7.133 1 47.91 299 LYS B CA 1
ATOM 4490 C C . LYS B 1 299 ? 19.219 37.781 7.785 1 47.91 299 LYS B C 1
ATOM 4492 O O . LYS B 1 299 ? 18.203 38.156 7.191 1 47.91 299 LYS B O 1
ATOM 4497 N N . ASN B 1 300 ? 19.094 37.781 9.055 1 45.34 300 ASN B N 1
ATOM 4498 C CA . ASN B 1 300 ? 18.562 38.969 9.688 1 45.34 300 ASN B CA 1
ATOM 4499 C C . ASN B 1 300 ? 19.266 40.25 9.18 1 45.34 300 ASN B C 1
ATOM 4501 O O . ASN B 1 300 ? 20.453 40.438 9.445 1 45.34 300 ASN B O 1
ATOM 4505 N N . GLU B 1 301 ? 19.109 40.5 7.957 1 41.88 301 GLU B N 1
ATOM 4506 C CA . GLU B 1 301 ? 19.594 41.812 7.512 1 41.88 301 GLU B CA 1
ATOM 4507 C C . GLU B 1 301 ? 19.141 42.938 8.453 1 41.88 301 GLU B C 1
ATOM 4509 O O . GLU B 1 301 ? 18.078 43.5 8.266 1 41.88 301 GLU B O 1
ATOM 4514 N N . LYS B 1 302 ? 18.859 42.719 9.695 1 46.69 302 LYS B N 1
ATOM 4515 C CA . LYS B 1 302 ? 18.656 44 10.367 1 46.69 302 LYS B CA 1
ATOM 4516 C C . LYS B 1 302 ? 19.938 44.812 10.438 1 46.69 302 LYS B C 1
ATOM 4518 O O . LYS B 1 302 ? 20 45.844 11.109 1 46.69 302 LYS B O 1
ATOM 4523 N N . SER B 1 303 ? 21.141 44.594 9.773 1 34.12 303 SER B N 1
ATOM 4524 C CA . SER B 1 303 ? 21.969 45.75 10.023 1 34.12 303 SER B CA 1
ATOM 4525 C C . SER B 1 303 ? 21.5 46.969 9.219 1 34.12 303 SER B C 1
ATOM 4527 O O . SER B 1 303 ? 21.016 46.812 8.094 1 34.12 303 SER B O 1
#

Nearest PDB structures (foldseek):
  4jr9-assembly1_A  TM=4.015E-01  e=5.498E-02  Escherichia coli K-12
  4u4w-assembly2_B  TM=4.394E-01  e=1.621E-01  Escherichia coli str. K-12 substr. MG1655
  8wx5-assembly1_A  TM=4.925E-01  e=9.396E-01  Homo sapiens
  6cb2-assembly1_A  TM=2.724E-01  e=1.288E+00  Escherichia coli K-12
  8wdf-assembly1_A  TM=1.453E-01  e=9.783E+00  Pseudomonas aeruginosa PAO1

Secondary structure (DSSP, 8-state):
---------------------HHHHHHHHHHSBB-GGG-HHHHHHHHHHHHHHHHHHHHHHS--SS-HHHHHHHHHHHHHHTT-EEPPSSTTPPPEE-----HHHHHHHHHHHHHHHHHHHTHHHHHH-TTBHHHHHHHHHHHHHHHHHHHHHHHHHT-SS---TTTSTT-SSSTT--SBTTB-S--SHHHHHHHHHHHHHHHHHHHHHHHTT-TT--SS--HHHHHHHHH-TTTT-TTS--HHHHHHHHHHHHHHHHHHHHHHHHHHHHHHHHHHHHHHHHHHHHHHHTTPPBP--------/---------------------HHHHHHHHHHSBB-GGG-HHHHHHHHHHHHHHHHHHHHHHS--SS-HHHHHHHHHHHHHHTT-EEPPSSTTPPPEE-----HHHHHHHHHHHHHHHHHHHTHHHHHH-TTBHHHHHHHHHHHHHHHHHHHHHHHHHT-SS---TTTSTT-SSSTT--SBTTB-S--SHHHHHHHHHHHHHHHHHHHHHHHTT-TT--SS--HHHHHHHHH-TTTT-TTS--HHHHHHHHHHHHHHHHHHHHHHHHHHHHHHHHHHHHHHHHHHHHHHHTTPPBP--------

Foldseek 3Di:
DPPPPPPPPPPPPPCPVVCPDPVVVLVVLQLFFFDLLLCLVLLLLLLLLLLQLQLQCCQFANAGLQPLVVLVVVLVVLVVQQVDFADDPDVPDGTDGDNDCAQSNVLSVLSNVLLQVLLVVCVVCVVSPLRGLNCQLVLLLLLLVLLLLLLVLLVVQVLFFQQDQQPDPVRPRGSRGDPDNNDGSDRDPSNSSSSSSSSSSSSSQFNSQCRSPHLLNGLNDLPVVVVCLVPPPCNVVVVDPDVSNVSSVSSVVSSVNSNVVSVVQCNPGGRSRSSVVSSVSSNVSSVVSSVRHGDPPPPPPPD/DPPPPPPPPPPPPPCPVPCPDPVVVLVVLQLFFFDLLLCLVLLLLLLLLLLQLQLQCCQFANAGLQPLVVLVVVLVVLVVQQVDFADDPDVPDGTDGDNDCAQSNVLSVLSNVLLQVLLVVCVVCVVSPLRGLNCQLVLLLLLLVLLLLLLVLLVVQVLFFQQPQQPDPVRPRGSRGDPDNNDGSDRDPSNSSSSSSSSSSSSSQFNSQCVSPHLLNGLNDLPVVVVCLVPPPCNVVVVDDDVSNVSSVSSVVSSVNSNVVSVVQCNPGGRSRSSVVSSVSSNVSSVVSSVRHGDPPPPPPPD